Protein AF-0000000086525358 (afdb_homodimer)

Organism: NCBI:txid488447

Secondary structure (DSSP, 8-state):
---HHHHHHHS-SS-S-PPP--GGGS-SSHHHHHHHHHHHHHHTT-SSTTEEEEEEE-TTS-EEEEEEE--EEETTEEEEEEETTSHHHHHHHHS-EEEEEEEEGGGTEEEEEEEEEEEPPHHHHHHHHHTS-HHHHHHHHH--TTSEES-HHHHHHHHHHHHHHHHH-TT---TTEEEEEE--SEEEEEEE-TT--EEEEEEEEETTEEEEEEE--/---HHHHHHHS-SS-S-PPP--GGGS-SSHHHHHHHHHHHHHHTT-SSTTEEEEEEE-TTS-EEEEEEE--EEETTEEEEEEETTSHHHHHHHHS-EEEEEEEEGGGTEEEEEEEEEEEPPHHHHHHHHHTS-HHHHHHHHH--TTSEES-HHHHHHHHHHHHHHHHH-TT---TTEEEEEE--SEEEEEEE-TT--EEEEEEEEETTEEEEEEE--

Structure (mmCIF, N/CA/C/O backbone):
data_AF-0000000086525358-model_v1
#
loop_
_entity.id
_entity.type
_entity.pdbx_description
1 polymer "Pyridoxal 5'-phosphate synthase"
#
loop_
_atom_site.group_PDB
_atom_site.id
_atom_site.type_symbol
_atom_site.label_atom_id
_atom_site.label_alt_id
_atom_site.label_comp_id
_atom_site.label_asym_id
_atom_site.label_entity_id
_atom_site.label_seq_id
_atom_site.pdbx_PDB_ins_code
_atom_site.Cartn_x
_atom_site.Cartn_y
_atom_site.Cartn_z
_atom_site.occupancy
_atom_site.B_iso_or_equiv
_atom_site.auth_seq_id
_atom_site.auth_comp_id
_atom_site.auth_asym_id
_atom_site.auth_atom_id
_atom_site.pdbx_PDB_model_num
ATOM 1 N N . MET A 1 1 ? 23.141 18.609 -12.258 1 47.94 1 MET A N 1
ATOM 2 C CA . MET A 1 1 ? 22.5 17.359 -12.656 1 47.94 1 MET A CA 1
ATOM 3 C C . MET A 1 1 ? 21.203 17.156 -11.867 1 47.94 1 MET A C 1
ATOM 5 O O . MET A 1 1 ? 21.156 17.391 -10.664 1 47.94 1 MET A O 1
ATOM 9 N N . ASP A 1 2 ? 20.062 16.984 -12.531 1 66.31 2 ASP A N 1
ATOM 10 C CA . ASP A 1 2 ? 18.734 16.906 -11.961 1 66.31 2 ASP A CA 1
ATOM 11 C C . ASP A 1 2 ? 18.609 15.703 -11.016 1 66.31 2 ASP A C 1
ATOM 13 O O . ASP A 1 2 ? 18.828 14.562 -11.422 1 66.31 2 ASP A O 1
ATOM 17 N N . THR A 1 3 ? 18.781 15.953 -9.727 1 80.06 3 THR A N 1
ATOM 18 C CA . THR A 1 3 ? 18.719 14.906 -8.711 1 80.06 3 THR A CA 1
ATOM 19 C C . THR A 1 3 ? 17.328 14.281 -8.672 1 80.06 3 THR A C 1
ATOM 21 O O . THR A 1 3 ? 16.375 14.852 -9.18 1 80.06 3 THR A O 1
ATOM 24 N N . ILE A 1 4 ? 17.25 13.07 -8.234 1 86.94 4 ILE A N 1
ATOM 25 C CA . ILE A 1 4 ? 15.945 12.43 -8.109 1 86.94 4 ILE A CA 1
ATOM 26 C C . ILE A 1 4 ? 15.039 13.273 -7.219 1 86.94 4 ILE A C 1
ATOM 28 O O . ILE A 1 4 ? 13.828 13.344 -7.445 1 86.94 4 ILE A O 1
ATOM 32 N N . ALA A 1 5 ? 15.609 13.914 -6.199 1 80.44 5 ALA A N 1
ATOM 33 C CA . ALA A 1 5 ? 14.812 14.773 -5.32 1 80.44 5 ALA A CA 1
ATOM 34 C C . ALA A 1 5 ? 14.117 15.875 -6.109 1 80.44 5 ALA A C 1
ATOM 36 O O . ALA A 1 5 ? 12.93 16.156 -5.891 1 80.44 5 ALA A O 1
ATOM 37 N N . THR A 1 6 ? 14.914 16.469 -7.012 1 77 6 THR A N 1
ATOM 38 C CA . THR A 1 6 ? 14.344 17.531 -7.824 1 77 6 THR A CA 1
ATOM 39 C C . THR A 1 6 ? 13.266 17 -8.758 1 77 6 THR A C 1
ATOM 41 O O . THR A 1 6 ? 12.242 17.656 -8.969 1 77 6 THR A O 1
ATOM 44 N N . ARG A 1 7 ? 13.547 15.852 -9.312 1 80.56 7 ARG A N 1
ATOM 45 C CA . ARG A 1 7 ? 12.562 15.227 -10.195 1 80.56 7 ARG A CA 1
ATOM 46 C C . ARG A 1 7 ? 11.281 14.898 -9.445 1 80.56 7 ARG A C 1
ATOM 48 O O . ARG A 1 7 ? 10.18 15.141 -9.945 1 80.56 7 ARG A O 1
ATOM 55 N N . LEU A 1 8 ? 11.398 14.359 -8.242 1 81.75 8 LEU A N 1
ATOM 56 C CA . LEU A 1 8 ? 10.242 14.008 -7.43 1 81.75 8 LEU A CA 1
ATOM 57 C C . LEU A 1 8 ? 9.438 15.25 -7.07 1 81.75 8 LEU A C 1
ATOM 59 O O . LEU A 1 8 ? 8.203 15.227 -7.094 1 81.75 8 LEU A O 1
ATOM 63 N N . LYS A 1 9 ? 10.117 16.391 -6.77 1 72.88 9 LYS A N 1
ATOM 64 C CA . LYS A 1 9 ? 9.453 17.641 -6.395 1 72.88 9 LYS A CA 1
ATOM 65 C C . LYS A 1 9 ? 8.656 18.203 -7.562 1 72.88 9 LYS A C 1
ATOM 67 O O . LYS A 1 9 ? 7.68 18.922 -7.359 1 72.88 9 LYS A O 1
ATOM 72 N N . ALA A 1 10 ? 9.109 17.844 -8.758 1 76.31 10 ALA A N 1
ATOM 73 C CA . ALA A 1 10 ? 8.461 18.359 -9.953 1 76.31 10 ALA A CA 1
ATOM 74 C C . ALA A 1 10 ? 7.16 17.609 -10.25 1 76.31 10 ALA A C 1
ATOM 76 O O . ALA A 1 10 ? 6.336 18.078 -11.039 1 76.31 10 ALA A O 1
ATOM 77 N N . LEU A 1 11 ? 6.973 16.469 -9.672 1 68.56 11 LEU A N 1
ATOM 78 C CA . LEU A 1 11 ? 5.766 15.68 -9.898 1 68.56 11 LEU A CA 1
ATOM 79 C C . LEU A 1 11 ? 4.598 16.219 -9.078 1 68.56 11 LEU A C 1
ATOM 81 O O . LEU A 1 11 ? 4.77 16.578 -7.91 1 68.56 11 LEU A O 1
ATOM 85 N N . LYS A 1 12 ? 3.369 16.391 -9.773 1 67.56 12 LYS A N 1
ATOM 86 C CA . LYS A 1 12 ? 2.186 16.891 -9.086 1 67.56 12 LYS A CA 1
ATOM 87 C C . LYS A 1 12 ? 1.552 15.82 -8.211 1 67.56 12 LYS A C 1
ATOM 89 O O . LYS A 1 12 ? 1.483 14.656 -8.594 1 67.56 12 LYS A O 1
ATOM 94 N N . THR A 1 13 ? 1.205 16.188 -6.965 1 69.06 13 THR A N 1
ATOM 95 C CA . THR A 1 13 ? 0.389 15.375 -6.07 1 69.06 13 THR A CA 1
ATOM 96 C C . THR A 1 13 ? -1.013 15.961 -5.93 1 69.06 13 THR A C 1
ATOM 98 O O . THR A 1 13 ? -1.176 17.188 -5.855 1 69.06 13 THR A O 1
ATOM 101 N N . LEU A 1 14 ? -2.102 15.07 -5.934 1 69.62 14 LEU A N 1
ATOM 102 C CA . LEU A 1 14 ? -3.494 15.445 -5.711 1 69.62 14 LEU A CA 1
ATOM 103 C C . LEU A 1 14 ? -4.004 16.344 -6.828 1 69.62 14 LEU A C 1
ATOM 105 O O . LEU A 1 14 ? -4.715 17.328 -6.566 1 69.62 14 LEU A O 1
ATOM 109 N N . ALA A 1 15 ? -3.605 16.141 -8.164 1 62.12 15 ALA A N 1
ATOM 110 C CA . ALA A 1 15 ? -3.932 16.969 -9.312 1 62.12 15 ALA A CA 1
ATOM 111 C C . ALA A 1 15 ? -5.418 16.891 -9.656 1 62.12 15 ALA A C 1
ATOM 113 O O . ALA A 1 15 ? -5.961 17.766 -10.328 1 62.12 15 ALA A O 1
ATOM 114 N N . HIS A 1 16 ? -6.098 15.828 -9.266 1 65.62 16 HIS A N 1
ATOM 115 C CA . HIS A 1 16 ? -7.484 15.656 -9.68 1 65.62 16 HIS A CA 1
ATOM 116 C C . HIS A 1 16 ? -8.445 15.906 -8.516 1 65.62 16 HIS A C 1
ATOM 118 O O . HIS A 1 16 ? -8.344 15.25 -7.477 1 65.62 16 HIS A O 1
ATOM 124 N N . ALA A 1 17 ? -8.984 17.156 -8.547 1 62.44 17 ALA A N 1
ATOM 125 C CA . ALA A 1 17 ? -9.883 17.578 -7.477 1 62.44 17 ALA A CA 1
ATOM 126 C C . ALA A 1 17 ? -11.188 16.797 -7.516 1 62.44 17 ALA A C 1
ATOM 128 O O . ALA A 1 17 ? -11.789 16.625 -8.578 1 62.44 17 ALA A O 1
ATOM 129 N N . ALA A 1 18 ? -11.508 15.961 -6.445 1 65.5 18 ALA A N 1
ATOM 130 C CA . ALA A 1 18 ? -12.828 15.344 -6.328 1 65.5 18 ALA A CA 1
ATOM 131 C C . ALA A 1 18 ? -13.758 16.203 -5.48 1 65.5 18 ALA A C 1
ATOM 133 O O . ALA A 1 18 ? -13.305 16.938 -4.602 1 65.5 18 ALA A O 1
ATOM 134 N N . PRO A 1 19 ? -14.977 16.156 -5.906 1 65.19 19 PRO A N 1
ATOM 135 C CA . PRO A 1 19 ? -15.914 16.906 -5.07 1 65.19 19 PRO A CA 1
ATOM 136 C C . PRO A 1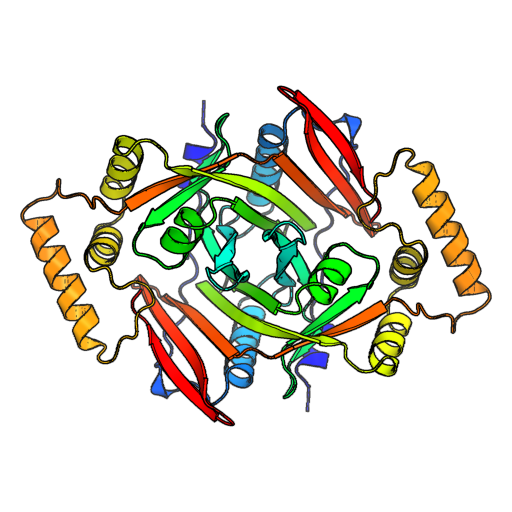 19 ? -15.992 16.375 -3.643 1 65.19 19 PRO A C 1
ATOM 138 O O . PRO A 1 19 ? -15.891 15.164 -3.424 1 65.19 19 PRO A O 1
ATOM 141 N N . HIS A 1 20 ? -16.078 17.312 -2.795 1 65.81 20 HIS A N 1
ATOM 142 C CA . HIS A 1 20 ? -16.266 16.984 -1.387 1 65.81 20 HIS A CA 1
ATOM 143 C C . HIS A 1 20 ? -17.625 16.344 -1.152 1 65.81 20 HIS A C 1
ATOM 145 O O . HIS A 1 20 ? -18.625 16.734 -1.768 1 65.81 20 HIS A O 1
ATOM 151 N N . VAL A 1 21 ? -17.656 15.219 -0.426 1 69.69 21 VAL A N 1
ATOM 152 C CA . VAL A 1 21 ? -18.906 14.617 0.01 1 69.69 21 VAL A CA 1
ATOM 153 C C . VAL A 1 21 ? -19.109 14.875 1.502 1 69.69 21 VAL A C 1
ATOM 155 O O . VAL A 1 21 ? -18.297 14.445 2.326 1 69.69 21 VAL A O 1
ATOM 158 N N . PRO A 1 22 ? -20.25 15.562 1.8 1 74.44 22 PRO A 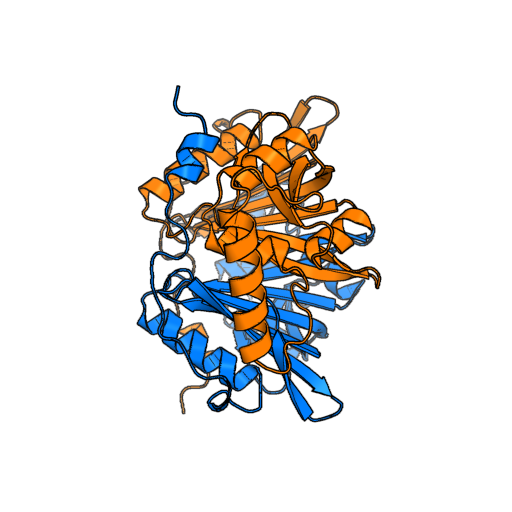N 1
ATOM 159 C CA . PRO A 1 22 ? -20.516 15.781 3.221 1 74.44 22 PRO A CA 1
ATOM 160 C C . PRO A 1 22 ? -20.656 14.469 4 1 74.44 22 PRO A C 1
ATOM 162 O O . PRO A 1 22 ? -21.203 13.492 3.48 1 74.44 22 PRO A O 1
ATOM 165 N N . ALA A 1 23 ? -20.156 14.453 5.18 1 75.25 23 ALA A N 1
ATOM 166 C CA . ALA A 1 23 ? -20.125 13.266 6.031 1 75.25 23 ALA A CA 1
ATOM 167 C C . ALA A 1 23 ? -21.531 12.695 6.227 1 75.25 23 ALA A C 1
ATOM 169 O O . ALA A 1 23 ? -21.703 11.484 6.355 1 75.25 23 ALA A O 1
ATOM 170 N N . GLU A 1 24 ? -22.5 13.57 6.309 1 80.31 24 GLU A N 1
ATOM 171 C CA . GLU A 1 24 ? -23.875 13.164 6.559 1 80.31 24 GLU A CA 1
ATOM 172 C C . GLU A 1 24 ? -24.406 12.281 5.43 1 80.31 24 GLU A C 1
ATOM 174 O O . GLU A 1 24 ? -25.359 11.523 5.617 1 80.31 24 GLU A O 1
ATOM 179 N N . ASP A 1 25 ? -23.75 12.32 4.352 1 84.75 25 ASP A N 1
ATOM 180 C CA . ASP A 1 25 ? -24.219 11.586 3.178 1 84.75 25 ASP A CA 1
ATOM 181 C C . ASP A 1 25 ? -23.516 10.242 3.055 1 84.75 25 ASP A C 1
ATOM 183 O O . ASP A 1 25 ? -23.781 9.477 2.127 1 84.75 25 ASP A O 1
ATOM 187 N N . TRP A 1 26 ? -22.734 9.961 4.035 1 89.31 26 TRP A N 1
ATOM 188 C CA . TRP A 1 26 ? -22.031 8.688 3.955 1 89.31 26 TRP A CA 1
ATOM 189 C C . TRP A 1 26 ? -22.922 7.535 4.406 1 89.31 26 TRP A C 1
ATOM 191 O O . TRP A 1 26 ? -23.672 7.668 5.379 1 89.31 26 TRP A O 1
ATOM 201 N N . PRO A 1 27 ? -22.891 6.438 3.699 1 93 27 PRO A N 1
ATOM 202 C CA . PRO A 1 27 ? -23.688 5.273 4.105 1 93 27 PRO A CA 1
ATOM 203 C C . PRO A 1 27 ? -23.281 4.727 5.469 1 93 27 PRO A C 1
ATOM 205 O O . PRO A 1 27 ? -22.266 5.156 6.031 1 93 27 PRO A O 1
ATOM 208 N N . ASP A 1 28 ? -24.047 3.736 5.996 1 92.38 28 ASP A N 1
ATOM 209 C CA . ASP A 1 28 ? -23.891 3.227 7.352 1 92.38 28 ASP A CA 1
ATOM 210 C C . ASP A 1 28 ? -22.734 2.232 7.43 1 92.38 28 ASP A C 1
ATOM 212 O O . ASP A 1 28 ? -22.234 1.946 8.516 1 92.38 28 ASP A O 1
ATOM 216 N N . THR A 1 29 ? -22.375 1.696 6.293 1 95 29 THR A N 1
ATOM 217 C CA . THR A 1 29 ? -21.328 0.679 6.328 1 95 29 THR A CA 1
ATOM 218 C C . THR A 1 29 ? -20.141 1.088 5.457 1 95 29 THR A C 1
ATOM 220 O O . THR A 1 29 ? -20.312 1.748 4.43 1 95 29 THR A O 1
ATOM 223 N N . PRO A 1 30 ? -18.969 0.667 5.887 1 96.75 30 PRO A N 1
ATOM 224 C CA . PRO A 1 30 ? -17.812 0.964 5.039 1 96.75 30 PRO A CA 1
ATOM 225 C C . PRO A 1 30 ? -17.875 0.26 3.686 1 96.75 30 PRO A C 1
ATOM 227 O O . PRO A 1 30 ? -17.328 0.767 2.699 1 96.75 30 PRO A O 1
ATOM 230 N N . GLN A 1 31 ? -18.516 -0.897 3.582 1 95.75 31 GLN A N 1
ATOM 231 C CA . GLN A 1 31 ? -18.656 -1.601 2.312 1 95.75 31 GLN A CA 1
ATOM 232 C C . GLN A 1 31 ? -19.406 -0.744 1.293 1 95.75 31 GLN A C 1
ATOM 234 O O . GLN A 1 31 ? -18.969 -0.611 0.148 1 95.75 31 GLN A O 1
ATOM 239 N N . ALA A 1 32 ? -20.484 -0.179 1.758 1 94.38 32 ALA A N 1
ATOM 240 C CA . ALA A 1 32 ? -21.297 0.657 0.872 1 94.38 32 ALA A CA 1
ATOM 241 C C . ALA A 1 32 ? -20.516 1.889 0.421 1 94.38 32 ALA A C 1
ATOM 243 O O . ALA A 1 32 ? -20.562 2.268 -0.751 1 94.38 32 ALA A O 1
ATOM 244 N N . GLN A 1 33 ? -19.844 2.492 1.312 1 95.06 33 GLN A N 1
ATOM 245 C CA . GLN A 1 33 ? -19.031 3.666 0.978 1 95.06 33 GLN A CA 1
ATOM 246 C C . GLN A 1 33 ? -17.906 3.307 0.015 1 95.06 33 GLN A C 1
ATOM 248 O O . GLN A 1 33 ? -17.641 4.043 -0.936 1 95.06 33 GLN A O 1
ATOM 253 N N . PHE A 1 34 ? -17.281 2.191 0.223 1 96.69 34 PHE A N 1
ATOM 254 C CA . PHE A 1 34 ? -16.219 1.726 -0.658 1 96.69 34 PHE A CA 1
ATOM 255 C C . PHE A 1 34 ? -16.734 1.541 -2.08 1 96.69 34 PHE A C 1
ATOM 257 O O . PHE A 1 34 ? -16.094 1.982 -3.039 1 96.69 34 PHE A O 1
ATOM 264 N N . GLU A 1 35 ? -17.781 0.908 -2.186 1 93.31 35 GLU A N 1
ATOM 265 C CA . GLU A 1 35 ? -18.359 0.655 -3.504 1 93.31 35 GLU A CA 1
ATOM 266 C C . GLU A 1 35 ? -18.625 1.96 -4.25 1 93.31 35 GLU A C 1
ATOM 268 O O . GLU A 1 35 ? -18.359 2.066 -5.445 1 93.31 35 GLU A O 1
ATOM 273 N N . ARG A 1 36 ? -19.141 2.906 -3.539 1 92.19 36 ARG A N 1
ATOM 274 C CA . ARG A 1 36 ? -19.375 4.219 -4.133 1 92.19 36 ARG A CA 1
ATOM 275 C C . ARG A 1 36 ? -18.078 4.82 -4.664 1 92.19 36 ARG A C 1
ATOM 277 O O . ARG A 1 36 ? -18.031 5.309 -5.793 1 92.19 36 ARG A O 1
ATOM 284 N N . TRP A 1 37 ? -17.062 4.77 -3.875 1 93.19 37 TRP A N 1
ATOM 285 C CA . TRP A 1 37 ? -15.797 5.379 -4.27 1 93.19 37 TRP A CA 1
ATOM 286 C C . TRP A 1 37 ? -15.141 4.586 -5.391 1 93.19 37 TRP A C 1
ATOM 288 O O . TRP A 1 37 ? -14.492 5.16 -6.273 1 93.19 37 TRP A O 1
ATOM 298 N N . LEU A 1 38 ? -15.234 3.252 -5.309 1 93.19 38 LEU A N 1
ATOM 299 C CA . LEU A 1 38 ? -14.727 2.436 -6.406 1 93.19 38 LEU A CA 1
ATOM 300 C C . LEU A 1 38 ? -15.391 2.826 -7.723 1 93.19 38 LEU A C 1
ATOM 302 O O . LEU A 1 38 ? -14.703 3.002 -8.734 1 93.19 38 LEU A O 1
ATOM 306 N N . ASP A 1 39 ? -16.672 2.982 -7.707 1 91.19 39 ASP A N 1
ATOM 307 C CA . ASP A 1 39 ? -17.406 3.393 -8.898 1 91.19 39 ASP A CA 1
ATOM 308 C C . ASP A 1 39 ? -16.938 4.758 -9.398 1 91.19 39 ASP A C 1
ATOM 310 O O . ASP A 1 39 ? -16.766 4.961 -10.602 1 91.19 39 ASP A O 1
ATOM 314 N N . GLU A 1 40 ? -16.766 5.672 -8.477 1 90.75 40 GLU A N 1
ATOM 315 C CA . GLU A 1 40 ? -16.266 6.992 -8.836 1 90.75 40 GLU A CA 1
ATOM 316 C C . GLU A 1 40 ? -14.875 6.902 -9.477 1 90.75 40 GLU A C 1
ATOM 318 O O . GLU A 1 40 ? -14.602 7.578 -10.469 1 90.75 40 GLU A O 1
ATOM 323 N N . ALA A 1 41 ? -14 6.086 -8.844 1 92 41 ALA A N 1
ATOM 324 C CA . ALA A 1 41 ? -12.648 5.91 -9.367 1 92 41 ALA A CA 1
ATOM 325 C C . ALA A 1 41 ? -12.68 5.355 -10.789 1 92 41 ALA A C 1
ATOM 327 O O . ALA A 1 41 ? -11.953 5.836 -11.672 1 92 41 ALA A O 1
ATOM 328 N N . VAL A 1 42 ? -13.492 4.348 -11 1 88.94 42 VAL A N 1
ATOM 329 C CA . VAL A 1 42 ? -13.633 3.744 -12.32 1 88.94 42 VAL A CA 1
ATOM 330 C C . VAL A 1 42 ? -14.117 4.793 -13.32 1 88.94 42 VAL A C 1
ATOM 332 O O . VAL A 1 42 ? -13.555 4.934 -14.406 1 88.94 42 VAL A O 1
ATOM 335 N N . ALA A 1 43 ? -15.109 5.547 -12.945 1 90.25 43 ALA A N 1
ATOM 336 C CA . ALA A 1 43 ? -15.68 6.574 -13.812 1 90.25 43 ALA A CA 1
ATOM 337 C C . ALA A 1 43 ? -14.648 7.645 -14.148 1 90.25 43 ALA A C 1
ATOM 339 O O . ALA A 1 43 ? -14.656 8.195 -15.25 1 90.25 43 ALA A O 1
ATOM 340 N N . ALA A 1 44 ? -13.75 7.887 -13.258 1 90.5 44 ALA A N 1
ATOM 341 C CA . ALA A 1 44 ? -12.727 8.922 -13.43 1 90.5 44 ALA A CA 1
ATOM 342 C C . ALA A 1 44 ? -11.555 8.398 -14.25 1 90.5 44 ALA A C 1
ATOM 344 O O . ALA A 1 44 ? -10.594 9.133 -14.508 1 90.5 44 ALA A O 1
ATOM 345 N N . GLY A 1 45 ? -11.57 7.102 -14.586 1 88.94 45 GLY A N 1
ATOM 346 C CA . GLY A 1 45 ? -10.547 6.547 -15.461 1 88.94 45 GLY A CA 1
ATOM 347 C C . GLY A 1 45 ? -9.367 5.969 -14.695 1 88.94 45 GLY A C 1
ATOM 348 O O . GLY A 1 45 ? -8.273 5.82 -15.25 1 88.94 4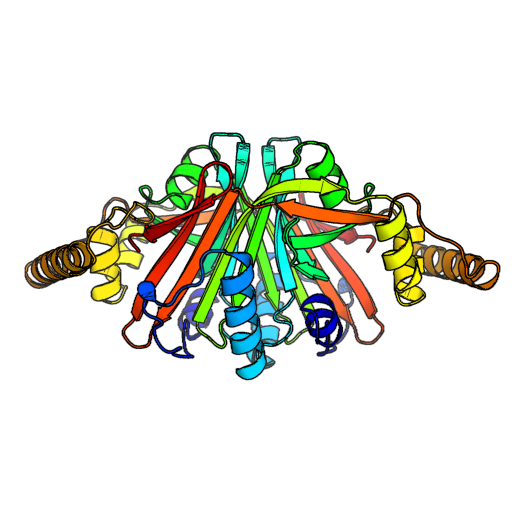5 GLY A O 1
ATOM 349 N N . ALA A 1 46 ? -9.547 5.68 -13.422 1 89.88 46 ALA A N 1
ATOM 350 C CA . ALA A 1 46 ? -8.484 5.043 -12.656 1 89.88 46 ALA A CA 1
ATOM 351 C C . ALA A 1 46 ? -8.039 3.736 -13.312 1 89.88 46 ALA A C 1
ATOM 353 O O . ALA A 1 46 ? -8.875 2.928 -13.727 1 89.88 46 ALA A O 1
ATOM 354 N N . VAL A 1 47 ? -6.703 3.613 -13.438 1 89.88 47 VAL A N 1
ATOM 355 C CA . VAL A 1 47 ? -6.148 2.387 -14.008 1 89.88 47 VAL A CA 1
ATOM 356 C C . VAL A 1 47 ? -6.008 1.331 -12.914 1 89.88 47 VAL A C 1
ATOM 358 O O . VAL A 1 47 ? -5.348 1.565 -11.898 1 89.88 47 VAL A O 1
ATOM 361 N N . GLU A 1 48 ? -6.684 0.198 -13.055 1 92 48 GLU A N 1
ATOM 362 C CA . GLU A 1 48 ? -6.676 -0.949 -12.148 1 92 48 GLU A CA 1
ATOM 363 C C . GLU A 1 48 ? -7.098 -0.544 -10.742 1 92 48 GLU A C 1
ATOM 365 O O . GLU A 1 48 ? -6.383 -0.814 -9.773 1 92 48 GLU A O 1
ATOM 370 N N . PRO A 1 49 ? -8.281 0.055 -10.617 1 93.12 49 PRO A N 1
ATOM 371 C CA . PRO A 1 49 ? -8.727 0.549 -9.312 1 93.12 49 PRO A CA 1
ATOM 372 C C . PRO A 1 49 ? -8.969 -0.575 -8.305 1 93.12 49 PRO A C 1
ATOM 374 O O . PRO A 1 49 ? -9.117 -0.316 -7.109 1 93.12 49 PRO A O 1
ATOM 377 N N . GLN A 1 50 ? -8.953 -1.85 -8.742 1 93.31 50 GLN A N 1
ATOM 378 C CA . GLN A 1 50 ? -9.203 -2.984 -7.859 1 93.31 50 GLN A CA 1
ATOM 379 C C . GLN A 1 50 ? -7.906 -3.492 -7.234 1 93.31 50 GLN A C 1
ATOM 381 O O . GLN A 1 50 ? -7.93 -4.383 -6.383 1 93.31 50 GLN A O 1
ATOM 386 N N . VAL A 1 51 ? -6.766 -2.977 -7.668 1 96.12 51 VAL A N 1
ATOM 387 C CA . VAL A 1 51 ? -5.488 -3.371 -7.082 1 96.12 51 VAL A CA 1
ATOM 388 C C . VAL A 1 51 ? -5.262 -2.607 -5.777 1 96.12 51 VAL A C 1
ATOM 390 O O . VAL A 1 51 ? -5.508 -1.401 -5.707 1 96.12 51 VAL A O 1
ATOM 393 N N . MET A 1 52 ? -4.852 -3.355 -4.785 1 98.12 52 MET A N 1
ATOM 394 C CA . MET A 1 52 ? -4.625 -2.793 -3.459 1 98.12 52 MET A CA 1
ATOM 395 C C . MET A 1 52 ? -3.305 -3.289 -2.875 1 98.12 52 MET A C 1
ATOM 397 O O . MET A 1 52 ? -2.732 -4.266 -3.367 1 98.12 52 MET A O 1
ATOM 401 N N . THR A 1 53 ? -2.818 -2.531 -1.9 1 98.88 53 THR A N 1
ATOM 402 C CA . THR A 1 53 ? -1.674 -3.016 -1.137 1 98.88 53 THR A CA 1
ATOM 403 C C . THR A 1 53 ? -2.135 -3.816 0.077 1 98.88 53 THR A C 1
ATOM 405 O O . THR A 1 53 ? -2.896 -3.314 0.906 1 98.88 53 THR A O 1
ATOM 408 N N . LEU A 1 54 ? -1.691 -5.047 0.112 1 98.94 54 LEU A N 1
ATOM 409 C CA . LEU A 1 54 ? -1.875 -5.91 1.273 1 98.94 54 LEU A CA 1
ATOM 410 C C . LEU A 1 54 ? -0.664 -5.84 2.197 1 98.94 54 LEU A C 1
ATOM 412 O O . LEU A 1 54 ? 0.437 -6.246 1.816 1 98.94 54 LEU A O 1
ATOM 416 N N . SER A 1 55 ? -0.882 -5.309 3.385 1 98.94 55 SER A N 1
ATOM 417 C CA . SER A 1 55 ? 0.178 -5.227 4.383 1 98.94 55 SER A CA 1
ATOM 418 C C . SER A 1 55 ? -0.006 -6.281 5.473 1 98.94 55 SER A C 1
ATOM 420 O O . SER A 1 55 ? -1.103 -6.438 6.012 1 98.94 55 SER A O 1
ATOM 422 N N . THR A 1 56 ? 0.994 -7.047 5.758 1 98.94 56 THR A N 1
ATOM 423 C CA . THR A 1 56 ? 1.021 -8.109 6.758 1 98.94 56 THR A CA 1
ATOM 424 C C . THR A 1 56 ? 2.23 -7.953 7.676 1 98.94 56 THR A C 1
ATOM 426 O O . THR A 1 56 ? 2.982 -6.98 7.562 1 98.94 56 THR A O 1
ATOM 429 N N . VAL A 1 57 ? 2.344 -8.828 8.688 1 98.81 57 VAL A N 1
ATOM 430 C CA . VAL A 1 57 ? 3.48 -8.828 9.602 1 98.81 57 VAL A CA 1
ATOM 431 C C . VAL A 1 57 ? 4.227 -10.156 9.492 1 98.81 57 VAL A C 1
ATOM 433 O O . VAL A 1 57 ? 3.619 -11.227 9.562 1 98.81 57 VAL A O 1
ATOM 436 N N . ARG A 1 58 ? 5.492 -10.094 9.258 1 98.38 58 ARG A N 1
ATOM 437 C CA . ARG A 1 58 ? 6.359 -11.266 9.211 1 98.38 58 ARG A CA 1
ATOM 438 C C . ARG A 1 58 ? 6.473 -11.922 10.586 1 98.38 58 ARG A C 1
ATOM 440 O O . ARG A 1 58 ? 6.188 -11.281 11.609 1 98.38 58 ARG A O 1
ATOM 447 N N . PRO A 1 59 ? 6.949 -13.172 10.594 1 97.38 59 PRO A N 1
ATOM 448 C CA . PRO A 1 59 ? 7.137 -13.844 11.883 1 97.38 59 PRO A CA 1
ATOM 449 C C . PRO A 1 59 ? 8.117 -13.109 12.789 1 97.38 59 PRO A C 1
ATOM 451 O O . PRO A 1 59 ? 8.008 -13.18 14.016 1 97.38 59 PRO A O 1
ATOM 454 N N . ASP A 1 60 ? 9.008 -12.359 12.258 1 97 60 ASP A N 1
ATOM 455 C CA . ASP A 1 60 ? 10 -11.633 13.055 1 97 60 ASP A CA 1
ATOM 456 C C . ASP A 1 60 ? 9.461 -10.281 13.5 1 97 60 ASP A C 1
ATOM 458 O O . ASP A 1 60 ? 10.195 -9.461 14.062 1 97 60 ASP A O 1
ATOM 462 N N . GLY A 1 61 ? 8.211 -9.992 13.164 1 97.5 61 GLY A N 1
ATOM 463 C CA . GLY A 1 61 ? 7.551 -8.789 13.648 1 97.5 61 GLY A CA 1
ATOM 464 C C . GLY A 1 61 ? 7.703 -7.609 12.711 1 97.5 61 GLY A C 1
ATOM 465 O O . GLY A 1 61 ? 7.172 -6.527 12.969 1 97.5 61 GLY A O 1
ATOM 466 N N . ARG A 1 62 ? 8.398 -7.793 11.57 1 98.5 62 ARG A N 1
ATOM 467 C CA . ARG A 1 62 ? 8.586 -6.715 10.602 1 98.5 62 ARG A CA 1
ATOM 468 C C . ARG A 1 62 ? 7.391 -6.625 9.656 1 98.5 62 ARG A C 1
ATOM 470 O O . ARG A 1 62 ? 6.746 -7.633 9.359 1 98.5 62 ARG A O 1
ATOM 477 N N . PRO A 1 63 ? 7.113 -5.426 9.227 1 98.88 63 PRO A N 1
ATOM 478 C CA . PRO A 1 63 ? 6.043 -5.301 8.242 1 98.88 63 PRO A CA 1
ATOM 479 C C . PRO A 1 63 ? 6.438 -5.836 6.863 1 98.88 63 PRO A C 1
ATOM 481 O O . PRO A 1 63 ? 7.621 -5.832 6.516 1 98.88 63 PRO A O 1
ATOM 484 N N . ASP A 1 64 ? 5.555 -6.352 6.145 1 98.81 64 ASP A N 1
ATOM 485 C CA . ASP A 1 64 ? 5.656 -6.758 4.746 1 98.81 64 ASP A CA 1
ATOM 486 C C . ASP A 1 64 ? 4.422 -6.328 3.957 1 98.81 64 ASP A C 1
ATOM 488 O O . ASP A 1 64 ? 3.363 -6.082 4.539 1 98.81 64 ASP A O 1
ATOM 492 N N . ALA A 1 65 ? 4.574 -6.145 2.666 1 98.88 65 ALA A N 1
ATOM 493 C CA . ALA A 1 65 ? 3.436 -5.668 1.887 1 98.88 65 ALA A CA 1
ATOM 494 C C . ALA A 1 65 ? 3.623 -5.961 0.401 1 98.88 65 ALA A C 1
ATOM 496 O O . ALA A 1 65 ? 4.754 -6.051 -0.081 1 98.88 65 ALA A O 1
ATOM 497 N N . ARG A 1 66 ? 2.557 -6.125 -0.3 1 98.75 66 ARG A N 1
ATOM 498 C CA . ARG A 1 66 ? 2.535 -6.328 -1.745 1 98.75 66 ARG A CA 1
ATOM 499 C C . ARG A 1 66 ? 1.175 -5.965 -2.328 1 98.75 66 ARG A C 1
ATOM 501 O O . ARG A 1 66 ? 0.179 -5.906 -1.604 1 98.75 66 ARG A O 1
ATOM 508 N N . SER A 1 67 ? 1.209 -5.75 -3.6 1 97.62 67 SER A N 1
ATOM 509 C CA . SER A 1 67 ? -0.049 -5.52 -4.301 1 97.62 67 SER A CA 1
ATOM 510 C C . SER A 1 67 ? -0.796 -6.824 -4.547 1 97.62 67 SER A C 1
ATOM 512 O O . SER A 1 67 ? -0.186 -7.84 -4.887 1 97.62 67 SER A O 1
ATOM 514 N N . VAL A 1 68 ? -2.082 -6.793 -4.328 1 97.44 68 VAL A N 1
ATOM 515 C CA . VAL A 1 68 ? -2.977 -7.898 -4.652 1 97.44 68 VAL A CA 1
ATOM 516 C C . VAL A 1 68 ? -4.27 -7.355 -5.258 1 97.44 68 VAL A C 1
ATOM 518 O O . VAL A 1 68 ? -4.527 -6.152 -5.207 1 97.44 68 VAL A O 1
ATOM 521 N N . VAL A 1 69 ? -5.039 -8.25 -5.852 1 94 69 VAL A N 1
ATOM 522 C CA . VAL A 1 69 ? -6.27 -7.852 -6.52 1 94 69 VAL A CA 1
ATOM 523 C C . VAL A 1 69 ? -7.465 -8.117 -5.609 1 94 69 VAL A C 1
ATOM 525 O O . VAL A 1 69 ? -7.59 -9.203 -5.039 1 94 69 VAL A O 1
ATOM 528 N N . LEU A 1 70 ? -8.273 -7.094 -5.457 1 97.12 70 LEU A N 1
ATOM 529 C CA . LEU A 1 70 ? -9.547 -7.266 -4.777 1 97.12 70 LEU A CA 1
ATOM 530 C C . LEU A 1 70 ? -10.508 -8.102 -5.617 1 97.12 70 LEU A C 1
ATOM 532 O O . LEU A 1 70 ? -10.734 -7.793 -6.793 1 97.12 70 LEU A O 1
ATOM 536 N N . LEU A 1 71 ? -11.07 -9.102 -5.043 1 94.19 71 LEU A N 1
ATOM 537 C CA . LEU A 1 71 ? -11.891 -10.031 -5.812 1 94.19 71 LEU A CA 1
ATOM 538 C C . LEU A 1 71 ? -13.375 -9.812 -5.527 1 94.19 71 LEU A C 1
ATOM 540 O O . LEU A 1 71 ? -14.219 -10.094 -6.375 1 94.19 71 LEU A O 1
ATOM 544 N N . ASN A 1 72 ? -13.672 -9.406 -4.352 1 94.81 72 ASN A N 1
ATOM 545 C CA . ASN A 1 72 ? -15.055 -9.219 -3.93 1 94.81 72 ASN A CA 1
ATOM 546 C C . ASN A 1 72 ? -15.141 -8.398 -2.646 1 94.81 72 ASN A C 1
ATOM 548 O O . ASN A 1 72 ? -14.164 -8.289 -1.906 1 94.81 72 ASN A O 1
ATOM 552 N N . VAL A 1 73 ? -16.281 -7.715 -2.451 1 96.25 73 VAL A N 1
ATOM 553 C CA . VAL A 1 73 ? -16.672 -7.098 -1.188 1 96.25 73 VAL A CA 1
ATOM 554 C C . VAL A 1 73 ? -18.094 -7.516 -0.825 1 96.25 73 VAL A C 1
ATOM 556 O O . VAL A 1 73 ? -19.016 -7.312 -1.608 1 96.25 73 VAL A O 1
ATOM 559 N N . ASP A 1 74 ? -18.25 -8.148 0.301 1 94.06 74 ASP A N 1
ATOM 560 C CA . ASP A 1 74 ? -19.578 -8.5 0.796 1 94.06 74 ASP A CA 1
ATOM 561 C C . ASP A 1 74 ? -19.641 -8.375 2.316 1 94.06 74 ASP A C 1
ATOM 563 O O . ASP A 1 74 ? -18.812 -7.695 2.928 1 94.06 74 ASP A O 1
ATOM 567 N N . ALA A 1 75 ? -20.672 -8.93 2.953 1 91.75 75 ALA A N 1
ATOM 568 C CA . ALA A 1 75 ? -20.875 -8.758 4.391 1 91.75 75 ALA A CA 1
ATOM 569 C C . ALA A 1 75 ? -19.719 -9.344 5.184 1 91.75 75 ALA A C 1
ATOM 571 O O . ALA A 1 75 ? -19.469 -8.953 6.328 1 91.75 75 ALA A O 1
ATOM 572 N N . ARG A 1 76 ? -19 -10.312 4.609 1 95 76 ARG A N 1
ATOM 573 C CA . ARG A 1 76 ? -17.875 -10.961 5.281 1 95 76 ARG A CA 1
ATOM 574 C C . ARG A 1 76 ? -16.625 -10.086 5.234 1 95 76 ARG A C 1
ATOM 576 O O . ARG A 1 76 ? -15.68 -10.297 5.996 1 95 76 ARG A O 1
ATOM 583 N N . GLY A 1 77 ? -16.609 -9.117 4.258 1 97.25 77 GLY A N 1
ATOM 584 C CA . GLY A 1 77 ? -15.477 -8.211 4.152 1 97.25 77 GLY A CA 1
ATOM 585 C C . GLY A 1 77 ? -14.898 -8.133 2.752 1 97.25 77 GLY A C 1
ATOM 586 O O . GLY A 1 77 ? -15.633 -8.203 1.768 1 97.25 77 GLY A O 1
ATOM 587 N N . TRP A 1 78 ? -13.641 -7.773 2.654 1 98.62 78 TRP A N 1
ATOM 588 C CA . TRP A 1 78 ? -12.914 -7.621 1.399 1 98.62 78 TRP A CA 1
ATOM 589 C C . TRP A 1 78 ? -12.141 -8.891 1.058 1 98.62 78 TRP A C 1
ATOM 591 O O . TRP A 1 78 ? -11.32 -9.359 1.85 1 98.62 78 TRP A O 1
ATOM 601 N N . HIS A 1 79 ? -12.344 -9.438 -0.142 1 98.38 79 HIS A N 1
ATOM 602 C CA . HIS A 1 79 ? -11.828 -10.75 -0.51 1 98.38 79 HIS A CA 1
ATOM 603 C C . HIS A 1 79 ? -10.578 -10.633 -1.378 1 98.38 79 HIS A C 1
ATOM 605 O O . HIS A 1 79 ? -10.516 -9.781 -2.271 1 98.38 79 HIS A O 1
ATOM 611 N N . PHE A 1 80 ? -9.648 -11.445 -1.13 1 98.31 80 PHE A N 1
ATOM 612 C CA . PHE A 1 80 ? -8.484 -11.641 -1.981 1 98.31 80 PHE A CA 1
ATOM 613 C C . PHE A 1 80 ? -8.016 -13.094 -1.93 1 98.31 80 PHE A C 1
ATOM 615 O O . PHE A 1 80 ? -8.531 -13.883 -1.139 1 98.31 80 PHE A O 1
ATOM 622 N N . ALA A 1 81 ? -7.094 -13.438 -2.812 1 97.5 81 ALA A N 1
ATOM 623 C CA . ALA A 1 81 ? -6.637 -14.82 -2.877 1 97.5 81 ALA A CA 1
ATOM 624 C C . ALA A 1 81 ? -5.145 -14.922 -2.572 1 97.5 81 ALA A C 1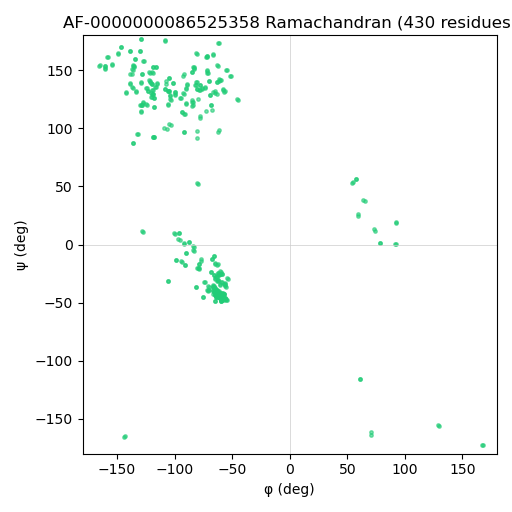
ATOM 626 O O . ALA A 1 81 ? -4.398 -13.961 -2.768 1 97.5 81 ALA A O 1
ATOM 627 N N . ALA A 1 82 ? -4.75 -16.016 -2.08 1 97.81 82 ALA A N 1
ATOM 628 C CA . ALA A 1 82 ? -3.338 -16.328 -1.863 1 97.81 82 ALA A CA 1
ATOM 629 C C . ALA A 1 82 ? -3.123 -17.828 -1.722 1 97.81 82 ALA A C 1
ATOM 631 O O . ALA A 1 82 ? -4.039 -18.562 -1.332 1 97.81 82 ALA A O 1
ATOM 632 N N . SER A 1 83 ? -1.936 -18.219 -2.066 1 97.38 83 SER A N 1
ATOM 633 C CA . SER A 1 83 ? -1.497 -19.562 -1.689 1 97.38 83 SER A CA 1
ATOM 634 C C . SER A 1 83 ? -1.011 -19.594 -0.245 1 97.38 83 SER A C 1
ATOM 636 O O . SER A 1 83 ? -0.3 -18.688 0.199 1 97.38 83 SER A O 1
ATOM 638 N N . THR A 1 84 ? -1.341 -20.641 0.496 1 96.69 84 THR A N 1
ATOM 639 C CA . THR A 1 84 ? -0.852 -20.797 1.861 1 96.69 84 THR A CA 1
ATOM 640 C C . THR A 1 84 ? 0.656 -21.031 1.872 1 96.69 84 THR A C 1
ATOM 642 O O . THR A 1 84 ? 1.297 -20.938 2.92 1 96.69 84 THR A O 1
ATOM 645 N N . ARG A 1 85 ? 1.22 -21.312 0.702 1 94.88 85 ARG A N 1
ATOM 646 C CA . ARG A 1 85 ? 2.652 -21.562 0.589 1 94.88 85 ARG A CA 1
ATOM 647 C C . ARG A 1 85 ? 3.41 -20.266 0.297 1 94.88 85 ARG A C 1
ATOM 649 O O . ARG A 1 85 ? 4.637 -20.219 0.407 1 94.88 85 ARG A O 1
ATOM 656 N N . SER A 1 86 ? 2.766 -19.266 -0.133 1 97 86 SER A N 1
ATOM 657 C CA . SER A 1 86 ? 3.391 -18 -0.456 1 97 86 SER A CA 1
ATOM 658 C C . SER A 1 86 ? 3.812 -17.25 0.808 1 97 86 SER A C 1
ATOM 660 O O . SER A 1 86 ? 3.318 -17.547 1.899 1 97 86 SER A O 1
ATOM 662 N N . PRO A 1 87 ? 4.68 -16.297 0.737 1 97.19 87 PRO A N 1
ATOM 663 C CA . PRO A 1 87 ? 5.012 -15.469 1.895 1 97.19 87 PRO A CA 1
ATOM 664 C C . PRO A 1 87 ? 3.787 -14.805 2.521 1 97.19 87 PRO A C 1
ATOM 666 O O . PRO A 1 87 ? 3.629 -14.82 3.744 1 97.19 87 PRO A O 1
ATOM 669 N N . LYS A 1 88 ? 2.91 -14.195 1.649 1 97.81 88 LYS A N 1
ATOM 670 C CA . LYS A 1 88 ? 1.741 -13.539 2.223 1 97.81 88 LYS A CA 1
ATOM 671 C C . LYS A 1 88 ? 0.829 -14.547 2.918 1 97.81 88 LYS A C 1
ATOM 673 O O . LYS A 1 88 ? 0.284 -14.266 3.986 1 97.81 88 LYS A O 1
ATOM 678 N N . GLY A 1 89 ? 0.663 -15.711 2.305 1 97.81 89 GLY A N 1
ATOM 679 C CA . GLY A 1 89 ? -0.135 -16.75 2.945 1 97.81 89 GLY A CA 1
ATOM 680 C C . GLY A 1 89 ? 0.419 -17.172 4.289 1 97.81 89 GLY A C 1
ATOM 681 O O . GLY A 1 89 ? -0.321 -17.266 5.273 1 97.81 89 GLY A O 1
ATOM 682 N N . ARG A 1 90 ? 1.69 -17.438 4.375 1 97.88 90 ARG A N 1
ATOM 683 C CA . ARG A 1 90 ? 2.338 -17.859 5.609 1 97.88 90 ARG A CA 1
ATOM 684 C C . ARG A 1 90 ? 2.23 -16.781 6.688 1 97.88 90 ARG A C 1
ATOM 686 O O . ARG A 1 90 ? 1.99 -17.094 7.855 1 97.88 90 ARG A O 1
ATOM 693 N N . GLN A 1 91 ? 2.416 -15.57 6.293 1 98.62 91 GLN A N 1
ATOM 694 C CA . GLN A 1 91 ? 2.338 -14.469 7.238 1 98.62 91 GLN A CA 1
ATOM 695 C C . GLN A 1 91 ? 0.931 -14.328 7.812 1 98.62 91 GLN A C 1
ATOM 697 O O . GLN A 1 91 ? 0.761 -14.141 9.016 1 98.62 91 GLN A O 1
ATOM 702 N N . ILE A 1 92 ? -0.067 -14.438 6.938 1 98.25 92 ILE A N 1
ATOM 703 C CA . ILE A 1 92 ? -1.463 -14.328 7.344 1 98.25 92 ILE A CA 1
ATOM 704 C C . ILE A 1 92 ? -1.815 -15.477 8.289 1 98.25 92 ILE A C 1
ATOM 706 O O . ILE A 1 92 ? -2.527 -15.289 9.273 1 98.25 92 ILE A O 1
ATOM 710 N N . GLU A 1 93 ? -1.285 -16.656 7.973 1 96.81 93 GLU A N 1
ATOM 711 C CA . GLU A 1 93 ? -1.562 -17.828 8.812 1 96.81 93 GLU A CA 1
ATOM 712 C C . GLU A 1 93 ? -0.926 -17.672 10.195 1 96.81 93 GLU A C 1
ATOM 714 O O . GLU A 1 93 ? -1.473 -18.141 11.188 1 96.81 93 GLU A O 1
ATOM 719 N N . ASN A 1 94 ? 0.179 -17.078 10.234 1 97.5 94 ASN A N 1
ATOM 720 C CA . ASN A 1 94 ? 0.897 -16.875 11.492 1 97.5 94 ASN A CA 1
ATOM 721 C C . ASN A 1 94 ? 0.263 -15.758 12.328 1 97.5 94 ASN A C 1
ATOM 723 O O . ASN A 1 94 ? 0.158 -15.883 13.547 1 97.5 94 ASN A O 1
ATOM 727 N N . ARG A 1 95 ? -0.083 -14.648 11.75 1 97.5 95 ARG A N 1
ATOM 728 C CA . ARG A 1 95 ? -0.749 -13.5 12.344 1 97.5 95 ARG A CA 1
ATOM 729 C C . ARG A 1 95 ? -1.921 -13.039 11.484 1 97.5 95 ARG A C 1
ATOM 731 O O . ARG A 1 95 ? -1.75 -12.211 10.586 1 97.5 95 ARG A O 1
ATOM 738 N N . PRO A 1 96 ? -3.092 -13.516 11.828 1 98.56 96 PRO A N 1
ATOM 739 C CA . PRO A 1 96 ? -4.223 -13.367 10.906 1 98.56 96 PRO A CA 1
ATOM 740 C C . PRO A 1 96 ? -4.852 -11.977 10.969 1 98.56 96 PRO A C 1
ATOM 742 O O . PRO A 1 96 ? -6.059 -11.852 11.203 1 98.56 96 PRO A O 1
ATOM 745 N N . PHE A 1 97 ? -4.039 -10.914 10.828 1 98.81 97 PHE A N 1
ATOM 746 C CA . PHE A 1 97 ? -4.41 -9.508 10.695 1 98.81 97 PHE A CA 1
ATOM 747 C C . PHE A 1 97 ? -3.736 -8.883 9.477 1 98.81 97 PHE A C 1
ATOM 749 O O . PHE A 1 97 ? -2.627 -9.273 9.109 1 98.81 97 PHE A O 1
ATOM 756 N N . ALA A 1 98 ? -4.363 -7.984 8.852 1 98.94 98 ALA A N 1
ATOM 757 C CA . ALA A 1 98 ? -3.789 -7.285 7.703 1 98.94 98 ALA A CA 1
ATOM 758 C C . ALA A 1 98 ? -4.324 -5.859 7.605 1 98.94 98 ALA A C 1
ATOM 760 O O . ALA A 1 98 ? -5.254 -5.488 8.32 1 98.94 98 ALA A O 1
ATOM 761 N N . ALA A 1 99 ? -3.705 -5.066 6.879 1 98.94 99 ALA A N 1
ATOM 762 C CA . ALA A 1 99 ? -4.18 -3.762 6.418 1 98.94 99 ALA A CA 1
ATOM 763 C C . ALA A 1 99 ? -4.258 -3.713 4.895 1 98.94 99 ALA A C 1
ATOM 765 O O . ALA A 1 99 ? -3.365 -4.207 4.207 1 98.94 99 ALA A O 1
ATOM 766 N N . LEU A 1 100 ? -5.344 -3.234 4.375 1 98.94 100 LEU A N 1
ATOM 767 C CA . LEU A 1 100 ? -5.516 -2.988 2.947 1 98.94 100 LEU A CA 1
ATOM 768 C C . LEU A 1 100 ? -5.52 -1.493 2.65 1 98.94 100 LEU A C 1
ATOM 770 O O . LEU A 1 100 ? -6.188 -0.721 3.34 1 98.94 100 LEU A O 1
ATOM 774 N N . THR A 1 101 ? -4.781 -1.115 1.647 1 98.94 101 THR A N 1
ATOM 775 C CA . THR A 1 101 ? -4.723 0.291 1.266 1 98.94 101 THR A CA 1
ATOM 776 C C . THR A 1 101 ? -5.023 0.461 -0.22 1 98.94 101 THR A C 1
ATOM 778 O O . THR A 1 101 ? -4.398 -0.182 -1.064 1 98.94 101 THR A O 1
ATOM 781 N N . PHE A 1 102 ? -6.051 1.256 -0.512 1 98.38 102 PHE A N 1
ATOM 782 C CA . PHE A 1 102 ? -6.348 1.741 -1.855 1 98.38 102 PHE A CA 1
ATOM 783 C C . PHE A 1 102 ? -5.973 3.211 -1.994 1 98.38 102 PHE A C 1
ATOM 785 O O . PHE A 1 102 ? -6.293 4.023 -1.126 1 98.38 102 PHE A O 1
ATOM 792 N N . TYR A 1 103 ? -5.293 3.539 -3.018 1 96.88 103 TYR A N 1
ATOM 793 C CA . TYR A 1 103 ? -5.047 4.934 -3.365 1 96.88 103 TYR A CA 1
ATOM 794 C C . TYR A 1 103 ? -5.422 5.207 -4.816 1 96.88 103 TYR A C 1
ATOM 796 O O . TYR A 1 103 ? -4.906 4.562 -5.73 1 96.88 103 TYR A O 1
ATOM 804 N N . TRP A 1 104 ? -6.328 6.098 -4.996 1 94.69 104 TRP A N 1
ATOM 805 C CA . TRP A 1 104 ? -6.809 6.473 -6.32 1 94.69 104 TRP A CA 1
ATOM 806 C C . TRP A 1 104 ? -6.52 7.941 -6.609 1 94.69 104 TRP A C 1
ATOM 808 O O . TRP A 1 104 ? -7.348 8.812 -6.328 1 94.69 104 TRP A O 1
ATOM 818 N N . PRO A 1 105 ? -5.367 8.172 -7.242 1 92.06 105 PRO A N 1
ATOM 819 C CA . PRO A 1 105 ? -5.035 9.57 -7.539 1 92.06 105 PRO A CA 1
ATOM 820 C C . PRO A 1 105 ? -6.051 10.227 -8.469 1 92.06 105 PRO A C 1
ATOM 822 O O . PRO A 1 105 ? -6.23 11.453 -8.43 1 92.06 105 PRO A O 1
ATOM 825 N N . ALA A 1 106 ? -6.738 9.477 -9.297 1 89.94 106 ALA A N 1
ATOM 826 C CA . ALA A 1 106 ? -7.723 9.992 -10.242 1 89.94 106 ALA A CA 1
ATOM 827 C C . ALA A 1 106 ? -8.836 10.75 -9.531 1 89.94 106 ALA A C 1
ATOM 829 O O . ALA A 1 106 ? -9.492 11.609 -10.125 1 89.94 106 ALA A O 1
ATOM 830 N N . ILE A 1 107 ? -9.094 10.445 -8.25 1 89.75 107 ILE A N 1
ATOM 831 C CA . ILE A 1 107 ? -10.125 11.141 -7.488 1 89.75 107 ILE A CA 1
ATOM 832 C C . ILE A 1 107 ? -9.539 11.641 -6.172 1 89.75 107 ILE A C 1
ATOM 834 O O . ILE A 1 107 ? -10.281 11.922 -5.227 1 89.75 107 ILE A O 1
ATOM 838 N N . ALA A 1 108 ? -8.234 11.594 -6.035 1 90.25 108 ALA A N 1
ATOM 839 C CA . ALA A 1 108 ? -7.504 12.078 -4.867 1 90.25 108 ALA A CA 1
ATOM 840 C C . ALA A 1 108 ? -8.039 11.453 -3.582 1 90.25 108 ALA A C 1
ATOM 842 O O . ALA A 1 108 ? -8.359 12.164 -2.627 1 90.25 108 ALA A O 1
ATOM 843 N N . SER A 1 109 ? -8.094 10.141 -3.607 1 93.12 109 SER A N 1
ATOM 844 C CA . SER A 1 109 ? -8.742 9.453 -2.496 1 93.12 109 SER A CA 1
ATOM 845 C C . SER A 1 109 ? -7.941 8.234 -2.059 1 93.12 109 SER A C 1
ATOM 847 O O . SER A 1 109 ? -7.293 7.582 -2.883 1 93.12 109 SER A O 1
ATOM 849 N N . GLN A 1 110 ? -8.031 8.008 -0.793 1 96.5 110 GLN A N 1
ATOM 850 C CA . GLN A 1 110 ? -7.441 6.82 -0.185 1 96.5 110 GLN A CA 1
ATOM 851 C C . GLN A 1 110 ? -8.453 6.09 0.69 1 96.5 110 GLN A C 1
ATOM 853 O O . GLN A 1 110 ? -9.227 6.719 1.418 1 96.5 110 GLN A O 1
ATOM 858 N N . VAL A 1 111 ? -8.43 4.762 0.617 1 98.19 111 VAL A N 1
ATOM 859 C CA . VAL A 1 111 ? -9.156 3.91 1.553 1 98.19 111 VAL A CA 1
ATOM 860 C C . VAL A 1 111 ? -8.18 3.02 2.312 1 98.19 111 VAL A C 1
ATOM 862 O O . VAL A 1 111 ? -7.309 2.389 1.709 1 98.19 111 VAL A O 1
ATOM 865 N N . ARG A 1 112 ? -8.297 3.008 3.643 1 98.81 112 ARG A N 1
ATOM 866 C CA . ARG A 1 112 ? -7.52 2.123 4.508 1 98.81 112 ARG A CA 1
ATOM 867 C C . ARG A 1 112 ? -8.43 1.215 5.32 1 98.81 112 ARG A C 1
ATOM 869 O O . ARG A 1 112 ? -9.383 1.685 5.949 1 98.81 112 ARG A O 1
ATOM 876 N N . LEU A 1 113 ? -8.188 -0.033 5.25 1 98.81 113 LEU A N 1
ATOM 877 C CA . LEU A 1 113 ? -8.906 -1.039 6.031 1 98.81 113 LEU A CA 1
ATOM 878 C C . LEU A 1 113 ? -7.945 -1.812 6.93 1 98.81 113 LEU A C 1
ATOM 880 O O . LEU A 1 113 ? -6.828 -2.137 6.52 1 98.81 113 LEU A O 1
ATOM 884 N N . SER A 1 114 ? -8.32 -2.07 8.109 1 98.62 114 SER A N 1
ATOM 885 C CA . SER A 1 114 ? -7.539 -2.902 9.016 1 98.62 114 SER A CA 1
ATOM 886 C C . SER A 1 114 ? -8.43 -3.844 9.812 1 98.62 114 SER A C 1
ATOM 888 O O . SER A 1 114 ? -9.531 -3.467 10.219 1 98.62 114 SER A O 1
ATOM 890 N N . GLY A 1 115 ? -7.953 -5.078 9.961 1 98.56 115 GLY A N 1
ATOM 891 C CA . GLY A 1 115 ? -8.734 -6.023 10.742 1 98.56 115 GLY A CA 1
ATOM 892 C C . GLY A 1 115 ? -8.266 -7.457 10.586 1 98.56 115 GLY A C 1
ATOM 893 O O . GLY A 1 115 ? -7.191 -7.707 10.031 1 98.56 115 GLY A O 1
ATOM 894 N N . PRO A 1 116 ? -9.016 -8.383 11.141 1 98.62 116 PRO A N 1
ATOM 895 C CA . PRO A 1 116 ? -8.672 -9.805 11.047 1 98.62 116 PRO A CA 1
ATOM 896 C C . PRO A 1 116 ? -8.883 -10.375 9.648 1 98.62 116 PRO A C 1
ATOM 898 O O . PRO A 1 116 ? -9.711 -9.875 8.891 1 98.62 116 PRO A O 1
ATOM 901 N N . VAL A 1 117 ? -8.109 -11.328 9.328 1 98.81 117 VAL A N 1
ATOM 902 C CA . VAL A 1 117 ? -8.188 -12.055 8.062 1 98.81 117 VAL A CA 1
ATOM 903 C C . VAL A 1 117 ? -8.562 -13.516 8.328 1 98.81 117 VAL A C 1
ATOM 905 O O . VAL A 1 117 ? -8.031 -14.133 9.258 1 98.81 117 VAL A O 1
ATOM 908 N N . GLU A 1 118 ? -9.43 -14.062 7.535 1 97.94 118 GLU A N 1
ATOM 909 C CA . GLU A 1 118 ? -9.812 -15.469 7.668 1 97.94 118 GLU A CA 1
ATOM 910 C C . GLU A 1 118 ? -9.867 -16.156 6.305 1 97.94 118 GLU A C 1
ATOM 912 O O . GLU A 1 118 ? -10.18 -15.516 5.293 1 97.94 118 GLU A O 1
ATOM 917 N N . ARG A 1 119 ? -9.586 -17.438 6.348 1 97.56 119 ARG A N 1
ATOM 918 C CA . ARG A 1 119 ? -9.781 -18.25 5.148 1 97.56 119 ARG A CA 1
ATOM 919 C C . ARG A 1 119 ? -11.266 -18.5 4.891 1 97.56 119 ARG A C 1
ATOM 921 O O . ARG A 1 119 ? -12.023 -18.766 5.82 1 97.56 119 ARG A O 1
ATOM 928 N N . LEU A 1 120 ? -11.625 -18.328 3.648 1 97.62 120 LEU A N 1
ATOM 929 C CA . LEU A 1 120 ? -12.961 -18.734 3.252 1 97.62 120 LEU A CA 1
ATOM 930 C C . LEU A 1 120 ? -13.023 -20.234 2.996 1 97.62 120 LEU A C 1
ATOM 932 O O . LEU A 1 120 ? -11.984 -20.906 2.945 1 97.62 120 LEU A O 1
ATOM 936 N N . PRO A 1 121 ? -14.188 -20.828 2.941 1 97.62 121 PRO A N 1
ATOM 937 C CA . PRO A 1 121 ? -14.289 -22.266 2.691 1 97.62 121 PRO A CA 1
ATOM 938 C C . PRO A 1 121 ? -13.5 -22.703 1.462 1 97.62 121 PRO A C 1
ATOM 940 O O . PRO A 1 121 ? -13.469 -21.984 0.455 1 97.62 121 PRO A O 1
ATOM 943 N N . ALA A 1 122 ? -12.945 -23.891 1.543 1 97.12 122 ALA A N 1
ATOM 944 C CA . ALA A 1 122 ? -12.047 -24.422 0.519 1 97.12 122 ALA A CA 1
ATOM 945 C C . ALA A 1 122 ? -12.727 -24.438 -0.847 1 97.12 122 ALA A C 1
ATOM 947 O O . ALA A 1 122 ? -12.078 -24.234 -1.874 1 97.12 122 ALA A O 1
ATOM 948 N N . ALA A 1 123 ? -14.008 -24.672 -0.833 1 97.5 123 ALA A N 1
ATOM 949 C CA . ALA A 1 123 ? -14.75 -24.75 -2.088 1 97.5 123 ALA A CA 1
ATOM 950 C C . ALA A 1 123 ? -14.664 -23.453 -2.869 1 97.5 123 ALA A C 1
ATOM 952 O O . ALA A 1 123 ? -14.633 -23.453 -4.102 1 97.5 123 ALA A O 1
ATOM 953 N N . GLU A 1 124 ? -14.617 -22.344 -2.166 1 96.25 124 GLU A N 1
ATOM 954 C CA . GLU A 1 124 ? -14.531 -21.047 -2.824 1 96.25 124 GLU A CA 1
ATOM 955 C C . GLU A 1 124 ? -13.156 -20.828 -3.441 1 96.25 124 GLU A C 1
ATOM 957 O O . GLU A 1 124 ? -13.039 -20.266 -4.531 1 96.25 124 GLU A O 1
ATOM 962 N N . GLY A 1 125 ? -12.125 -21.25 -2.752 1 97 125 GLY A N 1
ATOM 963 C CA . GLY A 1 125 ? -10.781 -21.203 -3.307 1 97 125 GLY A CA 1
ATOM 964 C C . GLY A 1 125 ? -10.609 -22.078 -4.535 1 97 125 GLY A C 1
ATOM 965 O O . GLY A 1 125 ? -9.984 -21.656 -5.516 1 97 125 GLY A O 1
ATOM 966 N N . ARG A 1 126 ? -11.18 -23.234 -4.492 1 96.94 126 ARG A N 1
ATOM 967 C CA . ARG A 1 126 ? -11.117 -24.156 -5.625 1 96.94 126 ARG A CA 1
ATOM 968 C C . ARG A 1 126 ? -11.828 -23.578 -6.844 1 96.94 126 ARG A C 1
ATOM 970 O O . ARG A 1 126 ? -11.344 -23.688 -7.969 1 96.94 126 ARG A O 1
ATOM 977 N N . ALA A 1 127 ? -12.977 -22.984 -6.551 1 95.62 127 ALA A N 1
ATOM 978 C CA . ALA A 1 127 ? -13.727 -22.359 -7.637 1 95.62 127 ALA A CA 1
ATOM 979 C C . ALA A 1 127 ? -12.945 -21.219 -8.266 1 95.62 127 ALA A C 1
ATOM 981 O O . ALA A 1 127 ? -12.914 -21.078 -9.492 1 95.62 127 ALA A O 1
ATOM 982 N N . ASP A 1 128 ? -12.367 -20.406 -7.461 1 94.44 128 ASP A N 1
ATOM 983 C CA . ASP A 1 128 ? -11.539 -19.312 -7.957 1 94.44 128 ASP A CA 1
ATOM 984 C C . ASP A 1 128 ? -10.375 -19.844 -8.797 1 94.44 128 ASP A C 1
ATOM 986 O O . ASP A 1 128 ? -10.125 -19.328 -9.898 1 94.44 128 ASP A O 1
ATOM 990 N N . PHE A 1 129 ? -9.672 -20.844 -8.273 1 97.31 129 PHE A N 1
ATOM 991 C CA . PHE A 1 129 ? -8.555 -21.453 -8.984 1 97.31 129 PHE A CA 1
ATOM 992 C C . PHE A 1 129 ? -8.992 -21.969 -10.352 1 97.31 129 PHE A C 1
ATOM 994 O O . PHE A 1 129 ? -8.328 -21.703 -11.359 1 97.31 129 PHE A O 1
ATOM 1001 N N . ALA A 1 130 ? -10.055 -22.625 -10.391 1 95.56 130 ALA A N 1
ATOM 1002 C CA . ALA A 1 130 ? -10.547 -23.234 -11.617 1 95.56 130 ALA A CA 1
ATOM 1003 C C . ALA A 1 130 ? -10.867 -22.188 -12.672 1 95.56 130 ALA A C 1
ATOM 1005 O O . ALA A 1 130 ? -10.773 -22.453 -13.875 1 95.56 130 ALA A O 1
ATOM 1006 N N . GLY A 1 131 ? -11.273 -21.031 -12.195 1 92 131 GLY A N 1
ATOM 1007 C CA . GLY A 1 131 ? -11.656 -19.969 -13.109 1 92 131 GLY A CA 1
ATOM 1008 C C . GLY A 1 131 ? -10.477 -19.172 -13.625 1 92 131 GLY A C 1
ATOM 1009 O O . GLY A 1 131 ? -10.625 -18.312 -14.5 1 92 131 GLY A O 1
ATOM 1010 N N . ARG A 1 132 ? -9.266 -19.406 -13.234 1 91.69 132 ARG A N 1
ATOM 1011 C CA . ARG A 1 132 ? -8.07 -18.656 -13.625 1 91.69 132 ARG A CA 1
ATOM 1012 C C . ARG A 1 132 ? -7.531 -19.156 -14.961 1 91.69 132 ARG A C 1
ATOM 1014 O O . ARG A 1 132 ? -7.734 -20.312 -15.328 1 91.69 132 ARG A O 1
ATOM 1021 N N . PRO A 1 133 ? -6.84 -18.234 -15.688 1 88.31 133 PRO A N 1
ATOM 1022 C CA . PRO A 1 133 ? -6.16 -18.672 -16.906 1 88.31 133 PRO A CA 1
ATOM 1023 C C . PRO A 1 133 ? -5.195 -19.828 -16.656 1 88.31 133 PRO A C 1
ATOM 1025 O O . PRO A 1 133 ? -4.602 -19.922 -15.586 1 88.31 133 PRO A O 1
ATOM 1028 N N . GLU A 1 134 ? -5.043 -20.594 -17.625 1 91.69 134 GLU A N 1
ATOM 1029 C CA . GLU A 1 134 ? -4.266 -21.828 -17.5 1 91.69 134 GLU A CA 1
ATOM 1030 C C . GLU A 1 134 ? -2.846 -21.547 -17.031 1 91.69 134 GLU A C 1
ATOM 1032 O O . GLU A 1 134 ? -2.311 -22.25 -16.172 1 91.69 134 GLU A O 1
ATOM 1037 N N . ARG A 1 135 ? -2.217 -20.562 -17.531 1 89.75 135 ARG A N 1
ATOM 1038 C CA . ARG A 1 135 ? -0.842 -20.25 -17.156 1 89.75 135 ARG A CA 1
ATOM 1039 C C . ARG A 1 135 ? -0.764 -19.797 -15.703 1 89.75 135 ARG A C 1
ATOM 1041 O O . ARG A 1 135 ? 0.217 -20.078 -15.016 1 89.75 135 ARG A O 1
ATOM 1048 N N . SER A 1 136 ? -1.748 -19.016 -15.305 1 89.62 136 SER A N 1
ATOM 1049 C CA . SER A 1 136 ? -1.827 -18.625 -13.898 1 89.62 136 SER A CA 1
ATOM 1050 C C . SER A 1 136 ? -1.963 -19.844 -12.992 1 89.62 136 SER A C 1
ATOM 1052 O O . SER A 1 136 ? -1.27 -19.953 -11.977 1 89.62 136 SER A O 1
ATOM 1054 N N . ARG A 1 137 ? -2.863 -20.781 -13.406 1 94.88 137 ARG A N 1
ATOM 1055 C CA . ARG A 1 137 ? -3.021 -22.016 -12.656 1 94.88 137 ARG A CA 1
ATOM 1056 C C . ARG A 1 137 ? -1.71 -22.797 -12.594 1 94.88 137 ARG A C 1
ATOM 1058 O O . ARG A 1 137 ? -1.325 -23.297 -11.539 1 94.88 137 ARG A O 1
ATOM 1065 N N . ALA A 1 138 ? -1.052 -22.812 -13.711 1 94.94 138 ALA A N 1
ATOM 1066 C CA . ALA A 1 138 ? 0.218 -23.531 -13.781 1 94.94 138 ALA A CA 1
ATOM 1067 C C . ALA A 1 138 ? 1.251 -22.922 -12.844 1 94.94 138 ALA A C 1
ATOM 1069 O O . ALA A 1 138 ? 1.998 -23.641 -12.18 1 94.94 138 ALA A O 1
ATOM 1070 N N . SER A 1 139 ? 1.305 -21.641 -12.773 1 92.5 139 SER A N 1
ATOM 1071 C CA . SER A 1 139 ? 2.244 -20.953 -11.898 1 92.5 139 SER A CA 1
ATOM 1072 C C . SER A 1 139 ? 1.964 -21.266 -10.438 1 92.5 139 SER A C 1
ATOM 1074 O O . SER A 1 139 ? 2.891 -21.5 -9.656 1 92.5 139 SER A O 1
ATOM 1076 N N . ILE A 1 140 ? 0.736 -21.25 -10.086 1 94.38 140 ILE A N 1
ATOM 1077 C CA . ILE A 1 140 ? 0.331 -21.562 -8.719 1 94.38 140 ILE A CA 1
ATOM 1078 C C . ILE A 1 140 ? 0.729 -22.984 -8.375 1 94.38 140 ILE A C 1
ATOM 1080 O O . ILE A 1 140 ? 1.299 -23.25 -7.312 1 94.38 140 ILE A O 1
ATOM 1084 N N . LEU A 1 141 ? 0.487 -23.906 -9.273 1 96.5 141 LEU A N 1
ATOM 1085 C CA . LEU A 1 141 ? 0.778 -25.312 -9.055 1 96.5 141 LEU A CA 1
ATOM 1086 C C . LEU A 1 141 ? 2.281 -25.547 -8.953 1 96.5 141 LEU A C 1
ATOM 1088 O O . LEU A 1 141 ? 2.73 -26.438 -8.219 1 96.5 141 LEU A O 1
ATOM 1092 N N . ALA A 1 142 ? 3.023 -24.797 -9.75 1 93.94 142 ALA A N 1
ATOM 1093 C CA . ALA A 1 142 ? 4.477 -24.922 -9.703 1 93.94 142 ALA A CA 1
ATOM 1094 C C . ALA A 1 142 ? 5.008 -24.609 -8.305 1 93.94 142 ALA A C 1
ATOM 1096 O O . ALA A 1 142 ? 6.027 -25.156 -7.887 1 93.94 142 ALA A O 1
ATOM 1097 N N . GLY A 1 143 ? 4.277 -23.703 -7.676 1 92.38 143 GLY A N 1
ATOM 1098 C CA . GLY A 1 143 ? 4.672 -23.359 -6.32 1 92.38 143 GLY A CA 1
ATOM 1099 C C . GLY A 1 143 ? 5.961 -22.562 -6.258 1 92.38 143 GLY A C 1
ATOM 1100 O O . GLY A 1 143 ? 6.238 -21.75 -7.148 1 92.38 143 GLY A O 1
ATOM 1101 N N . ARG A 1 144 ? 6.633 -22.469 -5.031 1 92.81 144 ARG A N 1
ATOM 1102 C CA . ARG A 1 144 ? 7.957 -21.906 -4.793 1 92.81 144 ARG A CA 1
ATOM 1103 C C . ARG A 1 144 ? 7.934 -20.391 -4.859 1 92.81 144 ARG A C 1
ATOM 1105 O O . ARG A 1 144 ? 8.969 -19.75 -5.062 1 92.81 144 ARG A O 1
ATOM 1112 N N . GLN A 1 145 ? 6.699 -19.859 -4.867 1 92.56 145 GLN A N 1
ATOM 1113 C CA . GLN A 1 145 ? 6.547 -18.406 -4.973 1 92.56 145 GLN A CA 1
ATOM 1114 C C . GLN A 1 145 ? 7.523 -17.688 -4.051 1 92.56 145 GLN A C 1
ATOM 1116 O O . GLN A 1 145 ? 7.582 -17.969 -2.852 1 92.56 145 GLN A O 1
ATOM 1121 N N . SER A 1 146 ? 8.32 -16.797 -4.633 1 94.5 146 SER A N 1
ATOM 1122 C CA . SER A 1 146 ? 9.234 -15.859 -3.98 1 94.5 146 SER A CA 1
ATOM 1123 C C . SER A 1 146 ? 10.516 -16.562 -3.539 1 94.5 146 SER A C 1
ATOM 1125 O O . SER A 1 146 ? 11.352 -15.961 -2.863 1 94.5 146 SER A O 1
ATOM 1127 N N . GLU A 1 147 ? 10.641 -17.875 -3.822 1 95.56 147 GLU A N 1
ATOM 1128 C CA . GLU A 1 147 ? 11.93 -18.531 -3.625 1 95.56 147 GLU A CA 1
ATOM 1129 C C . GLU A 1 147 ? 12.945 -18.094 -4.676 1 95.56 147 GLU A C 1
ATOM 1131 O O . GLU A 1 147 ? 12.562 -17.562 -5.727 1 95.56 147 GLU A O 1
ATOM 1136 N N . ARG A 1 148 ? 14.172 -18.328 -4.348 1 95.38 148 ARG A N 1
ATOM 1137 C CA . ARG A 1 148 ? 15.234 -18.016 -5.297 1 95.38 148 ARG A CA 1
ATOM 1138 C C . ARG A 1 148 ? 15.117 -18.859 -6.562 1 95.38 148 ARG A C 1
ATOM 1140 O O . ARG A 1 148 ? 14.883 -20.062 -6.488 1 95.38 148 ARG A O 1
ATOM 1147 N N . LEU A 1 149 ? 15.164 -18.203 -7.719 1 94.12 149 LEU A N 1
ATOM 1148 C CA . LEU A 1 149 ? 15.219 -18.859 -9.023 1 94.12 149 LEU A CA 1
ATOM 1149 C C . LEU A 1 149 ? 16.625 -18.781 -9.609 1 94.12 149 LEU A C 1
ATOM 1151 O O . LEU A 1 149 ? 17.031 -17.734 -10.141 1 94.12 149 LEU A O 1
ATOM 1155 N N . ASP A 1 150 ? 17.328 -19.844 -9.547 1 91.31 150 ASP A N 1
ATOM 1156 C CA . ASP A 1 150 ? 18.734 -19.844 -9.938 1 91.31 150 ASP A CA 1
ATOM 1157 C C . ASP A 1 150 ? 18.875 -19.953 -11.453 1 91.31 150 ASP A C 1
ATOM 1159 O O . ASP A 1 150 ? 19.781 -19.359 -12.039 1 91.31 150 ASP A O 1
ATOM 1163 N N . ASP A 1 151 ? 18 -20.719 -12.047 1 90.19 151 ASP A N 1
ATOM 1164 C CA . ASP A 1 151 ? 18.031 -20.953 -13.492 1 90.19 151 ASP A CA 1
ATOM 1165 C C . ASP A 1 151 ? 16.656 -20.703 -14.117 1 90.19 151 ASP A C 1
ATOM 1167 O O . ASP A 1 151 ? 15.703 -21.438 -13.867 1 90.19 151 ASP A O 1
ATOM 1171 N N . PRO A 1 152 ? 16.609 -19.719 -14.945 1 86.88 152 PRO A N 1
ATOM 1172 C CA . PRO A 1 152 ? 15.336 -19.406 -15.602 1 86.88 152 PRO A CA 1
ATOM 1173 C C . PRO A 1 152 ? 14.742 -20.609 -16.328 1 86.88 152 PRO A C 1
ATOM 1175 O O . PRO A 1 152 ? 13.523 -20.734 -16.438 1 86.88 152 PRO A O 1
ATOM 1178 N N . ALA A 1 153 ? 15.539 -21.453 -16.766 1 91.62 153 ALA A N 1
ATOM 1179 C CA . ALA A 1 153 ? 15.062 -22.641 -17.469 1 91.62 153 ALA A CA 1
ATOM 1180 C C . ALA A 1 153 ? 14.242 -23.531 -16.531 1 91.62 153 ALA A C 1
ATOM 1182 O O . ALA A 1 153 ? 13.336 -24.234 -16.984 1 91.62 153 ALA A O 1
ATOM 1183 N N . ASP A 1 154 ? 14.578 -23.422 -15.25 1 94.06 154 ASP A N 1
ATOM 1184 C CA . ASP A 1 154 ? 13.82 -24.203 -14.266 1 94.06 154 ASP A CA 1
ATOM 1185 C C . ASP A 1 154 ? 12.367 -23.734 -14.211 1 94.06 154 ASP A C 1
ATOM 1187 O O . ASP A 1 154 ? 11.453 -24.562 -14.062 1 94.06 154 ASP A O 1
ATOM 1191 N N . LEU A 1 155 ? 12.188 -22.484 -14.336 1 92.5 155 LEU A N 1
ATOM 1192 C CA . LEU A 1 155 ? 10.836 -21.953 -14.336 1 92.5 155 LEU A CA 1
ATOM 1193 C C . LEU A 1 155 ? 10.047 -22.438 -15.539 1 92.5 155 LEU A C 1
ATOM 1195 O O . LEU A 1 155 ? 8.914 -22.922 -15.391 1 92.5 155 LEU A O 1
ATOM 1199 N N . THR A 1 156 ? 10.648 -22.328 -16.672 1 92.12 156 THR A N 1
ATOM 1200 C CA . THR A 1 156 ? 10 -22.781 -17.906 1 92.12 156 THR A CA 1
ATOM 1201 C C . THR A 1 156 ? 9.617 -24.25 -17.797 1 92.12 156 THR A C 1
ATOM 1203 O O . THR A 1 156 ? 8.484 -24.625 -18.125 1 92.12 156 THR A O 1
ATOM 1206 N N . ARG A 1 157 ? 10.555 -25.016 -17.359 1 95.81 157 ARG A N 1
ATOM 1207 C CA . ARG A 1 157 ? 10.312 -26.453 -17.234 1 95.81 157 ARG A CA 1
ATOM 1208 C C . ARG A 1 157 ? 9.18 -26.734 -16.266 1 95.81 157 ARG A C 1
ATOM 1210 O O . ARG A 1 157 ? 8.305 -27.562 -16.531 1 95.81 157 ARG A O 1
ATOM 1217 N N . ALA A 1 158 ? 9.227 -26.062 -15.125 1 95.56 158 ALA A N 1
ATOM 1218 C CA . ALA A 1 158 ? 8.211 -26.281 -14.102 1 95.56 158 ALA A CA 1
ATOM 1219 C C . ALA A 1 158 ? 6.828 -25.875 -14.617 1 95.56 158 ALA A C 1
ATOM 1221 O O . ALA A 1 158 ? 5.852 -26.609 -14.422 1 95.56 158 ALA A O 1
ATOM 1222 N N . ILE A 1 159 ? 6.711 -24.734 -15.281 1 94.5 159 ILE A N 1
ATOM 1223 C CA . ILE A 1 159 ? 5.438 -24.25 -15.805 1 94.5 159 ILE A CA 1
ATOM 1224 C C . ILE A 1 159 ? 4.922 -25.219 -16.875 1 94.5 159 ILE A C 1
ATOM 1226 O O . ILE A 1 159 ? 3.746 -25.594 -16.859 1 94.5 159 ILE A O 1
ATOM 1230 N N . ASP A 1 160 ? 5.809 -25.641 -17.766 1 96.31 160 ASP A N 1
ATOM 1231 C CA . ASP A 1 160 ? 5.414 -26.562 -18.828 1 96.31 160 ASP A CA 1
ATOM 1232 C C . ASP A 1 160 ? 4.891 -27.875 -18.234 1 96.31 160 ASP A C 1
ATOM 1234 O O . ASP A 1 160 ? 3.906 -28.422 -18.734 1 96.31 160 ASP A O 1
ATOM 1238 N N . ALA A 1 161 ? 5.582 -28.344 -17.25 1 97.88 161 ALA A N 1
ATOM 1239 C CA . ALA A 1 161 ? 5.145 -29.578 -16.594 1 97.88 161 ALA A CA 1
ATOM 1240 C C . ALA A 1 161 ? 3.742 -29.422 -16.016 1 97.88 161 ALA A C 1
ATOM 1242 O O . ALA A 1 161 ? 2.914 -30.328 -16.125 1 97.88 161 ALA A O 1
ATOM 1243 N N . GLN A 1 162 ? 3.479 -28.297 -15.398 1 97.25 162 GLN A N 1
ATOM 1244 C CA . GLN A 1 162 ? 2.162 -28.078 -14.805 1 97.25 162 GLN A CA 1
ATOM 1245 C C . GLN A 1 162 ? 1.102 -27.891 -15.891 1 97.25 162 GLN A C 1
ATOM 1247 O O . GLN A 1 162 ? -0.049 -28.297 -15.711 1 97.25 162 GLN A O 1
ATOM 1252 N N . LEU A 1 163 ? 1.489 -27.266 -16.953 1 97.06 163 LEU A N 1
ATOM 1253 C CA . LEU A 1 163 ? 0.561 -27.125 -18.078 1 97.06 163 LEU A CA 1
ATOM 1254 C C . LEU A 1 163 ? 0.167 -28.5 -18.625 1 97.06 163 LEU A C 1
ATOM 1256 O O . LEU A 1 163 ? -0.999 -28.719 -18.953 1 97.06 163 LEU A O 1
ATOM 1260 N N . ALA A 1 164 ? 1.121 -29.375 -18.734 1 98.06 164 ALA A N 1
ATOM 1261 C CA . ALA A 1 164 ? 0.844 -30.734 -19.188 1 98.06 164 ALA A CA 1
ATOM 1262 C C . ALA A 1 164 ? -0.103 -31.453 -18.234 1 98.06 164 ALA A C 1
ATOM 1264 O O . ALA A 1 164 ? -1.02 -32.156 -18.672 1 98.06 164 ALA A O 1
ATOM 1265 N N . ARG A 1 165 ? 0.109 -31.25 -16.969 1 97.94 165 ARG A N 1
ATOM 1266 C CA . ARG A 1 165 ? -0.763 -31.844 -15.969 1 97.94 165 ARG A CA 1
ATOM 1267 C C . ARG A 1 165 ? -2.188 -31.312 -16.094 1 97.94 165 ARG A C 1
ATOM 1269 O O . ARG A 1 165 ? -3.15 -32.094 -15.992 1 97.94 165 ARG A O 1
ATOM 1276 N N . LEU A 1 166 ? -2.307 -30.047 -16.281 1 97.56 166 LEU A N 1
ATOM 1277 C CA . LEU A 1 166 ? -3.613 -29.422 -16.406 1 97.56 166 LEU A CA 1
ATOM 1278 C C . LEU A 1 166 ? -4.324 -29.891 -17.672 1 97.56 166 LEU A C 1
ATOM 1280 O O . LEU A 1 166 ? -5.547 -30.047 -17.672 1 97.56 166 LEU A O 1
ATOM 1284 N N . ALA A 1 167 ? -3.582 -30.109 -18.75 1 97.44 167 ALA A N 1
ATOM 1285 C CA . ALA A 1 167 ? -4.156 -30.625 -19.984 1 97.44 167 ALA A CA 1
ATOM 1286 C C . ALA A 1 167 ? -4.699 -32.031 -19.797 1 97.44 167 ALA A C 1
ATOM 1288 O O . ALA A 1 167 ? -5.762 -32.375 -20.312 1 97.44 167 ALA A O 1
ATOM 1289 N N . ALA A 1 168 ? -4.004 -32.812 -19.062 1 97.94 168 ALA A N 1
ATOM 1290 C CA . ALA A 1 168 ? -4.391 -34.188 -18.812 1 97.94 168 ALA A CA 1
ATOM 1291 C C . ALA A 1 168 ? -5.57 -34.25 -17.844 1 97.94 168 ALA A C 1
ATOM 1293 O O . ALA A 1 168 ? -6.398 -35.156 -17.922 1 97.94 168 ALA A O 1
ATOM 1294 N N . ASP A 1 169 ? -5.656 -33.312 -16.906 1 97.62 169 ASP A N 1
ATOM 1295 C CA . ASP A 1 169 ? -6.727 -33.219 -15.922 1 97.62 169 ASP A CA 1
ATOM 1296 C C . ASP A 1 169 ? -7.207 -31.766 -15.766 1 97.62 169 ASP A C 1
ATOM 1298 O O . ASP A 1 169 ? -6.836 -31.094 -14.812 1 97.62 169 ASP A O 1
ATOM 1302 N N . PRO A 1 170 ? -8.117 -31.391 -16.562 1 95 170 PRO A N 1
ATOM 1303 C CA . PRO A 1 170 ? -8.586 -30 -16.547 1 95 170 PRO A CA 1
ATOM 1304 C C . PRO A 1 170 ? -9.273 -29.609 -15.242 1 95 170 PRO A C 1
ATOM 1306 O O . PRO A 1 170 ? -9.406 -28.422 -14.938 1 95 170 PRO A O 1
ATOM 1309 N N . ALA A 1 171 ? -9.633 -30.594 -14.469 1 95.56 171 ALA A N 1
ATOM 1310 C CA . ALA A 1 171 ? -10.352 -30.328 -13.219 1 95.56 171 ALA A CA 1
ATOM 1311 C C . ALA A 1 171 ? -9.391 -30.188 -12.047 1 95.56 171 ALA A C 1
ATOM 1313 O O . ALA A 1 171 ? -9.805 -29.922 -10.922 1 95.56 171 ALA A O 1
ATOM 1314 N N . LEU A 1 172 ? -8.133 -30.312 -12.344 1 96.94 172 LEU A N 1
ATOM 1315 C CA . LEU A 1 172 ? -7.109 -30.219 -11.305 1 96.94 172 LEU A CA 1
ATOM 1316 C C . LEU A 1 172 ? -7.191 -28.891 -10.586 1 96.94 172 LEU A C 1
ATOM 1318 O O . LEU A 1 172 ? -7.352 -27.844 -11.219 1 96.94 172 LEU A O 1
ATOM 1322 N N . VAL A 1 173 ? -7.141 -28.922 -9.219 1 96.56 173 VAL A N 1
ATOM 1323 C CA . VAL A 1 173 ? -7.145 -27.719 -8.398 1 96.56 173 VAL A CA 1
ATOM 1324 C C . VAL A 1 173 ? -5.961 -27.75 -7.438 1 96.56 173 VAL A C 1
ATOM 1326 O O . VAL A 1 173 ? -5.352 -28.797 -7.223 1 96.56 173 VAL A O 1
ATOM 1329 N N . SER A 1 174 ? -5.59 -26.641 -6.988 1 96.38 174 SER A N 1
ATOM 1330 C CA . SER A 1 174 ? -4.57 -26.547 -5.949 1 96.38 174 SER A CA 1
ATOM 1331 C C . SER A 1 174 ? -5.199 -26.516 -4.559 1 96.38 174 SER A C 1
ATOM 1333 O O . SER A 1 174 ? -6.031 -25.656 -4.266 1 96.38 174 SER A O 1
ATOM 1335 N N . ASP A 1 175 ? -4.723 -27.344 -3.668 1 94.81 175 ASP A N 1
ATOM 1336 C CA . ASP A 1 175 ? -5.219 -2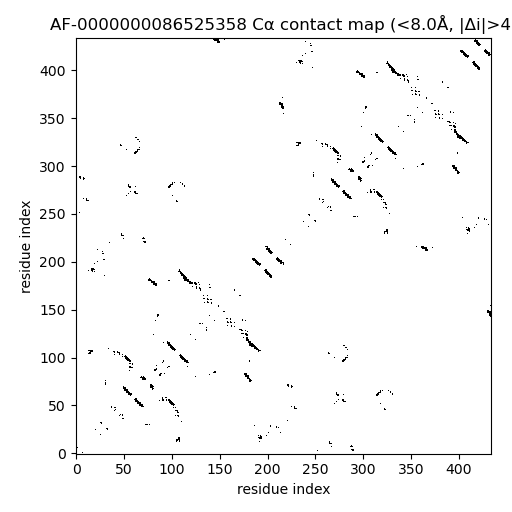7.391 -2.295 1 94.81 175 ASP A CA 1
ATOM 1337 C C . ASP A 1 175 ? -4.656 -26.219 -1.479 1 94.81 175 ASP A C 1
ATOM 1339 O O . ASP A 1 175 ? -5.152 -25.922 -0.39 1 94.81 175 ASP A O 1
ATOM 1343 N N . ASP A 1 176 ? -3.686 -25.578 -1.975 1 96.19 176 ASP A N 1
ATOM 1344 C CA . ASP A 1 176 ? -3.021 -24.5 -1.253 1 96.19 176 ASP A CA 1
ATOM 1345 C C . ASP A 1 176 ? -3.633 -23.141 -1.609 1 96.19 176 ASP A C 1
ATOM 1347 O O . ASP A 1 176 ? -3.34 -22.141 -0.964 1 96.19 176 ASP A O 1
ATOM 1351 N N . TRP A 1 177 ? -4.391 -23.094 -2.67 1 97.81 177 TRP A N 1
ATOM 1352 C CA . TRP A 1 177 ? -4.984 -21.844 -3.121 1 97.81 177 TRP A CA 1
ATOM 1353 C C . TRP A 1 177 ? -6.285 -21.562 -2.379 1 97.81 177 TRP A C 1
ATOM 1355 O O . TRP A 1 177 ? -7.215 -22.375 -2.402 1 97.81 177 TRP A O 1
ATOM 1365 N N . HIS A 1 178 ? -6.352 -20.406 -1.725 1 98.19 178 HIS A N 1
ATOM 1366 C CA . HIS A 1 178 ? -7.52 -20.047 -0.924 1 98.19 178 HIS A CA 1
ATOM 1367 C C . HIS A 1 178 ? -7.938 -18.594 -1.175 1 98.19 178 HIS A C 1
ATOM 1369 O O . HIS A 1 178 ? -7.117 -17.781 -1.579 1 98.19 178 HIS A O 1
ATOM 1375 N N . LEU A 1 179 ? -9.234 -18.359 -0.97 1 97.75 179 LEU A N 1
ATOM 1376 C CA . LEU A 1 179 ? -9.727 -17 -0.775 1 97.75 179 LEU A CA 1
ATOM 1377 C C . LEU A 1 179 ? -9.688 -16.625 0.7 1 97.75 179 LEU A C 1
ATOM 1379 O O . LEU A 1 179 ? -9.969 -17.438 1.57 1 97.75 179 LEU A O 1
ATOM 1383 N N . TYR A 1 180 ? -9.273 -15.445 0.896 1 98.75 180 TYR A N 1
ATOM 1384 C CA . TYR A 1 180 ? -9.273 -14.828 2.221 1 98.75 180 TYR A CA 1
ATOM 1385 C C . TYR A 1 180 ? -10.211 -13.633 2.266 1 98.75 180 TYR A C 1
ATOM 1387 O O . TYR A 1 180 ? -10.531 -13.047 1.229 1 98.75 180 TYR A O 1
ATOM 1395 N N . THR A 1 181 ? -10.688 -13.391 3.42 1 98.44 181 THR A N 1
ATOM 1396 C CA . THR A 1 181 ? -11.438 -12.164 3.654 1 98.44 181 THR A CA 1
ATOM 1397 C C . THR A 1 181 ? -10.812 -11.359 4.789 1 98.44 181 THR A C 1
ATOM 1399 O O . THR A 1 181 ? -10.375 -11.922 5.793 1 98.44 181 THR A O 1
ATOM 1402 N N . LEU A 1 182 ? -10.609 -10.094 4.594 1 98.81 182 LEU A N 1
ATOM 1403 C CA . LEU A 1 182 ? -10.375 -9.148 5.688 1 98.81 182 LEU A CA 1
ATOM 1404 C C . LEU A 1 182 ? -11.688 -8.539 6.168 1 98.81 182 LEU A C 1
ATOM 1406 O O . LEU A 1 182 ? -12.375 -7.863 5.402 1 98.81 182 LEU A O 1
ATOM 1410 N N . ALA A 1 183 ? -12.062 -8.867 7.336 1 97.81 183 ALA A N 1
ATOM 1411 C CA . ALA A 1 183 ? -13.203 -8.242 8.008 1 97.81 183 ALA A CA 1
ATOM 1412 C C . ALA A 1 183 ? -12.75 -7.047 8.844 1 97.81 183 ALA A C 1
ATOM 1414 O O . ALA A 1 183 ? -12.367 -7.203 10.008 1 97.81 183 ALA A O 1
ATOM 1415 N N . PRO A 1 184 ? -12.867 -5.812 8.289 1 97.75 184 PRO A N 1
ATOM 1416 C CA . PRO A 1 184 ? -12.242 -4.695 9 1 97.75 184 PRO A CA 1
ATOM 1417 C C . PRO A 1 184 ? -12.969 -4.348 10.297 1 97.75 184 PRO A C 1
ATOM 1419 O O . PRO A 1 184 ? -14.203 -4.41 10.352 1 97.75 184 PRO A O 1
ATOM 1422 N N . ASP A 1 185 ? -12.227 -4.035 11.289 1 97.56 185 ASP A N 1
ATOM 1423 C CA . ASP A 1 185 ? -12.797 -3.391 12.477 1 97.56 185 ASP A CA 1
ATOM 1424 C C . ASP A 1 185 ? -12.578 -1.881 12.438 1 97.56 185 ASP A C 1
ATOM 1426 O O . ASP A 1 185 ? -13.203 -1.138 13.195 1 97.56 185 ASP A O 1
ATOM 1430 N N . GLU A 1 186 ? -11.727 -1.451 11.562 1 97.69 186 GLU A N 1
ATOM 1431 C CA . GLU A 1 186 ? -11.531 -0.034 11.266 1 97.69 186 GLU A CA 1
ATOM 1432 C C . GLU A 1 186 ? -11.43 0.21 9.766 1 97.69 186 GLU A C 1
ATOM 1434 O O . GLU A 1 186 ? -10.758 -0.541 9.055 1 97.69 186 GLU A O 1
ATOM 1439 N N . ALA A 1 187 ? -12.094 1.186 9.281 1 98.19 187 ALA A N 1
ATOM 1440 C CA . ALA A 1 187 ? -12.008 1.668 7.91 1 98.19 187 ALA A CA 1
ATOM 1441 C C . ALA A 1 187 ? -11.883 3.189 7.867 1 98.19 187 ALA A C 1
ATOM 1443 O O . ALA A 1 187 ? -12.617 3.896 8.562 1 98.19 187 ALA A O 1
ATOM 1444 N N . GLU A 1 188 ? -10.961 3.643 7.133 1 98.12 188 GLU A N 1
ATOM 1445 C CA . GLU A 1 188 ? -10.758 5.082 6.996 1 98.12 188 GLU A CA 1
ATOM 1446 C C . GLU A 1 188 ? -10.812 5.512 5.535 1 98.12 188 GLU A C 1
ATOM 1448 O O . GLU A 1 188 ? -10.234 4.848 4.664 1 98.12 188 GLU A O 1
ATOM 1453 N N . PHE A 1 189 ? -11.523 6.574 5.281 1 96 189 PHE A N 1
ATOM 1454 C CA . PHE A 1 189 ? -11.68 7.18 3.967 1 96 189 PHE A CA 1
ATOM 1455 C C . PHE A 1 189 ? -11.133 8.602 3.957 1 96 189 PHE A C 1
ATOM 1457 O O . PHE A 1 189 ? -11.578 9.453 4.738 1 96 189 PHE A O 1
ATOM 1464 N N . TRP A 1 190 ? -10.141 8.797 3.131 1 94.19 190 TRP A N 1
ATOM 1465 C CA . TRP A 1 190 ? -9.492 10.102 2.988 1 94.19 190 TRP A CA 1
ATOM 1466 C C . TRP A 1 190 ? -9.68 10.648 1.579 1 94.19 190 TRP A C 1
ATOM 1468 O O . TRP A 1 190 ? -9.547 9.922 0.595 1 94.19 190 TRP A O 1
ATOM 1478 N N . ARG A 1 191 ? -10 11.891 1.492 1 90.88 191 ARG A N 1
ATOM 1479 C CA . ARG A 1 191 ? -10.094 12.547 0.195 1 90.88 191 ARG A CA 1
ATOM 1480 C C . ARG A 1 191 ? -9.57 13.977 0.267 1 90.88 191 ARG A C 1
ATOM 1482 O O . ARG A 1 191 ? -9.852 14.703 1.224 1 90.88 191 ARG A O 1
ATOM 1489 N N . ALA A 1 192 ? -8.742 14.25 -0.642 1 85.44 192 ALA A N 1
ATOM 1490 C CA . ALA A 1 192 ? -8.312 15.641 -0.793 1 85.44 192 ALA A CA 1
ATOM 1491 C C . ALA A 1 192 ? -9.234 16.391 -1.754 1 85.44 192 ALA A C 1
ATOM 1493 O O . ALA A 1 192 ? -9.727 15.82 -2.729 1 85.44 192 ALA A O 1
ATOM 1494 N N . ASP A 1 193 ? -9.617 17.562 -1.335 1 72.06 193 ASP A N 1
ATOM 1495 C CA . ASP A 1 193 ? -10.391 18.391 -2.26 1 72.06 193 ASP A CA 1
ATOM 1496 C C . ASP A 1 193 ? -9.562 19.562 -2.77 1 72.06 193 ASP A C 1
ATOM 1498 O O . ASP A 1 193 ? -8.367 19.656 -2.482 1 72.06 193 ASP A O 1
ATOM 1502 N N . SER A 1 194 ? -10.273 20.266 -3.703 1 61.56 194 SER A N 1
ATOM 1503 C CA . SER A 1 194 ? -9.586 21.344 -4.41 1 61.56 194 SER A CA 1
ATOM 1504 C C . SER A 1 194 ? -9.086 22.406 -3.441 1 61.56 194 SER A C 1
ATOM 1506 O O . SER A 1 194 ? -8.148 23.141 -3.754 1 61.56 194 SER A O 1
ATOM 1508 N N . ALA A 1 195 ? -9.711 22.438 -2.344 1 61.44 195 ALA A N 1
ATOM 1509 C CA . ALA A 1 195 ? -9.273 23.422 -1.346 1 61.44 195 ALA A CA 1
ATOM 1510 C C . ALA A 1 195 ? -8.312 22.781 -0.347 1 61.44 195 ALA A C 1
ATOM 1512 O O . ALA A 1 195 ? -7.977 23.391 0.673 1 61.44 195 ALA A O 1
ATOM 1513 N N . ARG A 1 196 ? -7.965 21.688 -0.688 1 60.34 196 ARG A N 1
ATOM 1514 C CA . ARG A 1 196 ? -7.012 20.906 0.093 1 60.34 196 ARG A CA 1
ATOM 1515 C C . ARG A 1 196 ? -7.535 20.672 1.507 1 60.34 196 ARG A C 1
ATOM 1517 O O . ARG A 1 196 ? -6.777 20.75 2.477 1 60.34 196 ARG A O 1
ATOM 1524 N N . ARG A 1 197 ? -8.82 20.734 1.409 1 65.44 197 ARG A N 1
ATOM 1525 C CA . ARG A 1 197 ? -9.414 20.25 2.652 1 65.44 197 ARG A CA 1
ATOM 1526 C C . ARG A 1 197 ? -9.383 18.734 2.723 1 65.44 197 ARG A C 1
ATOM 1528 O O . ARG A 1 197 ? -9.734 18.047 1.758 1 65.44 197 ARG A O 1
ATOM 1535 N N . PHE A 1 198 ? -8.578 18.156 3.543 1 72.06 198 PHE A N 1
ATOM 1536 C CA . PHE A 1 198 ? -8.406 16.719 3.75 1 72.06 198 PHE A CA 1
ATOM 1537 C C . PHE A 1 198 ? -9.492 16.172 4.66 1 72.06 198 PHE A C 1
ATOM 1539 O O . PHE A 1 198 ? -9.375 16.219 5.887 1 72.06 198 PHE A O 1
ATOM 1546 N N . ALA A 1 199 ? -10.531 15.742 3.939 1 82.06 199 ALA A N 1
ATOM 1547 C CA . ALA A 1 199 ? -11.602 15.102 4.703 1 82.06 199 ALA A CA 1
ATOM 1548 C C . ALA A 1 199 ? -11.25 13.656 5.035 1 82.06 199 ALA A C 1
ATOM 1550 O O . ALA A 1 199 ? -10.828 12.891 4.16 1 82.06 199 ALA A O 1
ATOM 1551 N N . ARG A 1 200 ? -11.32 13.383 6.289 1 92.56 200 ARG A N 1
ATOM 1552 C CA . ARG A 1 200 ? -11.078 12.031 6.777 1 92.56 200 ARG A CA 1
ATOM 1553 C C . ARG A 1 200 ? -12.258 11.531 7.602 1 92.56 200 ARG A C 1
ATOM 1555 O O . ARG A 1 200 ? -12.656 12.164 8.578 1 92.56 200 ARG A O 1
ATOM 1562 N N . GLN A 1 201 ? -12.781 10.453 7.125 1 93.69 201 GLN A N 1
ATOM 1563 C CA . GLN A 1 201 ? -13.859 9.781 7.848 1 93.69 201 GLN A CA 1
ATOM 1564 C C . GLN A 1 201 ? -13.477 8.344 8.195 1 93.69 201 GLN A C 1
ATOM 1566 O O . GLN A 1 201 ? -12.883 7.641 7.383 1 93.69 201 GLN A O 1
ATOM 1571 N N . ALA A 1 202 ? -13.867 7.984 9.383 1 96.56 202 ALA A N 1
ATOM 1572 C CA . ALA A 1 202 ? -13.57 6.629 9.828 1 96.56 202 ALA A CA 1
ATOM 1573 C C . ALA A 1 202 ? -14.844 5.879 10.203 1 96.56 202 ALA A C 1
ATOM 1575 O O . ALA A 1 202 ? -15.82 6.492 10.656 1 96.56 202 ALA A O 1
ATOM 1576 N N . TYR A 1 203 ? -14.898 4.645 9.883 1 96.75 203 TYR A N 1
ATOM 1577 C CA . TYR A 1 203 ? -15.828 3.666 10.43 1 96.75 203 TYR A CA 1
ATOM 1578 C C . TYR A 1 203 ? -15.133 2.762 11.445 1 96.75 203 TYR A C 1
ATOM 1580 O O . TYR A 1 203 ? -14.086 2.18 11.148 1 96.75 203 TYR A O 1
ATOM 1588 N N . ARG A 1 204 ? -15.656 2.689 12.602 1 96.56 204 ARG A N 1
ATOM 1589 C CA . ARG A 1 204 ? -15.156 1.771 13.617 1 96.56 204 ARG A CA 1
ATOM 1590 C C . ARG A 1 204 ? -16.25 0.796 14.055 1 96.56 204 ARG A C 1
ATOM 1592 O O . ARG A 1 204 ? -17.375 1.203 14.328 1 96.56 204 ARG A O 1
ATOM 1599 N N . ARG A 1 205 ? -15.82 -0.416 14.031 1 94.12 205 ARG A N 1
ATOM 1600 C CA . ARG A 1 205 ? -16.781 -1.44 14.422 1 94.12 205 ARG A CA 1
ATOM 1601 C C . ARG A 1 205 ? -17.109 -1.35 15.906 1 94.12 205 ARG A C 1
ATOM 1603 O O . ARG A 1 205 ? -16.203 -1.293 16.75 1 94.12 205 ARG A O 1
ATOM 1610 N N . ALA A 1 206 ? -18.312 -1.147 16.203 1 91.06 206 ALA A N 1
ATOM 1611 C CA . ALA A 1 206 ? -18.859 -1.184 17.562 1 91.06 206 ALA A CA 1
ATOM 1612 C C . ALA A 1 206 ? -19.922 -2.27 17.688 1 91.06 206 ALA A C 1
ATOM 1614 O O . ALA A 1 206 ? -21.109 -2.027 17.422 1 91.06 206 ALA A O 1
ATOM 1615 N N . ASP A 1 207 ? -19.484 -3.459 18.109 1 86.12 207 ASP A N 1
ATOM 1616 C CA . ASP A 1 207 ? -20.359 -4.629 18.141 1 86.12 207 ASP A CA 1
ATOM 1617 C C . ASP A 1 207 ? -20.875 -4.977 16.75 1 86.12 207 ASP A C 1
ATOM 1619 O O . ASP A 1 207 ? -20.094 -5.324 15.859 1 86.12 207 ASP A O 1
ATOM 1623 N N . GLN A 1 208 ? -22.172 -4.859 16.625 1 85.31 208 GLN A N 1
ATOM 1624 C CA . GLN A 1 208 ? -22.75 -5.266 15.352 1 85.31 208 GLN A CA 1
ATOM 1625 C C . GLN A 1 208 ? -23.016 -4.055 14.461 1 85.31 208 GLN A C 1
ATOM 1627 O O . GLN A 1 208 ? -23.625 -4.184 13.398 1 85.31 208 GLN A O 1
ATOM 1632 N N . ARG A 1 209 ? -22.5 -2.955 14.93 1 90.62 209 ARG A N 1
ATOM 1633 C CA . ARG A 1 209 ? -22.75 -1.742 14.156 1 90.62 209 ARG A CA 1
ATOM 1634 C C . ARG A 1 209 ? -21.453 -0.981 13.906 1 90.62 209 ARG A C 1
ATOM 1636 O O . ARG A 1 209 ? -20.391 -1.371 14.406 1 90.62 209 ARG A O 1
ATOM 1643 N N . TRP A 1 210 ? -21.547 -0.012 12.961 1 95.19 210 TRP A N 1
ATOM 1644 C CA . TRP A 1 210 ? -20.422 0.873 12.664 1 95.19 210 TRP A CA 1
ATOM 1645 C C . TRP A 1 210 ? -20.656 2.258 13.266 1 95.19 210 TRP A C 1
ATOM 1647 O O . TRP A 1 210 ? -21.766 2.795 13.195 1 95.19 210 TRP A O 1
ATOM 1657 N N . GLU A 1 211 ? -19.672 2.75 13.922 1 94.75 211 GLU A N 1
ATOM 1658 C CA . GLU A 1 211 ? -19.656 4.152 14.328 1 94.75 211 GLU A CA 1
ATOM 1659 C C . GLU A 1 211 ? -18.797 4.988 13.375 1 94.75 211 GLU A C 1
ATOM 1661 O O . GLU A 1 211 ? -17.672 4.613 13.055 1 94.75 211 GLU A O 1
ATOM 1666 N N . ARG A 1 212 ? -19.406 6.066 12.977 1 94.19 212 ARG A N 1
ATOM 1667 C CA . ARG A 1 212 ? -18.688 6.949 12.062 1 94.19 212 ARG A CA 1
ATOM 1668 C C . ARG A 1 212 ? -18.188 8.188 12.789 1 94.19 212 ARG A C 1
ATOM 1670 O O . ARG A 1 212 ? -18.891 8.758 13.633 1 94.19 212 ARG A O 1
ATOM 1677 N N . CYS A 1 213 ? -17.031 8.625 12.406 1 92.56 213 CYS A N 1
ATOM 1678 C CA . CYS A 1 213 ? -16.516 9.883 12.938 1 92.56 213 CYS A CA 1
ATOM 1679 C C . CYS A 1 213 ? -15.539 10.531 11.977 1 92.56 213 CYS A C 1
ATOM 1681 O O . CYS A 1 213 ? -14.938 9.844 11.141 1 92.56 213 CYS A O 1
ATOM 1683 N N . ALA A 1 214 ? -15.43 11.797 12.086 1 93.06 214 ALA A N 1
ATOM 1684 C CA . ALA A 1 214 ? -14.398 12.531 11.359 1 93.06 214 ALA A CA 1
ATOM 1685 C C . ALA A 1 214 ? -13.07 12.5 12.109 1 93.06 214 ALA A C 1
ATOM 1687 O O . ALA A 1 214 ? -13.039 12.359 13.336 1 93.06 214 ALA A O 1
ATOM 1688 N N . LEU A 1 215 ? -12.008 12.586 11.344 1 94.94 215 LEU A N 1
ATOM 1689 C CA . LEU A 1 215 ? -10.68 12.594 11.945 1 94.94 215 LEU A CA 1
ATOM 1690 C C . LEU A 1 215 ? -9.938 13.883 11.617 1 94.94 215 LEU A C 1
ATOM 1692 O O . LEU A 1 215 ? -10.133 14.461 10.539 1 94.94 215 LEU A O 1
ATOM 1696 N N . TRP A 1 216 ? -9.094 14.289 12.547 1 93.75 216 TRP A N 1
ATOM 1697 C CA . TRP A 1 216 ? -8.156 15.375 12.273 1 93.75 216 TRP A CA 1
ATOM 1698 C C . TRP A 1 216 ? -7.176 14.984 11.172 1 93.75 216 TRP A C 1
ATOM 1700 O O . TRP A 1 216 ? -6.68 13.852 11.148 1 93.75 216 TRP A O 1
ATOM 1710 N N . PRO A 1 217 ? -6.918 15.961 10.32 1 90.38 217 PRO A N 1
ATOM 1711 C CA . PRO A 1 217 ? -5.984 15.648 9.234 1 90.38 217 PRO A CA 1
ATOM 1712 C C . PRO A 1 217 ? -4.535 15.578 9.711 1 90.38 217 PRO A C 1
ATOM 1714 O O . PRO A 1 217 ? -4.188 16.156 10.742 1 90.38 217 PRO A O 1
ATOM 1717 N N . MET B 1 1 ? -28.859 -7.996 -10.555 1 48.72 1 MET B N 1
ATOM 1718 C CA . MET B 1 1 ? -28.156 -6.781 -10.141 1 48.72 1 MET B CA 1
ATOM 1719 C C . MET B 1 1 ? -26.656 -6.996 -10.117 1 48.72 1 MET B C 1
ATOM 1721 O O . MET B 1 1 ? -26.172 -8.031 -9.648 1 48.72 1 MET B O 1
ATOM 1725 N N . ASP B 1 2 ? -25.891 -6.207 -10.844 1 67.06 2 ASP B N 1
ATOM 1726 C CA . ASP B 1 2 ? -24.453 -6.355 -11.047 1 67.06 2 ASP B CA 1
ATOM 1727 C C . ASP B 1 2 ? -23.688 -6.258 -9.727 1 67.06 2 ASP B C 1
ATOM 1729 O O . ASP B 1 2 ? -23.797 -5.262 -9.008 1 67.06 2 ASP B O 1
ATOM 1733 N N . THR B 1 3 ? -23.344 -7.395 -9.156 1 81.88 3 THR B N 1
ATOM 1734 C CA . THR B 1 3 ? -22.625 -7.445 -7.883 1 81.88 3 THR B CA 1
ATOM 1735 C C . THR B 1 3 ? -21.266 -6.789 -7.996 1 81.88 3 THR B C 1
ATOM 1737 O O . THR B 1 3 ? -20.75 -6.586 -9.102 1 81.88 3 THR B O 1
ATOM 1740 N N . ILE B 1 4 ? -20.766 -6.305 -6.918 1 87.06 4 ILE B N 1
ATOM 1741 C CA . ILE B 1 4 ? -19.438 -5.707 -6.938 1 87.06 4 ILE B CA 1
ATOM 1742 C C . ILE B 1 4 ? -18.422 -6.719 -7.469 1 87.06 4 ILE B C 1
ATOM 1744 O O . ILE B 1 4 ? -17.469 -6.348 -8.156 1 87.06 4 ILE B O 1
ATOM 1748 N N . ALA B 1 5 ? -18.625 -8 -7.176 1 81.19 5 ALA B N 1
ATOM 1749 C CA . ALA B 1 5 ? -17.719 -9.039 -7.668 1 81.19 5 ALA B CA 1
ATOM 1750 C C . ALA B 1 5 ? -17.656 -9.039 -9.195 1 81.19 5 ALA B C 1
ATOM 1752 O O . ALA B 1 5 ? -16.578 -9.133 -9.781 1 81.19 5 ALA B O 1
ATOM 1753 N N . THR B 1 6 ? -18.844 -8.922 -9.758 1 77.44 6 THR B N 1
ATOM 1754 C CA . THR B 1 6 ? -18.922 -8.914 -11.211 1 77.44 6 THR B CA 1
ATOM 1755 C C . THR B 1 6 ? -18.25 -7.664 -11.781 1 77.44 6 THR B C 1
ATOM 1757 O O . THR B 1 6 ? -17.578 -7.727 -12.805 1 77.44 6 THR B O 1
ATOM 1760 N N . ARG B 1 7 ? -18.516 -6.551 -11.125 1 81.62 7 ARG B N 1
ATOM 1761 C CA . ARG B 1 7 ? -17.922 -5.301 -11.562 1 81.62 7 ARG B CA 1
ATOM 1762 C C . ARG B 1 7 ? -16.391 -5.363 -11.469 1 81.62 7 ARG B C 1
ATOM 1764 O O . ARG B 1 7 ? -15.695 -4.922 -12.375 1 81.62 7 ARG B O 1
ATOM 1771 N N . LEU B 1 8 ? -15.875 -5.914 -10.375 1 83.31 8 LEU B N 1
ATOM 1772 C CA . LEU B 1 8 ? -14.438 -6.039 -10.18 1 83.31 8 LEU B CA 1
ATOM 1773 C C . LEU B 1 8 ? -13.82 -6.945 -11.242 1 83.31 8 LEU B C 1
ATOM 1775 O O . LEU B 1 8 ? -12.742 -6.656 -11.758 1 83.31 8 LEU B O 1
ATOM 1779 N N . LYS B 1 9 ? -14.516 -8.047 -11.609 1 74.56 9 LYS B N 1
ATOM 1780 C CA . LYS B 1 9 ? -14.023 -8.992 -12.602 1 74.56 9 LYS B CA 1
ATOM 1781 C C . LYS B 1 9 ? -13.938 -8.352 -13.984 1 74.56 9 LYS B C 1
ATOM 1783 O O . LYS B 1 9 ? -13.133 -8.773 -14.82 1 74.56 9 LYS B O 1
ATOM 1788 N N . ALA B 1 10 ? -14.773 -7.336 -14.18 1 77.12 10 ALA B N 1
ATOM 1789 C CA . ALA B 1 10 ? -14.812 -6.672 -15.477 1 77.12 10 ALA B CA 1
ATOM 1790 C C . ALA B 1 10 ? -13.648 -5.703 -15.641 1 77.12 10 ALA B C 1
ATOM 1792 O O . ALA B 1 10 ? -13.352 -5.258 -16.75 1 77.12 10 ALA B O 1
ATOM 1793 N N . LEU B 1 11 ? -12.992 -5.32 -14.578 1 70.94 11 LEU B N 1
ATOM 1794 C CA . LEU B 1 11 ? -11.867 -4.395 -14.641 1 70.94 11 LEU B CA 1
ATOM 1795 C C . LEU B 1 11 ? -10.602 -5.105 -15.102 1 70.94 11 LEU B C 1
ATOM 1797 O O . LEU B 1 11 ? -10.32 -6.227 -14.672 1 70.94 11 LEU B O 1
ATOM 1801 N N . LYS B 1 12 ? -9.852 -4.469 -16.094 1 68.44 12 LYS B N 1
ATOM 1802 C CA . LYS B 1 12 ? -8.617 -5.059 -16.609 1 68.44 12 LYS B CA 1
ATOM 1803 C C . LYS B 1 12 ? -7.465 -4.887 -15.625 1 68.44 12 LYS B C 1
ATOM 1805 O O . LYS B 1 12 ? -7.324 -3.832 -15 1 68.44 12 LYS B O 1
ATOM 1810 N N . THR B 1 13 ? -6.703 -5.949 -15.398 1 70.12 13 THR B N 1
ATOM 1811 C CA . THR B 1 13 ? -5.43 -5.914 -14.688 1 70.12 13 THR B CA 1
ATOM 1812 C C . THR B 1 13 ? -4.262 -6.109 -15.648 1 70.12 13 THR B C 1
ATOM 1814 O O . THR B 1 13 ? -4.352 -6.906 -16.578 1 70.12 13 THR B O 1
ATOM 1817 N N . LEU B 1 14 ? -3.107 -5.352 -15.453 1 68.81 14 LEU B N 1
ATOM 1818 C CA . LEU B 1 14 ? -1.87 -5.473 -16.219 1 68.81 14 LEU B CA 1
ATOM 1819 C C . LEU B 1 14 ? -2.098 -5.117 -17.688 1 68.81 14 LEU B C 1
ATOM 1821 O O . LEU B 1 14 ? -1.605 -5.809 -18.578 1 68.81 14 LEU B O 1
ATOM 1825 N N . ALA B 1 15 ? -2.943 -4.094 -18.016 1 62.5 15 ALA B N 1
ATOM 1826 C CA . ALA B 1 15 ? -3.326 -3.709 -19.375 1 62.5 15 ALA B CA 1
ATOM 1827 C C . ALA B 1 15 ? -2.143 -3.113 -20.125 1 62.5 15 ALA B C 1
ATOM 1829 O O . ALA B 1 15 ? -2.15 -3.057 -21.359 1 62.5 15 ALA B O 1
ATOM 1830 N N . HIS B 1 16 ? -1.129 -2.578 -19.453 1 66.25 16 HIS B N 1
ATOM 1831 C CA . HIS B 1 16 ? -0.034 -1.899 -20.141 1 66.25 16 HIS B CA 1
ATOM 1832 C C . HIS B 1 16 ? 1.248 -2.725 -20.078 1 66.25 16 HIS B C 1
ATOM 1834 O O . HIS B 1 16 ? 1.656 -3.17 -19 1 66.25 16 HIS B O 1
ATOM 1840 N N . ALA B 1 17 ? 1.464 -3.416 -21.234 1 62.09 17 ALA B N 1
ATOM 1841 C CA . ALA B 1 17 ? 2.621 -4.305 -21.312 1 62.09 17 ALA B CA 1
ATOM 1842 C C . ALA B 1 17 ? 3.918 -3.508 -21.422 1 62.09 17 ALA B C 1
ATOM 1844 O O . ALA B 1 17 ? 3.994 -2.523 -22.156 1 62.09 17 ALA B O 1
ATOM 1845 N N . ALA B 1 18 ? 4.848 -3.586 -20.375 1 65.62 18 ALA B N 1
ATOM 1846 C CA . ALA B 1 18 ? 6.191 -3.023 -20.516 1 65.62 18 ALA B CA 1
ATOM 1847 C C . ALA B 1 18 ? 7.176 -4.066 -21.031 1 65.62 18 ALA B C 1
ATOM 1849 O O . ALA B 1 18 ? 6.984 -5.266 -20.828 1 65.62 18 ALA B O 1
ATOM 1850 N N . PRO B 1 19 ? 8.07 -3.551 -21.766 1 65.06 19 PRO B N 1
ATOM 1851 C CA . PRO B 1 19 ? 9.078 -4.508 -22.234 1 65.06 19 PRO B CA 1
ATOM 1852 C C . PRO B 1 19 ? 9.859 -5.156 -21.094 1 65.06 19 PRO B C 1
ATOM 1854 O O . PRO B 1 19 ? 10.109 -4.516 -20.078 1 65.06 19 PRO B O 1
ATOM 1857 N N . HIS B 1 20 ? 10.094 -6.359 -21.344 1 66.06 20 HIS B N 1
ATOM 1858 C CA . HIS B 1 20 ? 10.922 -7.125 -20.422 1 66.06 20 HIS B CA 1
ATOM 1859 C C . HIS B 1 20 ? 12.352 -6.59 -20.391 1 66.06 20 HIS B C 1
ATOM 1861 O O . HIS B 1 20 ? 12.891 -6.195 -21.422 1 66.06 20 HIS B O 1
ATOM 1867 N N . VAL B 1 21 ? 12.898 -6.383 -19.203 1 70.31 21 VAL B N 1
ATOM 1868 C CA . VAL B 1 21 ? 14.312 -6.043 -19.047 1 70.31 21 VAL B CA 1
ATOM 1869 C C . VAL B 1 21 ? 15.078 -7.254 -18.516 1 70.31 21 VAL B C 1
ATOM 1871 O O . VAL B 1 21 ? 14.805 -7.746 -17.422 1 70.31 21 VAL B O 1
ATOM 1874 N N . PRO B 1 22 ? 16.078 -7.691 -19.344 1 74.81 22 PRO B N 1
ATOM 1875 C CA . PRO B 1 22 ? 16.891 -8.805 -18.859 1 74.81 22 PRO B CA 1
ATOM 1876 C C . PRO B 1 22 ? 17.609 -8.492 -17.547 1 74.81 22 PRO B C 1
ATOM 1878 O O . PRO B 1 22 ? 18.047 -7.367 -17.328 1 74.81 22 PRO B O 1
ATOM 1881 N N . ALA B 1 23 ? 17.688 -9.453 -16.688 1 75.69 23 ALA B N 1
ATOM 1882 C CA . ALA B 1 23 ? 18.266 -9.312 -15.359 1 75.69 23 ALA B CA 1
ATOM 1883 C C . ALA B 1 23 ? 19.688 -8.773 -15.438 1 75.69 23 ALA B C 1
ATOM 1885 O O . ALA B 1 23 ? 20.141 -8.031 -14.562 1 75.69 23 ALA B O 1
ATOM 1886 N N . GLU B 1 24 ? 20.406 -9.195 -16.453 1 80.75 24 GLU B N 1
ATOM 1887 C CA . GLU B 1 24 ? 21.812 -8.812 -16.594 1 80.75 24 GLU B CA 1
ATOM 1888 C C . GLU B 1 24 ? 21.953 -7.305 -16.781 1 80.75 24 GLU B C 1
ATOM 1890 O O . GLU B 1 24 ? 23.016 -6.742 -16.562 1 80.75 24 GLU B O 1
ATOM 1895 N N . ASP B 1 25 ? 20.891 -6.688 -17.125 1 85 25 ASP B N 1
ATOM 1896 C CA . ASP B 1 25 ? 20.922 -5.258 -17.422 1 85 25 ASP B CA 1
ATOM 1897 C C . ASP B 1 25 ? 20.531 -4.434 -16.203 1 85 25 ASP B C 1
ATOM 1899 O O . ASP B 1 25 ? 20.516 -3.201 -16.25 1 85 25 ASP B O 1
ATOM 1903 N N . TRP B 1 26 ? 20.328 -5.133 -15.148 1 89.38 26 TRP B N 1
ATOM 1904 C CA . TRP B 1 26 ? 19.922 -4.391 -13.961 1 89.38 26 TRP B CA 1
ATOM 1905 C C . TRP B 1 26 ? 21.141 -3.791 -13.258 1 89.38 26 TRP B C 1
ATOM 1907 O O . TRP B 1 26 ? 22.188 -4.438 -13.148 1 89.38 26 TRP B O 1
ATOM 1917 N N . PRO B 1 27 ? 21.047 -2.553 -12.82 1 93.06 27 PRO B N 1
ATOM 1918 C CA . PRO B 1 27 ? 22.156 -1.934 -12.094 1 93.06 27 PRO B CA 1
ATOM 1919 C C . PRO B 1 27 ? 22.484 -2.664 -10.797 1 93.06 27 PRO B C 1
ATOM 1921 O O . PRO B 1 27 ? 21.75 -3.557 -10.375 1 93.06 27 PRO B O 1
ATOM 1924 N N . ASP B 1 28 ? 23.594 -2.244 -10.133 1 92.44 28 ASP B N 1
ATOM 1925 C CA . ASP B 1 28 ? 24.141 -2.943 -8.969 1 92.44 28 ASP B CA 1
ATOM 1926 C C . ASP B 1 28 ? 23.359 -2.588 -7.707 1 92.44 28 ASP B C 1
ATOM 1928 O O . ASP B 1 28 ? 23.438 -3.301 -6.703 1 92.44 28 ASP B O 1
ATOM 1932 N N . THR B 1 29 ? 22.672 -1.485 -7.766 1 95.06 29 THR B N 1
ATOM 1933 C CA . THR B 1 29 ? 21.984 -1.062 -6.551 1 95.06 29 THR B CA 1
ATOM 1934 C C . THR B 1 29 ? 20.484 -0.926 -6.805 1 95.06 29 THR B C 1
ATOM 1936 O O . THR B 1 29 ? 20.062 -0.569 -7.906 1 95.06 29 THR B O 1
ATOM 1939 N N . PRO B 1 30 ? 19.719 -1.198 -5.77 1 96.75 30 PRO B N 1
ATOM 1940 C CA . PRO B 1 30 ? 18.281 -1.005 -5.934 1 96.75 30 PRO B CA 1
ATOM 1941 C C . PRO B 1 30 ? 17.906 0.457 -6.168 1 96.75 30 PRO B C 1
ATOM 1943 O O . PRO B 1 30 ? 16.906 0.743 -6.832 1 96.75 30 PRO B O 1
ATOM 1946 N N . GLN B 1 31 ? 18.656 1.422 -5.648 1 95.88 31 GLN B N 1
ATOM 1947 C CA . GLN B 1 31 ? 18.406 2.84 -5.871 1 95.88 31 GLN B CA 1
ATOM 1948 C C . GLN B 1 31 ? 18.453 3.18 -7.359 1 95.88 31 GLN B C 1
ATOM 1950 O O . GLN B 1 31 ? 17.547 3.84 -7.875 1 95.88 31 GLN B O 1
ATOM 1955 N N . ALA B 1 32 ? 19.484 2.686 -7.977 1 94.5 32 ALA B N 1
ATOM 1956 C CA . ALA B 1 32 ? 19.641 2.955 -9.406 1 94.5 32 ALA B CA 1
ATOM 1957 C C . ALA B 1 32 ? 18.516 2.326 -10.211 1 94.5 32 ALA B C 1
ATOM 1959 O O . ALA B 1 32 ? 17.984 2.949 -11.133 1 94.5 32 ALA B O 1
ATOM 1960 N N . GLN B 1 33 ? 18.172 1.148 -9.898 1 95.12 33 GLN B N 1
ATOM 1961 C CA . GLN B 1 33 ? 17.078 0.47 -10.586 1 95.12 33 GLN B CA 1
ATOM 1962 C C . GLN B 1 33 ? 15.75 1.183 -10.359 1 95.12 33 GLN B C 1
ATOM 1964 O O . GLN B 1 33 ? 14.953 1.347 -11.289 1 95.12 33 GLN B O 1
ATOM 1969 N N . PHE B 1 34 ? 15.508 1.624 -9.164 1 96.75 34 PHE B N 1
ATOM 1970 C CA . PHE B 1 34 ? 14.289 2.357 -8.836 1 96.75 34 PHE B CA 1
ATOM 1971 C C . PHE B 1 34 ? 14.18 3.625 -9.672 1 96.75 34 PHE B C 1
ATOM 1973 O O . PHE B 1 34 ? 13.117 3.912 -10.234 1 96.75 34 PHE B O 1
ATOM 1980 N N . GLU B 1 35 ? 15.203 4.336 -9.711 1 93.5 35 GLU B N 1
ATOM 1981 C CA . GLU B 1 35 ? 15.195 5.586 -10.469 1 93.5 35 GLU B CA 1
ATOM 1982 C C . GLU B 1 35 ? 14.852 5.34 -11.93 1 93.5 35 GLU B C 1
ATOM 1984 O O . GLU B 1 35 ? 14.078 6.094 -12.531 1 93.5 35 GLU B O 1
ATOM 1989 N N . ARG B 1 36 ? 15.406 4.301 -12.484 1 92.31 36 ARG B N 1
ATOM 1990 C CA . ARG B 1 36 ? 15.086 3.934 -13.859 1 92.31 36 ARG B CA 1
ATOM 1991 C C . ARG B 1 36 ? 13.594 3.668 -14.031 1 92.31 36 ARG B C 1
ATOM 1993 O O . ARG B 1 36 ? 12.969 4.172 -14.969 1 92.31 36 ARG B O 1
ATOM 2000 N N . TRP B 1 37 ? 13.055 2.922 -13.133 1 93.19 37 TRP B N 1
ATOM 2001 C CA . TRP B 1 37 ? 11.648 2.559 -13.25 1 93.19 37 TRP B CA 1
ATOM 2002 C C . TRP B 1 37 ? 10.75 3.762 -12.984 1 93.19 37 TRP B C 1
ATOM 2004 O O . TRP B 1 37 ? 9.688 3.904 -13.594 1 93.19 37 TRP B O 1
ATOM 2014 N N . LEU B 1 38 ? 11.133 4.582 -12 1 93.38 38 LEU B N 1
ATOM 2015 C CA . LEU B 1 38 ? 10.383 5.809 -11.766 1 93.38 38 LEU B CA 1
ATOM 2016 C C . LEU B 1 38 ? 10.32 6.66 -13.031 1 93.38 38 LEU B C 1
ATOM 2018 O O . LEU B 1 38 ? 9.258 7.145 -13.406 1 93.38 38 LEU B O 1
ATOM 2022 N N . ASP B 1 39 ? 11.438 6.816 -13.688 1 91.25 39 ASP B N 1
ATOM 2023 C CA . ASP B 1 39 ? 11.492 7.578 -14.93 1 91.25 39 ASP B CA 1
ATOM 2024 C C . ASP B 1 39 ? 10.586 6.961 -15.992 1 91.25 39 ASP B C 1
ATOM 2026 O O . ASP B 1 39 ? 9.883 7.672 -16.719 1 91.25 39 ASP B O 1
ATOM 2030 N N . GLU B 1 40 ? 10.641 5.656 -16.109 1 90.81 40 GLU B N 1
ATOM 2031 C CA . GLU B 1 40 ? 9.781 4.957 -17.062 1 90.81 40 GLU B CA 1
ATOM 2032 C C . GLU B 1 40 ? 8.305 5.199 -16.734 1 90.81 40 GLU B C 1
ATOM 2034 O O . GLU B 1 40 ? 7.504 5.434 -17.641 1 90.81 40 GLU B O 1
ATOM 2039 N N . ALA B 1 41 ? 7.965 5.082 -15.43 1 92.06 41 ALA B N 1
ATOM 2040 C CA . ALA B 1 41 ? 6.586 5.305 -15.008 1 92.06 41 ALA B CA 1
ATOM 2041 C C . ALA B 1 41 ? 6.121 6.715 -15.367 1 92.06 41 ALA B C 1
ATOM 2043 O O . ALA B 1 41 ? 5.012 6.895 -15.875 1 92.06 41 ALA B O 1
ATOM 2044 N N . VAL B 1 42 ? 6.949 7.684 -15.086 1 89 42 VAL B N 1
ATOM 2045 C CA . VAL B 1 42 ? 6.637 9.07 -15.406 1 89 42 VAL B CA 1
ATOM 2046 C C . VAL B 1 42 ? 6.426 9.227 -16.906 1 89 42 VAL B C 1
ATOM 2048 O O . VAL B 1 42 ? 5.434 9.812 -17.344 1 89 42 VAL B O 1
ATOM 2051 N N . ALA B 1 43 ? 7.305 8.664 -17.688 1 90.31 43 ALA B N 1
ATOM 2052 C CA . ALA B 1 43 ? 7.23 8.75 -19.156 1 90.31 43 ALA B CA 1
ATOM 2053 C C . ALA B 1 43 ? 5.961 8.086 -19.672 1 90.31 43 ALA B C 1
ATOM 2055 O O . ALA B 1 43 ? 5.383 8.539 -20.672 1 90.31 43 ALA B O 1
ATOM 2056 N N . ALA B 1 44 ? 5.5 7.094 -18.984 1 90.38 44 ALA B N 1
ATOM 2057 C CA . ALA B 1 44 ? 4.32 6.34 -19.406 1 90.38 44 ALA B CA 1
ATOM 2058 C C . ALA B 1 44 ? 3.037 7.035 -18.953 1 90.38 44 ALA B C 1
ATOM 2060 O O . ALA B 1 44 ? 1.935 6.555 -19.219 1 90.38 44 ALA B O 1
ATOM 2061 N N . GLY B 1 45 ? 3.168 8.125 -18.188 1 89.06 45 GLY B N 1
ATOM 2062 C CA . GLY B 1 45 ? 2.004 8.914 -17.812 1 89.06 45 GLY B CA 1
ATOM 2063 C C . GLY B 1 45 ? 1.406 8.484 -16.484 1 89.06 45 GLY B C 1
ATOM 2064 O O . GLY B 1 45 ? 0.237 8.766 -16.203 1 89.06 45 GLY B O 1
ATOM 2065 N N . ALA B 1 46 ? 2.178 7.781 -15.672 1 90 46 ALA B N 1
ATOM 2066 C CA . ALA B 1 46 ? 1.691 7.418 -14.344 1 90 46 ALA B CA 1
ATOM 2067 C C . ALA B 1 46 ? 1.289 8.656 -13.547 1 90 46 ALA B C 1
ATOM 2069 O O . ALA B 1 46 ? 2.02 9.648 -13.523 1 90 46 ALA B O 1
ATOM 2070 N N . VAL B 1 47 ? 0.076 8.562 -12.961 1 90.31 47 VAL B N 1
ATOM 2071 C CA . VAL B 1 47 ? -0.4 9.664 -12.125 1 90.31 47 VAL B CA 1
ATOM 2072 C C . VAL B 1 47 ? 0.158 9.516 -10.711 1 90.31 47 VAL B C 1
ATOM 2074 O O . VAL B 1 47 ? -0.031 8.484 -10.062 1 90.31 47 VAL B O 1
ATOM 2077 N N . GLU B 1 48 ? 0.916 10.484 -10.242 1 92.19 48 GLU B N 1
ATOM 2078 C CA . GLU B 1 48 ? 1.524 10.57 -8.914 1 92.19 48 GLU B CA 1
ATOM 2079 C C . GLU B 1 48 ? 2.416 9.359 -8.648 1 92.19 48 GLU B C 1
ATOM 2081 O O . GLU B 1 48 ? 2.26 8.68 -7.625 1 92.19 48 GLU B O 1
ATOM 2086 N N . PRO B 1 49 ? 3.387 9.125 -9.523 1 93.5 49 PRO B N 1
ATOM 2087 C CA . PRO B 1 49 ? 4.234 7.938 -9.383 1 93.5 49 PRO B CA 1
ATOM 2088 C C . PRO B 1 49 ? 5.105 7.977 -8.125 1 93.5 49 PRO B C 1
ATOM 2090 O O . PRO B 1 49 ? 5.691 6.965 -7.742 1 93.5 49 PRO B O 1
ATOM 2093 N N . GLN B 1 50 ? 5.168 9.117 -7.41 1 93.62 50 GLN B N 1
ATOM 2094 C CA . GLN B 1 50 ? 5.996 9.258 -6.219 1 93.62 50 GLN B CA 1
ATOM 2095 C C . GLN B 1 50 ? 5.227 8.867 -4.961 1 93.62 50 GLN B C 1
ATOM 2097 O O . GLN B 1 50 ? 5.793 8.828 -3.867 1 93.62 50 GLN B O 1
ATOM 2102 N N . VAL B 1 51 ? 3.93 8.617 -5.086 1 96.31 51 VAL B N 1
ATOM 2103 C CA . VAL B 1 51 ? 3.137 8.188 -3.939 1 96.31 51 VAL B CA 1
ATOM 2104 C C . VAL B 1 51 ? 3.342 6.691 -3.709 1 96.31 51 VAL B C 1
ATOM 2106 O O . VAL B 1 51 ? 3.342 5.902 -4.656 1 96.31 51 VAL B O 1
ATOM 2109 N N . MET B 1 52 ? 3.559 6.371 -2.469 1 98.19 52 MET B N 1
ATOM 2110 C CA . MET B 1 52 ? 3.814 4.988 -2.076 1 98.19 52 MET B CA 1
ATOM 2111 C C . MET B 1 52 ? 2.996 4.609 -0.845 1 98.19 52 MET B C 1
ATOM 2113 O O . MET B 1 52 ? 2.482 5.484 -0.144 1 98.19 52 MET B O 1
ATOM 2117 N N . THR B 1 53 ? 2.824 3.295 -0.676 1 98.88 53 THR B N 1
ATOM 2118 C CA . THR B 1 53 ? 2.24 2.814 0.571 1 98.88 53 THR B CA 1
ATOM 2119 C C . THR B 1 53 ? 3.326 2.537 1.607 1 98.88 53 THR B C 1
ATOM 2121 O O . THR B 1 53 ? 4.25 1.762 1.354 1 98.88 53 THR B O 1
ATOM 2124 N N . LEU B 1 54 ? 3.197 3.227 2.717 1 98.94 54 LEU B N 1
ATOM 2125 C CA . LEU B 1 54 ? 4.031 2.973 3.885 1 98.94 54 LEU B CA 1
ATOM 2126 C C . LEU B 1 54 ? 3.344 2.004 4.844 1 98.94 54 LEU B C 1
ATOM 2128 O O . LEU B 1 54 ? 2.295 2.32 5.406 1 98.94 54 LEU B O 1
ATOM 2132 N N . SER B 1 55 ? 3.934 0.829 4.988 1 98.94 55 SER B N 1
ATOM 2133 C CA . SER B 1 55 ? 3.41 -0.173 5.91 1 98.94 55 SER B CA 1
ATOM 2134 C C . SER B 1 55 ? 4.254 -0.247 7.18 1 98.94 55 SER B C 1
ATOM 2136 O O . SER B 1 55 ? 5.48 -0.319 7.113 1 98.94 55 SER B O 1
ATOM 2138 N N . THR B 1 56 ? 3.645 -0.155 8.32 1 98.94 56 THR B N 1
ATOM 2139 C CA . THR B 1 56 ? 4.266 -0.206 9.641 1 98.94 56 THR B CA 1
ATOM 2140 C C . THR B 1 56 ? 3.561 -1.229 10.531 1 98.94 56 THR B C 1
ATOM 2142 O O . THR B 1 56 ? 2.652 -1.93 10.078 1 98.94 56 THR B O 1
ATOM 2145 N N . VAL B 1 57 ? 4.074 -1.421 11.758 1 98.81 57 VAL B N 1
ATOM 2146 C CA . VAL B 1 57 ? 3.463 -2.32 12.734 1 98.81 57 VAL B CA 1
ATOM 2147 C C . VAL B 1 57 ? 3.027 -1.529 13.961 1 98.81 57 VAL B C 1
ATOM 2149 O O . VAL B 1 57 ? 3.812 -0.763 14.523 1 98.81 57 VAL B O 1
ATOM 2152 N N . ARG B 1 58 ? 1.8 -1.661 14.328 1 98.38 58 ARG B N 1
ATOM 2153 C CA . ARG B 1 58 ? 1.253 -1.047 15.539 1 98.38 58 ARG B CA 1
ATOM 2154 C C . ARG B 1 58 ? 1.873 -1.655 16.797 1 98.38 58 ARG B C 1
ATOM 2156 O O . ARG B 1 58 ? 2.428 -2.756 16.75 1 98.38 58 ARG B O 1
ATOM 2163 N N . PRO B 1 59 ? 1.705 -0.942 17.922 1 97.44 59 PRO B N 1
ATOM 2164 C CA . PRO B 1 59 ? 2.221 -1.493 19.172 1 97.44 59 PRO B CA 1
ATOM 2165 C C . PRO B 1 59 ? 1.588 -2.836 19.531 1 97.44 59 PRO B C 1
ATOM 2167 O O . PRO B 1 59 ? 2.223 -3.666 20.188 1 97.44 59 PRO B O 1
ATOM 2170 N N . ASP B 1 60 ? 0.426 -3.117 19.078 1 97 60 ASP B N 1
ATOM 2171 C CA . ASP B 1 60 ? -0.26 -4.367 19.391 1 97 60 ASP B CA 1
ATOM 2172 C C . ASP B 1 60 ? 0.132 -5.469 18.406 1 97 60 ASP B C 1
ATOM 2174 O O . ASP B 1 60 ? -0.45 -6.555 18.406 1 97 60 ASP B O 1
ATOM 2178 N N . GLY B 1 61 ? 1.034 -5.152 17.484 1 97.5 61 GLY B N 1
ATOM 2179 C CA . GLY B 1 61 ? 1.577 -6.148 16.578 1 97.5 61 GLY B CA 1
ATOM 2180 C C . GLY B 1 61 ? 0.803 -6.262 15.281 1 97.5 61 GLY B C 1
ATOM 2181 O O . GLY B 1 61 ? 1.163 -7.047 14.398 1 97.5 61 GLY B O 1
ATOM 2182 N N . ARG B 1 62 ? -0.262 -5.445 15.109 1 98.5 62 ARG B N 1
ATOM 2183 C CA . ARG B 1 62 ? -1.053 -5.473 13.883 1 98.5 62 ARG B CA 1
ATOM 2184 C C . ARG B 1 62 ? -0.425 -4.594 12.805 1 98.5 62 ARG B C 1
ATOM 2186 O O . ARG B 1 62 ? 0.224 -3.594 13.117 1 98.5 62 ARG B O 1
ATOM 2193 N N . PRO B 1 63 ? -0.611 -5.004 11.586 1 98.81 63 PRO B N 1
ATOM 2194 C CA . PRO B 1 63 ? -0.113 -4.145 10.508 1 98.81 63 PRO B CA 1
ATOM 2195 C C . PRO B 1 63 ? -0.937 -2.867 10.344 1 98.81 63 PRO B C 1
ATOM 2197 O O . PRO B 1 63 ? -2.127 -2.852 10.664 1 98.81 63 PRO B O 1
ATOM 2200 N N . ASP B 1 64 ? -0.36 -1.819 9.969 1 98.81 64 ASP B N 1
ATOM 2201 C CA . ASP B 1 64 ? -0.96 -0.549 9.57 1 98.81 64 ASP B CA 1
ATOM 2202 C C . ASP B 1 64 ? -0.297 0.002 8.312 1 98.81 64 ASP B C 1
ATOM 2204 O O . ASP B 1 64 ? 0.832 -0.369 7.98 1 98.81 64 ASP B O 1
ATOM 2208 N N . ALA B 1 65 ? -1.02 0.794 7.551 1 98.88 65 ALA B N 1
ATOM 2209 C CA . ALA B 1 65 ? -0.445 1.284 6.301 1 98.88 65 ALA B CA 1
ATOM 2210 C C . ALA B 1 65 ? -1.185 2.523 5.805 1 98.88 65 ALA B C 1
ATOM 2212 O O . ALA B 1 65 ? -2.371 2.703 6.094 1 98.88 65 ALA B O 1
ATOM 2213 N N . ARG B 1 66 ? -0.504 3.363 5.105 1 98.75 66 ARG B N 1
ATOM 2214 C CA . ARG B 1 66 ? -1.06 4.559 4.477 1 98.75 66 ARG B CA 1
ATOM 2215 C C . ARG B 1 66 ? -0.182 5.027 3.322 1 98.75 66 ARG B C 1
ATOM 2217 O O . ARG B 1 66 ? 0.992 4.66 3.238 1 98.75 66 ARG B O 1
ATOM 2224 N N . SER B 1 67 ? -0.797 5.816 2.502 1 97.69 67 SER B N 1
ATOM 2225 C CA . SER B 1 67 ? -0.033 6.438 1.426 1 97.69 67 SER B CA 1
ATOM 2226 C C . SER B 1 67 ? 0.789 7.613 1.939 1 97.69 67 SER B C 1
ATOM 2228 O O . SER B 1 67 ? 0.313 8.398 2.766 1 97.69 67 SER B O 1
ATOM 2230 N N . VAL B 1 68 ? 2.008 7.699 1.492 1 97.5 68 VAL B N 1
ATOM 2231 C CA . VAL B 1 68 ? 2.885 8.836 1.747 1 97.5 68 VAL B CA 1
ATOM 2232 C C . VAL B 1 68 ? 3.654 9.188 0.477 1 97.5 68 VAL B C 1
ATOM 2234 O O . VAL B 1 68 ? 3.658 8.422 -0.489 1 97.5 68 VAL B O 1
ATOM 2237 N N . VAL B 1 69 ? 4.266 10.359 0.485 1 94.19 69 VAL B N 1
ATOM 2238 C CA . VAL B 1 69 ? 4.98 10.836 -0.693 1 94.19 69 VAL B CA 1
ATOM 2239 C C . VAL B 1 69 ? 6.477 10.594 -0.522 1 94.19 69 VAL B C 1
ATOM 2241 O O . VAL B 1 69 ? 7.051 10.906 0.524 1 94.19 69 VAL B O 1
ATOM 2244 N N . LEU B 1 70 ? 7.043 9.984 -1.534 1 97.31 70 LEU B N 1
ATOM 2245 C CA . LEU B 1 70 ? 8.492 9.859 -1.592 1 97.31 70 LEU B CA 1
ATOM 2246 C C . LEU B 1 70 ? 9.148 11.211 -1.837 1 97.31 70 LEU B C 1
ATOM 2248 O O . LEU B 1 70 ? 8.789 11.922 -2.781 1 97.31 70 LEU B O 1
ATOM 2252 N N . LEU B 1 71 ? 10.094 11.555 -1.039 1 94.38 71 LEU B N 1
ATOM 2253 C CA . LEU B 1 71 ? 10.68 12.891 -1.117 1 94.38 71 LEU B CA 1
ATOM 2254 C C . LEU B 1 71 ? 12.062 12.844 -1.756 1 94.38 71 LEU B C 1
ATOM 2256 O O . LEU B 1 71 ? 12.5 13.828 -2.361 1 94.38 71 LEU B O 1
ATOM 2260 N N . ASN B 1 72 ? 12.742 11.781 -1.562 1 94.94 72 ASN B N 1
ATOM 2261 C CA . ASN B 1 72 ? 14.109 11.633 -2.059 1 94.94 72 ASN B CA 1
ATOM 2262 C C . ASN B 1 72 ? 14.57 10.18 -2.016 1 94.94 72 ASN B C 1
ATOM 2264 O O . ASN B 1 72 ? 14 9.367 -1.286 1 94.94 72 ASN B O 1
ATOM 2268 N N . VAL B 1 73 ? 15.516 9.828 -2.895 1 96.38 73 VAL B N 1
ATOM 2269 C CA . VAL B 1 73 ? 16.266 8.578 -2.842 1 96.38 73 VAL B CA 1
ATOM 2270 C C . VAL B 1 73 ? 17.766 8.875 -2.951 1 96.38 73 VAL B C 1
ATOM 2272 O O . VAL B 1 73 ? 18.203 9.508 -3.912 1 96.38 73 VAL B O 1
ATOM 2275 N N . ASP B 1 74 ? 18.5 8.5 -1.951 1 94.06 74 ASP B N 1
ATOM 2276 C CA . ASP B 1 74 ? 19.953 8.633 -1.997 1 94.06 74 ASP B CA 1
ATOM 2277 C C . ASP B 1 74 ? 20.641 7.457 -1.311 1 94.06 74 ASP B C 1
ATOM 2279 O O . ASP B 1 74 ? 20.031 6.398 -1.129 1 94.06 74 ASP B O 1
ATOM 2283 N N . ALA B 1 75 ? 21.922 7.559 -0.999 1 91.94 75 ALA B N 1
ATOM 2284 C CA . ALA B 1 75 ? 22.688 6.441 -0.446 1 91.94 75 ALA B CA 1
ATOM 2285 C C . ALA B 1 75 ? 22.125 6.008 0.903 1 91.94 75 ALA B C 1
ATOM 2287 O O . ALA B 1 75 ? 22.328 4.863 1.326 1 91.94 75 ALA B O 1
ATOM 2288 N N . ARG B 1 76 ? 21.438 6.906 1.602 1 95.06 76 ARG B N 1
ATOM 2289 C CA . ARG B 1 76 ? 20.859 6.609 2.91 1 95.06 76 ARG B CA 1
ATOM 2290 C C . ARG B 1 76 ? 19.562 5.816 2.773 1 95.06 76 ARG B C 1
ATOM 2292 O O . ARG B 1 76 ? 19.094 5.207 3.738 1 95.06 76 ARG B O 1
ATOM 2299 N N . GLY B 1 77 ? 18.938 5.906 1.562 1 97.31 77 GLY B N 1
ATOM 2300 C CA . GLY B 1 77 ? 17.703 5.16 1.321 1 97.31 77 GLY B CA 1
ATOM 2301 C C . GLY B 1 77 ? 16.594 6.016 0.762 1 97.31 77 GLY B C 1
ATOM 2302 O O . GLY B 1 77 ? 16.844 6.938 -0.019 1 97.31 77 GLY B O 1
ATOM 2303 N N . TRP B 1 78 ? 15.375 5.59 0.974 1 98.69 78 TRP B N 1
ATOM 2304 C CA . TRP B 1 78 ? 14.164 6.262 0.503 1 98.69 78 TRP B CA 1
ATOM 2305 C C . TRP B 1 78 ? 13.594 7.18 1.581 1 98.69 78 TRP B C 1
ATOM 2307 O O . TRP B 1 78 ? 13.305 6.734 2.693 1 98.69 78 TRP B O 1
ATOM 2317 N N . HIS B 1 79 ? 13.375 8.453 1.262 1 98.44 79 HIS B N 1
ATOM 2318 C CA . HIS B 1 79 ? 13.031 9.469 2.25 1 98.44 79 HIS B CA 1
ATOM 2319 C C . HIS B 1 79 ? 11.531 9.773 2.232 1 98.44 79 HIS B C 1
ATOM 2321 O O . HIS B 1 79 ? 10.922 9.859 1.162 1 98.44 79 HIS B O 1
ATOM 2327 N N . PHE B 1 80 ? 10.984 9.922 3.348 1 98.38 80 PHE B N 1
ATOM 2328 C CA . PHE B 1 80 ? 9.641 10.438 3.541 1 98.38 80 PHE B CA 1
ATOM 2329 C C . PHE B 1 80 ? 9.547 11.242 4.828 1 98.38 80 PHE B C 1
ATOM 2331 O O . PHE B 1 80 ? 10.5 11.289 5.609 1 98.38 80 PHE B O 1
ATOM 2338 N N . ALA B 1 81 ? 8.422 11.93 5.008 1 97.62 81 ALA B N 1
ATOM 2339 C CA . ALA B 1 81 ? 8.273 12.789 6.184 1 97.62 81 ALA B CA 1
ATOM 2340 C C . ALA B 1 81 ? 7.109 12.328 7.055 1 97.62 81 ALA B C 1
ATOM 2342 O O . ALA B 1 81 ? 6.172 11.695 6.562 1 97.62 81 ALA B O 1
ATOM 2343 N N . ALA B 1 82 ? 7.195 12.602 8.289 1 97.94 82 ALA B N 1
ATOM 2344 C CA . ALA B 1 82 ? 6.109 12.359 9.227 1 97.94 82 ALA B CA 1
ATOM 2345 C C . ALA B 1 82 ? 6.285 13.188 10.5 1 97.94 82 ALA B C 1
ATOM 2347 O O . ALA B 1 82 ? 7.41 13.547 10.859 1 97.94 82 ALA B O 1
ATOM 2348 N N . SER B 1 83 ? 5.168 13.453 11.102 1 97.44 83 SER B N 1
ATOM 2349 C CA . SER B 1 83 ? 5.215 13.953 12.469 1 97.44 83 SER B CA 1
ATOM 2350 C C . SER B 1 83 ? 5.406 12.812 13.469 1 97.44 83 SER B C 1
ATOM 2352 O O . SER B 1 83 ? 4.785 11.758 13.336 1 97.44 83 SER B O 1
ATOM 2354 N N . THR B 1 84 ? 6.219 13.016 14.484 1 96.81 84 THR B N 1
ATOM 2355 C CA . THR B 1 84 ? 6.402 12.008 15.531 1 96.81 84 THR B CA 1
ATOM 2356 C C . THR B 1 84 ? 5.121 11.844 16.344 1 96.81 84 THR B C 1
ATOM 2358 O O . THR B 1 84 ? 4.984 10.883 17.109 1 96.81 84 THR B O 1
ATOM 2361 N N . ARG B 1 85 ? 4.191 12.766 16.172 1 94.94 85 ARG B N 1
ATOM 2362 C CA . ARG B 1 85 ? 2.93 12.719 16.906 1 94.94 85 ARG B CA 1
ATOM 2363 C C . ARG B 1 85 ? 1.873 11.945 16.125 1 94.94 85 ARG B C 1
ATOM 2365 O O . ARG B 1 85 ? 0.829 11.586 16.672 1 94.94 85 ARG B O 1
ATOM 2372 N N . SER B 1 86 ? 2.057 11.75 14.891 1 97.12 86 SER B N 1
ATOM 2373 C CA . SER B 1 86 ? 1.107 11.023 14.055 1 97.12 86 SER B CA 1
ATOM 2374 C C . SER B 1 86 ? 1.122 9.531 14.359 1 97.12 86 SER B C 1
ATOM 2376 O O . SER B 1 86 ? 2.082 9.016 14.938 1 97.12 86 SER B O 1
ATOM 2378 N N . PRO B 1 87 ? 0.138 8.789 13.984 1 97.25 87 PRO B N 1
ATOM 2379 C CA . PRO B 1 87 ? 0.168 7.336 14.133 1 97.25 87 PRO B CA 1
ATOM 2380 C C . PRO B 1 87 ? 1.383 6.699 13.469 1 97.25 87 PRO B C 1
ATOM 2382 O O . PRO B 1 87 ? 2.045 5.844 14.062 1 97.25 87 PRO B O 1
ATOM 2385 N N . LYS B 1 88 ? 1.659 7.109 12.195 1 97.88 88 LYS B N 1
ATOM 2386 C CA . LYS B 1 88 ? 2.801 6.5 11.516 1 97.88 88 LYS B CA 1
ATOM 2387 C C . LYS B 1 88 ? 4.105 6.832 12.234 1 97.88 88 LYS B C 1
ATOM 2389 O O . LYS B 1 88 ? 4.98 5.973 12.367 1 97.88 88 LYS B O 1
ATOM 2394 N N . GLY B 1 89 ? 4.227 8.078 12.688 1 97.88 89 GLY B N 1
ATOM 2395 C CA . GLY B 1 89 ? 5.414 8.445 13.445 1 97.88 89 GLY B CA 1
ATOM 2396 C C . GLY B 1 89 ? 5.582 7.629 14.719 1 97.88 89 GLY B C 1
ATOM 2397 O O . GLY B 1 89 ? 6.672 7.121 14.992 1 97.88 89 GLY B O 1
ATOM 2398 N N . ARG B 1 90 ? 4.547 7.461 15.484 1 97.94 90 ARG B N 1
ATOM 2399 C CA . ARG B 1 90 ? 4.59 6.703 16.734 1 97.94 90 ARG B CA 1
ATOM 2400 C C . ARG B 1 90 ? 4.926 5.238 16.469 1 97.94 90 ARG B C 1
ATOM 2402 O O . ARG B 1 90 ? 5.699 4.633 17.219 1 97.94 90 ARG B O 1
ATOM 2409 N N . GLN B 1 91 ? 4.348 4.703 15.461 1 98.62 91 GLN B N 1
ATOM 2410 C CA . GLN B 1 91 ? 4.594 3.305 15.117 1 98.62 91 GLN B CA 1
ATOM 2411 C C . GLN B 1 91 ? 6.055 3.084 14.727 1 98.62 91 GLN B C 1
ATOM 2413 O O . GLN B 1 91 ? 6.68 2.113 15.156 1 98.62 91 GLN B O 1
ATOM 2418 N N . ILE B 1 92 ? 6.582 4 13.914 1 98.25 92 ILE B N 1
ATOM 2419 C CA . ILE B 1 92 ? 7.965 3.916 13.461 1 98.25 92 ILE B CA 1
ATOM 2420 C C . ILE B 1 92 ? 8.914 4.047 14.648 1 98.25 92 ILE B C 1
ATOM 2422 O O . ILE B 1 92 ? 9.922 3.344 14.734 1 98.25 92 ILE B O 1
ATOM 2426 N N . GLU B 1 93 ? 8.547 4.945 15.578 1 96.81 93 GLU B N 1
ATOM 2427 C CA . GLU B 1 93 ? 9.383 5.141 16.75 1 96.81 93 GLU B CA 1
ATOM 2428 C C . GLU B 1 93 ? 9.383 3.9 17.641 1 96.81 93 GLU B C 1
ATOM 2430 O O . GLU B 1 93 ? 10.391 3.59 18.297 1 96.81 93 GLU B O 1
ATOM 2435 N N . ASN B 1 94 ? 8.312 3.25 17.703 1 97.5 94 ASN B N 1
ATOM 2436 C CA . ASN B 1 94 ? 8.172 2.053 18.516 1 97.5 94 ASN B CA 1
ATOM 2437 C C . ASN B 1 94 ? 8.867 0.851 17.875 1 97.5 94 ASN B C 1
ATOM 2439 O O . ASN B 1 94 ? 9.508 0.057 18.562 1 97.5 94 ASN B O 1
ATOM 2443 N N . ARG B 1 95 ? 8.695 0.629 16.609 1 97.56 95 ARG B N 1
ATOM 2444 C CA . ARG B 1 95 ? 9.305 -0.421 15.805 1 97.56 95 ARG B CA 1
ATOM 2445 C C . ARG B 1 95 ? 9.875 0.148 14.508 1 97.56 95 ARG B C 1
ATOM 2447 O O . ARG B 1 95 ? 9.172 0.239 13.5 1 97.56 95 ARG B O 1
ATOM 2454 N N . PRO B 1 96 ? 11.148 0.444 14.539 1 98.56 96 PRO B N 1
ATOM 2455 C CA . PRO B 1 96 ? 11.719 1.247 13.461 1 98.56 96 PRO B CA 1
ATOM 2456 C C . PRO B 1 96 ? 12.023 0.424 12.211 1 98.56 96 PRO B C 1
ATOM 2458 O O . PRO B 1 96 ? 13.156 0.427 11.719 1 98.56 96 PRO B O 1
ATOM 2461 N N . PHE B 1 97 ? 11.039 -0.329 11.695 1 98.81 97 PHE B N 1
ATOM 2462 C CA . PHE B 1 97 ? 11.023 -1.069 10.438 1 98.81 97 PHE B CA 1
ATOM 2463 C C . PHE B 1 97 ? 9.781 -0.726 9.625 1 98.81 97 PHE B C 1
ATOM 2465 O O . PHE B 1 97 ? 8.727 -0.438 10.188 1 98.81 97 PHE B O 1
ATOM 2472 N N . ALA B 1 98 ? 9.875 -0.72 8.375 1 98.94 98 ALA B N 1
ATOM 2473 C CA . ALA B 1 98 ? 8.734 -0.454 7.5 1 98.94 98 ALA B CA 1
ATOM 2474 C C . ALA B 1 98 ? 8.875 -1.197 6.172 1 98.94 98 ALA B C 1
ATOM 2476 O O . ALA B 1 98 ? 9.93 -1.771 5.883 1 98.94 98 ALA B O 1
ATOM 2477 N N . ALA B 1 99 ? 7.859 -1.299 5.465 1 98.94 99 ALA B N 1
ATOM 2478 C CA . ALA B 1 99 ? 7.82 -1.709 4.062 1 98.94 99 ALA B CA 1
ATOM 2479 C C . ALA B 1 99 ? 7.23 -0.608 3.188 1 98.94 99 ALA B C 1
ATOM 2481 O O . ALA B 1 99 ? 6.246 0.035 3.564 1 98.94 99 ALA B O 1
ATOM 2482 N N . LEU B 1 100 ? 7.867 -0.318 2.1 1 98.94 100 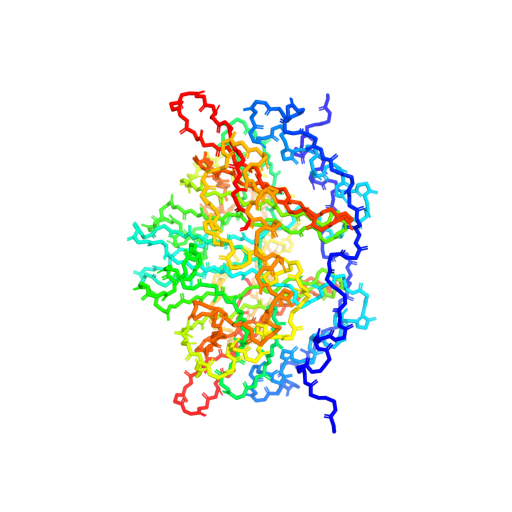LEU B N 1
ATOM 2483 C CA . LEU B 1 100 ? 7.359 0.604 1.09 1 98.94 100 LEU B CA 1
ATOM 2484 C C . LEU B 1 100 ? 6.93 -0.148 -0.166 1 98.94 100 LEU B C 1
ATOM 2486 O O . LEU B 1 100 ? 7.66 -1.017 -0.653 1 98.94 100 LEU B O 1
ATOM 2490 N N . THR B 1 101 ? 5.777 0.189 -0.662 1 98.94 101 THR B N 1
ATOM 2491 C CA . THR B 1 101 ? 5.277 -0.456 -1.871 1 98.94 101 THR B CA 1
ATOM 2492 C C . THR B 1 101 ? 4.875 0.584 -2.912 1 98.94 101 THR B C 1
ATOM 2494 O O . THR B 1 101 ? 4.098 1.493 -2.621 1 98.94 101 THR B O 1
ATOM 2497 N N . PHE B 1 102 ? 5.488 0.499 -4.09 1 98.44 102 PHE B N 1
ATOM 2498 C CA . PHE B 1 102 ? 5.078 1.229 -5.281 1 98.44 102 PHE B CA 1
ATOM 2499 C C . PHE B 1 102 ? 4.387 0.299 -6.273 1 98.44 102 PHE B C 1
ATOM 2501 O O . PHE B 1 102 ? 4.875 -0.8 -6.547 1 98.44 102 PHE B O 1
ATOM 2508 N N . TYR B 1 103 ? 3.287 0.698 -6.77 1 96.75 103 TYR B N 1
ATOM 2509 C CA . TYR B 1 103 ? 2.637 -0.004 -7.871 1 96.75 103 TYR B CA 1
ATOM 2510 C C . TYR B 1 103 ? 2.295 0.957 -9.008 1 96.75 103 TYR B C 1
ATOM 2512 O O . TYR B 1 103 ? 1.581 1.941 -8.797 1 96.75 103 TYR B O 1
ATOM 2520 N N . TRP B 1 104 ? 2.836 0.697 -10.133 1 94.62 104 TRP B N 1
ATOM 2521 C CA . TRP B 1 104 ? 2.617 1.52 -11.32 1 94.62 104 TRP B CA 1
ATOM 2522 C C . TRP B 1 104 ? 1.945 0.714 -12.43 1 94.62 104 TRP B C 1
ATOM 2524 O O . TRP B 1 104 ? 2.621 0.124 -13.273 1 94.62 104 TRP B O 1
ATOM 2534 N N . PRO B 1 105 ? 0.616 0.783 -12.445 1 91.81 105 PRO B N 1
ATOM 2535 C CA . PRO B 1 105 ? -0.082 0.025 -13.484 1 91.81 105 PRO B CA 1
ATOM 2536 C C . PRO B 1 105 ? 0.28 0.487 -14.898 1 91.81 105 PRO B C 1
ATOM 2538 O O . PRO B 1 105 ? 0.213 -0.3 -15.844 1 91.81 105 PRO B O 1
ATOM 2541 N N . ALA B 1 106 ? 0.691 1.721 -15.07 1 89.69 106 ALA B N 1
ATOM 2542 C CA . ALA B 1 106 ? 1.048 2.285 -16.359 1 89.69 106 ALA B CA 1
ATOM 2543 C C . ALA B 1 106 ? 2.182 1.497 -17.016 1 89.69 106 ALA B C 1
ATOM 2545 O O . ALA B 1 106 ? 2.338 1.516 -18.234 1 89.69 106 ALA B O 1
ATOM 2546 N N . ILE B 1 107 ? 3.016 0.818 -16.219 1 89.5 107 ILE B N 1
ATOM 2547 C CA . ILE B 1 107 ? 4.109 0.022 -16.766 1 89.5 107 ILE B CA 1
ATOM 2548 C C . ILE B 1 107 ? 4.051 -1.394 -16.203 1 89.5 107 ILE B C 1
ATOM 2550 O O . ILE B 1 107 ? 5.047 -2.119 -16.219 1 89.5 107 ILE B O 1
ATOM 2554 N N . ALA B 1 108 ? 2.975 -1.728 -15.539 1 90.06 108 ALA B N 1
ATOM 2555 C CA . ALA B 1 108 ? 2.73 -3.049 -14.969 1 90.06 108 ALA B CA 1
ATOM 2556 C C . ALA B 1 108 ? 3.875 -3.471 -14.055 1 90.06 108 ALA B C 1
ATOM 2558 O O . ALA B 1 108 ? 4.43 -4.562 -14.203 1 90.06 108 ALA B O 1
ATOM 2559 N N . SER B 1 109 ? 4.156 -2.596 -13.117 1 93.06 109 SER B N 1
ATOM 2560 C CA . SER B 1 109 ? 5.34 -2.828 -12.297 1 93.06 109 SER B CA 1
ATOM 2561 C C . SER B 1 109 ? 5.066 -2.516 -10.828 1 93.06 109 SER B C 1
ATOM 2563 O O . SER B 1 109 ? 4.281 -1.62 -10.516 1 93.06 109 SER B O 1
ATOM 2565 N N . GLN B 1 110 ? 5.73 -3.277 -10.023 1 96.44 110 GLN B N 1
ATOM 2566 C CA . GLN B 1 110 ? 5.711 -3.07 -8.578 1 96.44 110 GLN B CA 1
ATOM 2567 C C . GLN B 1 110 ? 7.129 -3.033 -8.008 1 96.44 110 GLN B C 1
ATOM 2569 O O . GLN B 1 110 ? 7.984 -3.822 -8.414 1 96.44 110 GLN B O 1
ATOM 2574 N N . VAL B 1 111 ? 7.344 -2.117 -7.07 1 98.19 111 VAL B N 1
ATOM 2575 C CA . VAL B 1 111 ? 8.562 -2.104 -6.262 1 98.19 111 VAL B CA 1
ATOM 2576 C C . VAL B 1 111 ? 8.203 -2.283 -4.789 1 98.19 111 VAL B C 1
ATOM 2578 O O . VAL B 1 111 ? 7.309 -1.607 -4.273 1 98.19 111 VAL B O 1
ATOM 2581 N N . ARG B 1 112 ? 8.875 -3.234 -4.129 1 98.81 112 ARG B N 1
ATOM 2582 C CA . ARG B 1 112 ? 8.742 -3.451 -2.691 1 98.81 112 ARG B CA 1
ATOM 2583 C C . ARG B 1 112 ? 10.078 -3.273 -1.983 1 98.81 112 ARG B C 1
ATOM 2585 O O . ARG B 1 112 ? 11.094 -3.838 -2.406 1 98.81 112 ARG B O 1
ATOM 2592 N N . LEU B 1 113 ? 10.094 -2.455 -0.999 1 98.81 113 LEU B N 1
ATOM 2593 C CA . LEU B 1 113 ? 11.266 -2.229 -0.153 1 98.81 113 LEU B CA 1
ATOM 2594 C C . LEU B 1 113 ? 10.961 -2.584 1.299 1 98.81 113 LEU B C 1
ATOM 2596 O O . LEU B 1 113 ? 9.867 -2.301 1.796 1 98.81 113 LEU B O 1
ATOM 2600 N N . SER B 1 114 ? 11.852 -3.209 1.954 1 98.62 114 SER B N 1
ATOM 2601 C CA . SER B 1 114 ? 11.711 -3.502 3.377 1 98.62 114 SER B CA 1
ATOM 2602 C C . SER B 1 114 ? 13.031 -3.291 4.113 1 98.62 114 SER B C 1
ATOM 2604 O O . SER B 1 114 ? 14.102 -3.609 3.588 1 98.62 114 SER B O 1
ATOM 2606 N N . GLY B 1 115 ? 12.914 -2.678 5.293 1 98.62 115 GLY B N 1
ATOM 2607 C CA . GLY B 1 115 ? 14.133 -2.475 6.066 1 98.62 115 GLY B CA 1
ATOM 2608 C C . GLY B 1 115 ? 13.945 -1.523 7.234 1 98.62 115 GLY B C 1
ATOM 2609 O O . GLY B 1 115 ? 12.812 -1.175 7.582 1 98.62 115 GLY B O 1
ATOM 2610 N N . PRO B 1 116 ? 15.031 -1.173 7.883 1 98.62 116 PRO B N 1
ATOM 2611 C CA . PRO B 1 116 ? 14.977 -0.257 9.023 1 98.62 116 PRO B CA 1
ATOM 2612 C C . PRO B 1 116 ? 14.688 1.184 8.617 1 98.62 116 PRO B C 1
ATOM 2614 O O . PRO B 1 116 ? 14.992 1.584 7.488 1 98.62 116 PRO B O 1
ATOM 2617 N N . VAL B 1 117 ? 14.055 1.878 9.477 1 98.81 117 VAL B N 1
ATOM 2618 C CA . VAL B 1 117 ? 13.742 3.293 9.305 1 98.81 117 VAL B CA 1
ATOM 2619 C C . VAL B 1 117 ? 14.477 4.117 10.359 1 98.81 117 VAL B C 1
ATOM 2621 O O . VAL B 1 117 ? 14.531 3.732 11.531 1 98.81 117 VAL B O 1
ATOM 2624 N N . GLU B 1 118 ? 15.016 5.246 9.969 1 98 118 GLU B N 1
ATOM 2625 C CA . GLU B 1 118 ? 15.688 6.137 10.906 1 98 118 GLU B CA 1
ATOM 2626 C C . GLU B 1 118 ? 15.305 7.594 10.656 1 98 118 GLU B C 1
ATOM 2628 O O . GLU B 1 118 ? 15.008 7.977 9.523 1 98 118 GLU B O 1
ATOM 2633 N N . ARG B 1 119 ? 15.344 8.344 11.742 1 97.56 119 ARG B N 1
ATOM 2634 C CA . ARG B 1 119 ? 15.172 9.789 11.609 1 97.56 119 ARG B CA 1
ATOM 2635 C C . ARG B 1 119 ? 16.422 10.438 11.016 1 97.56 119 ARG B C 1
ATOM 2637 O O . ARG B 1 119 ? 17.547 10.078 11.375 1 97.56 119 ARG B O 1
ATOM 2644 N N . LEU B 1 120 ? 16.172 11.312 10.086 1 97.75 120 LEU B N 1
ATOM 2645 C CA . LEU B 1 120 ? 17.266 12.141 9.609 1 97.75 120 LEU B CA 1
ATOM 2646 C C . LEU B 1 120 ? 17.516 13.312 10.547 1 97.75 120 LEU B C 1
ATOM 2648 O O . LEU B 1 120 ? 16.719 13.57 11.453 1 97.75 120 LEU B O 1
ATOM 2652 N N . PRO B 1 121 ? 18.641 13.977 10.445 1 97.62 121 PRO B N 1
ATOM 2653 C CA . PRO B 1 121 ? 18.906 15.109 11.328 1 97.62 121 PRO B CA 1
ATOM 2654 C C . PRO B 1 121 ? 17.781 16.141 11.336 1 97.62 121 PRO B C 1
ATOM 2656 O O . PRO B 1 121 ? 17.172 16.406 10.297 1 97.62 121 PRO B O 1
ATOM 2659 N N . ALA B 1 122 ? 17.562 16.719 12.484 1 97.19 122 ALA B N 1
ATOM 2660 C CA . ALA B 1 122 ? 16.438 17.625 12.711 1 97.19 122 ALA B CA 1
ATOM 2661 C C . ALA B 1 122 ? 16.453 18.781 11.719 1 97.19 122 ALA B C 1
ATOM 2663 O O . ALA B 1 122 ? 15.406 19.266 11.305 1 97.19 122 ALA B O 1
ATOM 2664 N N . ALA B 1 123 ? 17.641 19.188 11.352 1 97.56 123 ALA B N 1
ATOM 2665 C CA . ALA B 1 123 ? 17.781 20.328 10.438 1 97.56 123 ALA B CA 1
ATOM 2666 C C . ALA B 1 123 ? 17.094 20.031 9.102 1 97.56 123 ALA B C 1
ATOM 2668 O O . ALA B 1 123 ? 16.547 20.922 8.461 1 97.56 123 ALA B O 1
ATOM 2669 N N . GLU B 1 124 ? 17.141 18.781 8.672 1 96.44 124 GLU B N 1
ATOM 2670 C CA . GLU B 1 124 ? 16.516 18.406 7.406 1 96.44 124 GLU B CA 1
ATOM 2671 C C . GLU B 1 124 ? 14.992 18.438 7.508 1 96.44 124 GLU B C 1
ATOM 2673 O O . GLU B 1 124 ? 14.312 18.844 6.566 1 96.44 124 GLU B O 1
ATOM 2678 N N . GLY B 1 125 ? 14.469 17.984 8.633 1 97.12 125 GLY B N 1
ATOM 2679 C CA . GLY B 1 125 ? 13.039 18.078 8.875 1 97.12 125 GLY B CA 1
ATOM 2680 C C . GLY B 1 125 ? 12.539 19.516 8.938 1 97.12 125 GLY B C 1
ATOM 2681 O O . GLY B 1 125 ? 11.484 19.844 8.383 1 97.12 125 GLY B O 1
ATOM 2682 N N . ARG B 1 126 ? 13.305 20.359 9.562 1 97 126 ARG B N 1
ATOM 2683 C CA . ARG B 1 126 ? 12.953 21.766 9.664 1 97 126 ARG B CA 1
ATOM 2684 C C . ARG B 1 126 ? 12.938 22.422 8.289 1 97 126 ARG B C 1
ATOM 2686 O O . ARG B 1 126 ? 12.055 23.234 7.988 1 97 126 ARG B O 1
ATOM 2693 N N . ALA B 1 127 ? 13.953 22.062 7.523 1 95.88 127 ALA B N 1
ATOM 2694 C CA . ALA B 1 127 ? 14.031 22.609 6.172 1 95.88 127 ALA B CA 1
ATOM 2695 C C . ALA B 1 127 ? 12.836 22.172 5.332 1 95.88 127 ALA B C 1
ATOM 2697 O O . ALA B 1 127 ? 12.258 22.969 4.59 1 95.88 127 ALA B O 1
ATOM 2698 N N . ASP B 1 128 ? 12.508 20.938 5.418 1 94.75 128 ASP B N 1
ATOM 2699 C CA . ASP B 1 128 ? 11.344 20.422 4.699 1 94.75 128 ASP B CA 1
ATOM 2700 C C . ASP B 1 128 ? 10.07 21.141 5.133 1 94.75 128 ASP B C 1
ATOM 2702 O O . ASP B 1 128 ? 9.273 21.562 4.293 1 94.75 128 ASP B O 1
ATOM 2706 N N . PHE B 1 129 ? 9.875 21.25 6.461 1 97.44 129 PHE B N 1
ATOM 2707 C CA . PHE B 1 129 ? 8.719 21.953 7.012 1 97.44 129 PHE B CA 1
ATOM 2708 C C . PHE B 1 129 ? 8.617 23.359 6.469 1 97.44 129 PHE B C 1
ATOM 2710 O O . PHE B 1 129 ? 7.551 23.797 6.035 1 97.44 129 PHE B O 1
ATOM 2717 N N . ALA B 1 130 ? 9.672 24.047 6.477 1 95.62 130 ALA B N 1
ATOM 2718 C CA . ALA B 1 130 ? 9.719 25.453 6.07 1 95.62 130 ALA B CA 1
ATOM 2719 C C . ALA B 1 130 ? 9.328 25.609 4.602 1 95.62 130 ALA B C 1
ATOM 2721 O O . ALA B 1 130 ? 8.789 26.641 4.203 1 95.62 130 ALA B O 1
ATOM 2722 N N . GLY B 1 131 ? 9.656 24.578 3.826 1 92.25 131 GLY B N 1
ATOM 2723 C CA . GLY B 1 131 ? 9.391 24.641 2.398 1 92.25 131 GLY B CA 1
ATOM 2724 C C . GLY B 1 131 ? 7.965 24.25 2.041 1 92.25 131 GLY B C 1
ATOM 2725 O O . GLY B 1 131 ? 7.555 24.375 0.886 1 92.25 131 GLY B O 1
ATOM 2726 N N . ARG B 1 132 ? 7.109 23.875 2.941 1 92 132 ARG B N 1
ATOM 2727 C CA . ARG B 1 132 ? 5.746 23.422 2.686 1 92 132 ARG B CA 1
ATOM 2728 C C . ARG B 1 132 ? 4.793 24.609 2.57 1 92 132 ARG B C 1
ATOM 2730 O O . ARG B 1 132 ? 5.047 25.672 3.141 1 92 132 ARG B O 1
ATOM 2737 N N . PRO B 1 133 ? 3.693 24.406 1.801 1 88.44 133 PRO B N 1
ATOM 2738 C CA . PRO B 1 133 ? 2.662 25.438 1.765 1 88.44 133 PRO B CA 1
ATOM 2739 C C . PRO B 1 133 ? 2.15 25.812 3.154 1 88.44 133 PRO B C 1
ATOM 2741 O O . PRO B 1 133 ? 2.1 24.969 4.047 1 88.44 133 PRO B O 1
ATOM 2744 N N . GLU B 1 134 ? 1.759 26.984 3.279 1 91.81 134 GLU B N 1
ATOM 2745 C CA . GLU B 1 134 ? 1.379 27.531 4.578 1 91.81 134 GLU B CA 1
ATOM 2746 C C . GLU B 1 134 ? 0.27 26.719 5.223 1 91.81 134 GLU B C 1
ATOM 2748 O O . GLU B 1 134 ? 0.306 26.453 6.426 1 91.81 134 GLU B O 1
ATOM 2753 N N . ARG B 1 135 ? -0.705 26.328 4.492 1 90 135 ARG B N 1
ATOM 2754 C CA . ARG B 1 135 ? -1.814 25.562 5.059 1 90 135 ARG B CA 1
ATOM 2755 C C . ARG B 1 135 ? -1.354 24.188 5.527 1 90 135 ARG B C 1
ATOM 2757 O O . ARG B 1 135 ? -1.864 23.656 6.52 1 90 135 ARG B O 1
ATOM 2764 N N . SER B 1 136 ? -0.471 23.594 4.754 1 89.81 136 SER B N 1
ATOM 2765 C CA . SER B 1 136 ? 0.119 22.328 5.176 1 89.81 136 SER B CA 1
ATOM 2766 C C . SER B 1 136 ? 0.872 22.484 6.496 1 89.81 136 SER B C 1
ATOM 2768 O O . SER B 1 136 ? 0.713 21.672 7.406 1 89.81 136 SER B O 1
ATOM 2770 N N . ARG B 1 137 ? 1.682 23.578 6.578 1 95 137 ARG B N 1
ATOM 2771 C CA . ARG B 1 137 ? 2.393 23.875 7.82 1 95 137 ARG B CA 1
ATOM 2772 C C . ARG B 1 137 ? 1.418 24.062 8.977 1 95 137 ARG B C 1
ATOM 2774 O O . ARG B 1 137 ? 1.632 23.531 10.07 1 95 137 ARG B O 1
ATOM 2781 N N . ALA B 1 138 ? 0.365 24.75 8.68 1 95.12 138 ALA B N 1
ATOM 2782 C CA . ALA B 1 138 ? -0.64 25.016 9.711 1 95.12 138 ALA B CA 1
ATOM 2783 C C . ALA B 1 138 ? -1.273 23.719 10.203 1 95.12 138 ALA B C 1
ATOM 2785 O O . ALA B 1 138 ? -1.5 23.547 11.398 1 95.12 138 ALA B O 1
ATOM 2786 N N . SER B 1 139 ? -1.558 22.828 9.328 1 92.81 139 SER B N 1
ATOM 2787 C CA . SER B 1 139 ? -2.152 21.547 9.68 1 92.81 139 SER B CA 1
ATOM 2788 C C . SER B 1 139 ? -1.217 20.734 10.57 1 92.81 139 SER B C 1
ATOM 2790 O O . SER B 1 139 ? -1.651 20.125 11.555 1 92.81 139 SER B O 1
ATOM 2792 N N . ILE B 1 140 ? 0.018 20.719 10.219 1 94.56 140 ILE B N 1
ATOM 2793 C CA . ILE B 1 140 ? 1.022 20 10.992 1 94.56 140 ILE B CA 1
ATOM 2794 C C . ILE B 1 140 ? 1.11 20.594 12.398 1 94.56 140 ILE B C 1
ATOM 2796 O O . ILE B 1 140 ? 1.113 19.859 13.391 1 94.56 140 ILE B O 1
ATOM 2800 N N . LEU B 1 141 ? 1.126 21.906 12.492 1 96.62 141 LEU B N 1
ATOM 2801 C CA . LEU B 1 141 ? 1.249 22.594 13.766 1 96.62 141 LEU B CA 1
ATOM 2802 C C . LEU B 1 141 ? 0.012 22.359 14.633 1 96.62 141 LEU B C 1
ATOM 2804 O O . LEU B 1 141 ? 0.11 22.297 15.859 1 96.62 141 LEU B O 1
ATOM 2808 N N . ALA B 1 142 ? -1.139 22.312 13.977 1 94.25 142 ALA B N 1
ATOM 2809 C CA . ALA B 1 142 ? -2.375 22.062 14.711 1 94.25 142 ALA B CA 1
ATOM 2810 C C . ALA B 1 142 ? -2.318 20.719 15.438 1 94.25 142 ALA B C 1
ATOM 2812 O O . ALA B 1 142 ? -2.926 20.547 16.5 1 94.25 142 ALA B O 1
ATOM 2813 N N . GLY B 1 143 ? -1.6 19.812 14.805 1 92.88 143 GLY B N 1
ATOM 2814 C CA . GLY B 1 143 ? -1.441 18.5 15.422 1 92.88 143 GLY B CA 1
ATOM 2815 C C . GLY B 1 143 ? -2.715 17.688 15.414 1 92.88 143 GLY B C 1
ATOM 2816 O O . GLY B 1 143 ? -3.492 17.734 14.461 1 92.88 143 GLY B O 1
ATOM 2817 N N . ARG B 1 144 ? -2.793 16.609 16.312 1 93.31 144 ARG B N 1
ATOM 2818 C CA . ARG B 1 144 ? -3.973 15.805 16.594 1 93.31 144 ARG B CA 1
ATOM 2819 C C . ARG B 1 144 ? -4.289 14.875 15.422 1 93.31 144 ARG B C 1
ATOM 2821 O O . ARG B 1 144 ? -5.418 14.398 15.289 1 93.31 144 ARG B O 1
ATOM 2828 N N . GLN B 1 145 ? -3.309 14.766 14.508 1 92.88 145 GLN B N 1
ATOM 2829 C CA . GLN B 1 145 ? -3.52 13.938 13.32 1 92.88 145 GLN B CA 1
ATOM 2830 C C . GLN B 1 145 ? -4.141 12.594 13.688 1 92.88 145 GLN B C 1
ATOM 2832 O O . GLN B 1 145 ? -3.631 11.883 14.555 1 92.88 145 GLN B O 1
ATOM 2837 N N . SER B 1 146 ? -5.262 12.289 13.062 1 94.69 146 SER B N 1
ATOM 2838 C CA . SER B 1 146 ? -5.98 11.023 13.109 1 94.69 146 SER B CA 1
ATOM 2839 C C . SER B 1 146 ? -6.785 10.883 14.398 1 94.69 146 SER B C 1
ATOM 2841 O O . SER B 1 146 ? -7.367 9.836 14.664 1 94.69 146 SER B O 1
ATOM 2843 N N . GLU B 1 147 ? -6.742 11.914 15.273 1 95.75 147 GLU B N 1
ATOM 2844 C CA . GLU B 1 147 ? -7.656 11.922 16.406 1 95.75 147 GLU B CA 1
ATOM 2845 C C . GLU B 1 147 ? -9.086 12.203 15.961 1 95.75 147 GLU B C 1
ATOM 2847 O O . GLU B 1 147 ? -9.312 12.727 14.867 1 95.75 147 GLU B O 1
ATOM 2852 N N . ARG B 1 148 ? -9.992 11.867 16.844 1 95.5 148 ARG B N 1
ATOM 2853 C CA . ARG B 1 148 ? -11.398 12.133 16.547 1 95.5 148 ARG B CA 1
ATOM 2854 C C . ARG B 1 148 ? -11.656 13.633 16.453 1 95.5 148 ARG B C 1
ATOM 2856 O O . ARG B 1 148 ? -11.172 14.406 17.281 1 95.5 148 ARG B O 1
ATOM 2863 N N . LEU B 1 149 ? -12.312 14.062 15.391 1 94.31 149 LEU B N 1
ATOM 2864 C CA . LEU B 1 149 ? -12.789 15.43 15.195 1 94.31 149 LEU B CA 1
ATOM 2865 C C . LEU B 1 149 ? -14.289 15.523 15.438 1 94.31 149 LEU B C 1
ATOM 2867 O O . LEU B 1 149 ? -15.086 15.172 14.562 1 94.31 149 LEU B O 1
ATOM 2871 N N . ASP B 1 150 ? -14.664 16.016 16.547 1 91.5 150 ASP B N 1
ATOM 2872 C CA . ASP B 1 150 ? -16.062 16.031 16.938 1 91.5 150 ASP B CA 1
ATOM 2873 C C . ASP B 1 150 ? -16.812 17.188 16.297 1 91.5 150 ASP B C 1
ATOM 2875 O O . ASP B 1 150 ? -17.984 17.047 15.914 1 91.5 150 ASP B O 1
ATOM 2879 N N . ASP B 1 151 ? -16.141 18.297 16.172 1 90.5 151 ASP B N 1
ATOM 2880 C CA . ASP B 1 151 ? -16.734 19.5 15.594 1 90.5 151 ASP B CA 1
ATOM 2881 C C . ASP B 1 151 ? -15.844 20.078 14.484 1 90.5 151 ASP B C 1
ATOM 2883 O O . ASP B 1 151 ? -14.75 20.562 14.75 1 90.5 151 ASP B O 1
ATOM 2887 N N . PRO B 1 152 ? -16.344 20.047 13.305 1 87.12 152 PRO B N 1
ATOM 2888 C CA . PRO B 1 152 ? -15.57 20.594 12.195 1 87.12 152 PRO B CA 1
ATOM 2889 C C . PRO B 1 152 ? -15.109 22.031 12.445 1 87.12 152 PRO B C 1
ATOM 2891 O O . PRO B 1 152 ? -14.055 22.438 11.945 1 87.12 152 PRO B O 1
ATOM 2894 N N . ALA B 1 153 ? -15.836 22.734 13.164 1 91.88 153 ALA B N 1
ATOM 2895 C CA . ALA B 1 153 ? -15.461 24.125 13.461 1 91.88 153 ALA B CA 1
ATOM 2896 C C . ALA B 1 153 ? -14.156 24.172 14.25 1 91.88 153 ALA B C 1
ATOM 2898 O O . ALA B 1 153 ? -13.406 25.141 14.148 1 91.88 153 ALA B O 1
ATOM 2899 N N . ASP B 1 154 ? -13.914 23.094 15 1 94.31 154 ASP B N 1
ATOM 2900 C CA . ASP B 1 154 ? -12.672 23.031 15.766 1 94.31 154 ASP B CA 1
ATOM 2901 C C . ASP B 1 154 ? -11.461 22.984 14.836 1 94.31 154 ASP B C 1
ATOM 2903 O O . ASP B 1 154 ? -10.43 23.594 15.125 1 94.31 154 ASP B O 1
ATOM 2907 N N . LEU B 1 155 ? -11.625 22.297 13.789 1 92.81 155 LEU B N 1
ATOM 2908 C CA . LEU B 1 155 ? -10.539 22.219 12.812 1 92.81 155 LEU B CA 1
ATOM 2909 C C . LEU B 1 155 ? -10.266 23.578 12.195 1 92.81 155 LEU B C 1
ATOM 2911 O O . LEU B 1 155 ? -9.109 24.016 12.1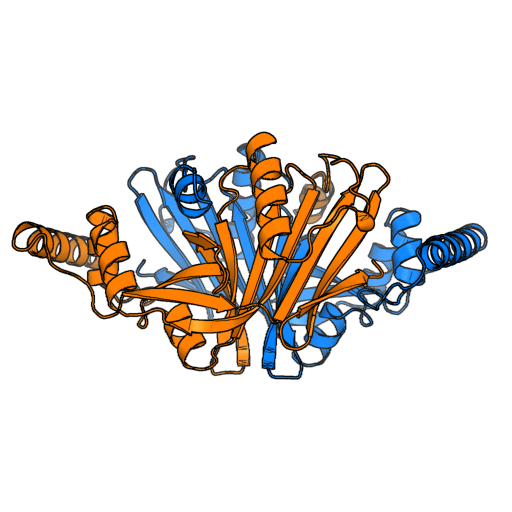25 1 92.81 155 LEU B O 1
ATOM 2915 N N . THR B 1 156 ? -11.305 24.219 11.758 1 92.38 156 THR B N 1
ATOM 2916 C CA . THR B 1 156 ? -11.164 25.547 11.156 1 92.38 156 THR B CA 1
ATOM 2917 C C . THR B 1 156 ? -10.484 26.516 12.125 1 92.38 156 THR B C 1
ATOM 2919 O O . THR B 1 156 ? -9.555 27.219 11.742 1 92.38 156 THR B O 1
ATOM 2922 N N . ARG B 1 157 ? -10.961 26.5 13.32 1 96 157 ARG B N 1
ATOM 2923 C CA . ARG B 1 157 ? -10.398 27.375 14.336 1 96 157 ARG B CA 1
ATOM 2924 C C . ARG B 1 157 ? -8.922 27.078 14.57 1 96 157 ARG B C 1
ATOM 2926 O O . ARG B 1 157 ? -8.109 28 14.656 1 96 157 ARG B O 1
ATOM 2933 N N . ALA B 1 158 ? -8.617 25.812 14.695 1 95.75 158 ALA B N 1
ATOM 2934 C CA . ALA B 1 158 ? -7.242 25.406 14.953 1 95.75 158 ALA B CA 1
ATOM 2935 C C . ALA B 1 158 ? -6.328 25.812 13.797 1 95.75 158 ALA B C 1
ATOM 2937 O O . ALA B 1 158 ? -5.238 26.344 14.016 1 95.75 158 ALA B O 1
ATOM 2938 N N . ILE B 1 159 ? -6.742 25.578 12.57 1 94.56 159 ILE B N 1
ATOM 2939 C CA . ILE B 1 159 ? -5.949 25.906 11.391 1 94.56 159 ILE B CA 1
ATOM 2940 C C . ILE B 1 159 ? -5.758 27.422 11.312 1 94.56 159 ILE B C 1
ATOM 2942 O O . ILE B 1 159 ? -4.645 27.906 11.078 1 94.56 159 ILE B O 1
ATOM 2946 N N . ASP B 1 160 ? -6.836 28.172 11.523 1 96.5 160 ASP B N 1
ATOM 2947 C CA . ASP B 1 160 ? -6.754 29.625 11.477 1 96.5 160 ASP B CA 1
ATOM 2948 C C . ASP B 1 160 ? -5.77 30.156 12.523 1 96.5 160 ASP B C 1
ATOM 2950 O O . ASP B 1 160 ? -5 31.078 12.242 1 96.5 160 ASP B O 1
ATOM 2954 N N . ALA B 1 161 ? -5.859 29.594 13.688 1 97.94 161 ALA B N 1
ATOM 2955 C CA . ALA B 1 161 ? -4.945 30 14.75 1 97.94 161 ALA B CA 1
ATOM 2956 C C . ALA B 1 161 ? -3.494 29.766 14.344 1 97.94 161 ALA B C 1
ATOM 2958 O O . ALA B 1 161 ? -2.629 30.609 14.586 1 97.94 161 ALA B O 1
ATOM 2959 N N . GLN B 1 162 ? -3.223 28.641 13.734 1 97.31 162 GLN B N 1
ATOM 2960 C CA . GLN B 1 162 ? -1.86 28.328 13.312 1 97.31 162 GLN B CA 1
ATOM 2961 C C . GLN B 1 162 ? -1.426 29.219 12.156 1 97.31 162 GLN B C 1
ATOM 2963 O O . GLN B 1 162 ? -0.254 29.578 12.055 1 97.31 162 GLN B O 1
ATOM 2968 N N . LEU B 1 163 ? -2.355 29.516 11.289 1 97.12 163 LEU B N 1
ATOM 2969 C CA . LEU B 1 163 ? -2.041 30.438 10.203 1 97.12 163 LEU B CA 1
ATOM 2970 C C . LEU B 1 163 ? -1.649 31.797 10.75 1 97.12 163 LEU B C 1
ATOM 2972 O O . LEU B 1 163 ? -0.715 32.438 10.242 1 97.12 163 LEU B O 1
ATOM 2976 N N . ALA B 1 164 ? -2.354 32.25 11.734 1 98.06 164 ALA B N 1
ATOM 2977 C CA . ALA B 1 164 ? -2.025 33.531 12.375 1 98.06 164 ALA B CA 1
ATOM 2978 C C . ALA B 1 164 ? -0.636 33.5 13.008 1 98.06 164 ALA B C 1
ATOM 2980 O O . ALA B 1 164 ? 0.132 34.438 12.906 1 98.06 164 ALA B O 1
ATOM 2981 N N . ARG B 1 165 ? -0.334 32.375 13.617 1 97.94 165 ARG B N 1
ATOM 2982 C CA . ARG B 1 165 ? 0.983 32.219 14.227 1 97.94 165 ARG B CA 1
ATOM 2983 C C . ARG B 1 165 ? 2.082 32.25 13.164 1 97.94 165 ARG B C 1
ATOM 2985 O O . ARG B 1 165 ? 3.129 32.875 13.375 1 97.94 165 ARG B O 1
ATOM 2992 N N . LEU B 1 166 ? 1.846 31.594 12.086 1 97.56 166 LEU B N 1
ATOM 2993 C CA . LEU B 1 166 ? 2.814 31.547 10.992 1 97.56 166 LEU B CA 1
ATOM 2994 C C . LEU B 1 166 ? 2.998 32.938 10.367 1 97.56 166 LEU B C 1
ATOM 2996 O O . LEU B 1 166 ? 4.105 33.281 9.961 1 97.56 166 LEU B O 1
ATOM 3000 N N . ALA B 1 167 ? 1.939 33.719 10.281 1 97.5 167 ALA B N 1
ATOM 3001 C CA . ALA B 1 167 ? 2.021 35.062 9.766 1 97.5 167 ALA B CA 1
ATOM 3002 C C . ALA B 1 167 ? 2.869 35.938 10.672 1 97.5 167 ALA B C 1
ATOM 3004 O O . ALA B 1 167 ? 3.65 36.781 10.195 1 97.5 167 ALA B O 1
ATOM 3005 N N . ALA B 1 168 ? 2.713 35.75 11.891 1 97.94 168 ALA B N 1
ATOM 3006 C CA . ALA B 1 168 ? 3.443 36.562 12.883 1 97.94 168 ALA B CA 1
ATOM 3007 C C . ALA B 1 168 ? 4.91 36.125 12.945 1 97.94 168 ALA B C 1
ATOM 3009 O O . ALA B 1 168 ? 5.785 36.938 13.219 1 97.94 168 ALA B O 1
ATOM 3010 N N . ASP B 1 169 ? 5.18 34.844 12.711 1 97.62 169 ASP B N 1
ATOM 3011 C CA . ASP B 1 169 ? 6.527 34.281 12.711 1 97.62 169 ASP B CA 1
ATOM 3012 C C . ASP B 1 169 ? 6.727 33.344 11.539 1 97.62 169 ASP B C 1
ATOM 3014 O O . ASP B 1 169 ? 6.672 32.125 11.711 1 97.62 169 ASP B O 1
ATOM 3018 N N . PRO B 1 170 ? 7.117 33.844 10.438 1 95.06 170 PRO B N 1
ATOM 3019 C CA . PRO B 1 170 ? 7.254 33.031 9.227 1 95.06 170 PRO B CA 1
ATOM 3020 C C . PRO B 1 170 ? 8.336 31.969 9.359 1 95.06 170 PRO B C 1
ATOM 3022 O O . PRO B 1 170 ? 8.352 31 8.594 1 95.06 170 PRO B O 1
ATOM 3025 N N . ALA B 1 171 ? 9.18 32.125 10.328 1 95.62 171 ALA B N 1
ATOM 3026 C CA . ALA B 1 171 ? 10.289 31.188 10.492 1 95.62 171 ALA B CA 1
ATOM 3027 C C . ALA B 1 171 ? 9.914 30.047 11.43 1 95.62 171 ALA B C 1
ATOM 3029 O O . ALA B 1 171 ? 10.711 29.125 11.656 1 95.62 171 ALA B O 1
ATOM 3030 N N . LEU B 1 172 ? 8.711 30.078 11.898 1 97 172 LEU B N 1
ATOM 3031 C CA . LEU B 1 172 ? 8.227 29.047 12.812 1 97 172 LEU B CA 1
ATOM 3032 C C . LEU B 1 172 ? 8.336 27.672 12.18 1 97 172 LEU B C 1
ATOM 3034 O O . LEU B 1 172 ? 8 27.484 11.008 1 97 172 LEU B O 1
ATOM 3038 N N . VAL B 1 173 ? 8.883 26.688 12.961 1 96.62 173 VAL B N 1
ATOM 3039 C CA . VAL B 1 173 ? 8.992 25.297 12.508 1 96.62 173 VAL B CA 1
ATOM 3040 C C . VAL B 1 173 ? 8.367 24.375 13.547 1 96.62 173 VAL B C 1
ATOM 3042 O O . VAL B 1 173 ? 8.141 24.766 14.695 1 96.62 173 VAL B O 1
ATOM 3045 N N . SER B 1 174 ? 7.996 23.25 13.133 1 96.44 174 SER B N 1
ATOM 3046 C CA . SER B 1 174 ? 7.52 22.219 14.039 1 96.44 174 SER B CA 1
ATOM 3047 C C . SER B 1 174 ? 8.664 21.297 14.484 1 96.44 174 SER B C 1
ATOM 3049 O O . SER B 1 174 ? 9.336 20.688 13.648 1 96.44 174 SER B O 1
ATOM 3051 N N . ASP B 1 175 ? 8.797 21.094 15.773 1 94.81 175 ASP B N 1
ATOM 3052 C CA . ASP B 1 175 ? 9.828 20.219 16.312 1 94.81 175 ASP B CA 1
ATOM 3053 C C . ASP B 1 175 ? 9.438 18.75 16.141 1 94.81 175 ASP B C 1
ATOM 3055 O O . ASP B 1 175 ? 10.281 17.859 16.281 1 94.81 175 ASP B O 1
ATOM 3059 N N . ASP B 1 176 ? 8.25 18.5 15.812 1 96.31 176 ASP B N 1
ATOM 3060 C CA . ASP B 1 176 ? 7.758 17.125 15.688 1 96.31 176 ASP B CA 1
ATOM 3061 C C . ASP B 1 176 ? 7.863 16.641 14.242 1 96.31 176 ASP B C 1
ATOM 3063 O O . ASP B 1 176 ? 7.676 15.453 13.969 1 96.31 176 ASP B O 1
ATOM 3067 N N . TRP B 1 177 ? 8.078 17.531 13.328 1 97.88 177 TRP B N 1
ATOM 3068 C CA . TRP B 1 177 ? 8.156 17.172 11.922 1 97.88 177 TRP B CA 1
ATOM 3069 C C . TRP B 1 177 ? 9.562 16.719 11.547 1 97.88 177 TRP B C 1
ATOM 3071 O O . TRP B 1 177 ? 10.531 17.453 11.742 1 97.88 177 TRP B O 1
ATOM 3081 N N . HIS B 1 178 ? 9.656 15.5 11.016 1 98.25 178 HIS B N 1
ATOM 3082 C CA . HIS B 1 178 ? 10.953 14.922 10.68 1 98.25 178 HIS B CA 1
ATOM 3083 C C . HIS B 1 178 ? 10.914 14.258 9.312 1 98.25 178 HIS B C 1
ATOM 3085 O O . HIS B 1 178 ? 9.852 13.844 8.844 1 98.25 178 HIS B O 1
ATOM 3091 N N . LEU B 1 179 ? 12.102 14.211 8.688 1 97.88 179 LEU B N 1
ATOM 3092 C CA . LEU B 1 179 ? 12.344 13.289 7.586 1 97.88 179 LEU B CA 1
ATOM 3093 C C . LEU B 1 179 ? 12.859 11.953 8.102 1 97.88 179 LEU B C 1
ATOM 3095 O O . LEU B 1 179 ? 13.656 11.906 9.039 1 97.88 179 LEU B O 1
ATOM 3099 N N . TYR B 1 180 ? 12.328 10.969 7.516 1 98.81 180 TYR B N 1
ATOM 3100 C CA . TYR B 1 180 ? 12.773 9.602 7.77 1 98.81 180 TYR B CA 1
ATOM 3101 C C . TYR B 1 180 ? 13.375 8.984 6.516 1 98.81 180 TYR B C 1
ATOM 3103 O O . TYR B 1 180 ? 13.094 9.422 5.398 1 98.81 180 TYR B O 1
ATOM 3111 N N . THR B 1 181 ? 14.242 8.078 6.762 1 98.5 181 THR B N 1
ATOM 3112 C CA . THR B 1 181 ? 14.75 7.262 5.664 1 98.5 181 THR B CA 1
ATOM 3113 C C . THR B 1 181 ? 14.516 5.781 5.941 1 98.5 181 THR B C 1
ATOM 3115 O O . THR B 1 181 ? 14.664 5.324 7.074 1 98.5 181 THR B O 1
ATOM 3118 N N . LEU B 1 182 ? 14 5.055 4.988 1 98.81 182 LEU B N 1
ATOM 3119 C CA . LEU B 1 182 ? 14.062 3.596 4.98 1 98.81 182 LEU B CA 1
ATOM 3120 C C . LEU B 1 182 ? 15.297 3.115 4.227 1 98.81 182 LEU B C 1
ATOM 3122 O O . LEU B 1 182 ? 15.438 3.373 3.029 1 98.81 182 LEU B O 1
ATOM 3126 N N . ALA B 1 183 ? 16.203 2.547 4.926 1 97.88 183 ALA B N 1
ATOM 3127 C CA . ALA B 1 183 ? 17.359 1.877 4.336 1 97.88 183 ALA B CA 1
ATOM 3128 C C . ALA B 1 183 ? 17.078 0.396 4.102 1 97.88 183 ALA B C 1
ATOM 3130 O O . ALA B 1 183 ? 17.266 -0.43 4.996 1 97.88 183 ALA B O 1
ATOM 3131 N N . PRO B 1 184 ? 16.688 0.02 2.855 1 97.81 184 PRO B N 1
ATOM 3132 C CA . PRO B 1 184 ? 16.219 -1.355 2.68 1 97.81 184 PRO B CA 1
ATOM 3133 C C . PRO B 1 184 ? 17.344 -2.383 2.801 1 97.81 184 PRO B C 1
ATOM 3135 O O . PRO B 1 184 ? 18.453 -2.135 2.354 1 97.81 184 PRO B O 1
ATOM 3138 N N . ASP B 1 185 ? 17.047 -3.465 3.422 1 97.56 185 ASP B N 1
ATOM 3139 C CA . ASP B 1 185 ? 17.922 -4.633 3.334 1 97.56 185 ASP B CA 1
ATOM 3140 C C . ASP B 1 185 ? 17.391 -5.633 2.303 1 97.56 185 ASP B C 1
ATOM 3142 O O . ASP B 1 185 ? 18.125 -6.547 1.898 1 97.56 185 ASP B O 1
ATOM 3146 N N . GLU B 1 186 ? 16.188 -5.445 1.884 1 97.75 186 GLU B N 1
ATOM 3147 C CA . GLU B 1 186 ? 15.609 -6.191 0.775 1 97.75 186 GLU B CA 1
ATOM 3148 C C . GLU B 1 186 ? 14.82 -5.27 -0.157 1 97.75 186 GLU B C 1
ATOM 3150 O O . GLU B 1 186 ? 14.086 -4.395 0.302 1 97.75 186 GLU B O 1
ATOM 3155 N N . ALA B 1 187 ? 15 -5.422 -1.408 1 98.25 187 ALA B N 1
ATOM 3156 C CA . ALA B 1 187 ? 14.242 -4.746 -2.453 1 98.25 187 ALA B CA 1
ATOM 3157 C C . ALA B 1 187 ? 13.805 -5.73 -3.535 1 98.25 187 ALA B C 1
ATOM 3159 O O . ALA B 1 187 ? 14.602 -6.555 -3.992 1 98.25 187 ALA B O 1
ATOM 3160 N N . GLU B 1 188 ? 12.586 -5.664 -3.885 1 98.06 188 GLU B N 1
ATOM 3161 C CA . GLU B 1 188 ? 12.055 -6.539 -4.922 1 98.06 188 GLU B CA 1
ATOM 3162 C C . GLU B 1 188 ? 11.391 -5.734 -6.035 1 98.06 188 GLU B C 1
ATOM 3164 O O . GLU B 1 188 ? 10.648 -4.789 -5.77 1 98.06 188 GLU B O 1
ATOM 3169 N N . PHE B 1 189 ? 11.695 -6.094 -7.242 1 96 189 PHE B N 1
ATOM 3170 C CA . PHE B 1 189 ? 11.156 -5.492 -8.453 1 96 189 PHE B CA 1
ATOM 3171 C C . PHE B 1 189 ? 10.375 -6.52 -9.266 1 96 189 PHE B C 1
ATOM 3173 O O . PHE B 1 189 ? 10.93 -7.547 -9.664 1 96 189 PHE B O 1
ATOM 3180 N N . TRP B 1 190 ? 9.102 -6.246 -9.43 1 94.12 190 TRP B N 1
ATOM 3181 C CA . TRP B 1 190 ? 8.211 -7.117 -10.188 1 94.12 190 TRP B CA 1
ATOM 3182 C C . TRP B 1 190 ? 7.672 -6.398 -11.422 1 94.12 190 TRP B C 1
ATOM 3184 O O . TRP B 1 190 ? 7.277 -5.234 -11.352 1 94.12 190 TRP B O 1
ATOM 3194 N N . ARG B 1 191 ? 7.672 -7.074 -12.5 1 90.88 191 ARG B N 1
ATOM 3195 C CA . ARG B 1 191 ? 7.07 -6.531 -13.719 1 90.88 191 ARG B CA 1
ATOM 3196 C C . ARG B 1 191 ? 6.355 -7.621 -14.508 1 90.88 191 ARG B C 1
ATOM 3198 O O . ARG B 1 191 ? 6.875 -8.734 -14.648 1 90.88 191 ARG B O 1
ATOM 3205 N N . ALA B 1 192 ? 5.184 -7.309 -14.859 1 85.12 192 ALA B N 1
ATOM 3206 C CA . ALA B 1 192 ? 4.473 -8.188 -15.781 1 85.12 192 ALA B CA 1
ATOM 3207 C C . ALA B 1 192 ? 4.727 -7.785 -17.234 1 85.12 192 ALA B C 1
ATOM 3209 O O . ALA B 1 192 ? 4.871 -6.602 -17.531 1 85.12 192 ALA B O 1
ATOM 3210 N N . ASP B 1 193 ? 5 -8.781 -18.016 1 71.38 193 ASP B N 1
ATOM 3211 C CA . ASP B 1 193 ? 5.133 -8.47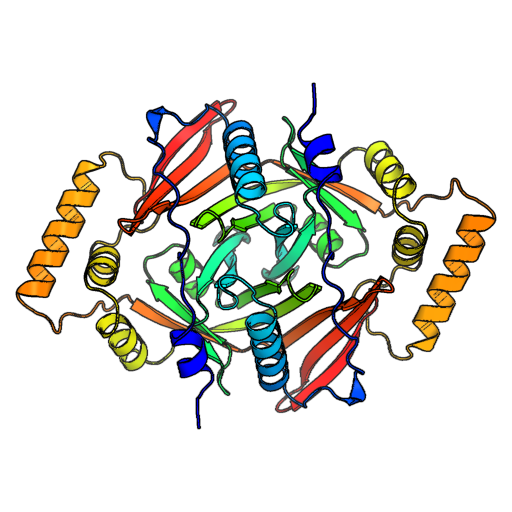7 -19.438 1 71.38 193 ASP B CA 1
ATOM 3212 C C . ASP B 1 193 ? 3.945 -9.016 -20.234 1 71.38 193 ASP B C 1
ATOM 3214 O O . ASP B 1 193 ? 2.986 -9.531 -19.656 1 71.38 193 ASP B O 1
ATOM 3218 N N . SER B 1 194 ? 4.043 -8.641 -21.516 1 61.31 194 SER B N 1
ATOM 3219 C CA . SER B 1 194 ? 2.92 -8.945 -22.406 1 61.31 194 SER B CA 1
ATOM 3220 C C . SER B 1 194 ? 2.676 -10.453 -22.484 1 61.31 194 SER B C 1
ATOM 3222 O O . SER B 1 194 ? 1.571 -10.891 -22.812 1 61.31 194 SER B O 1
ATOM 3224 N N . ALA B 1 195 ? 3.666 -11.148 -22.188 1 60.59 195 ALA B N 1
ATOM 3225 C CA . ALA B 1 195 ? 3.506 -12.594 -22.203 1 60.59 195 ALA B CA 1
ATOM 3226 C C . ALA B 1 195 ? 3.195 -13.141 -20.812 1 60.59 195 ALA B C 1
ATOM 3228 O O . ALA B 1 195 ? 3.193 -14.352 -20.594 1 60.59 195 ALA B O 1
ATOM 3229 N N . ARG B 1 196 ? 2.955 -12.25 -20.047 1 59.94 196 ARG B N 1
ATOM 3230 C CA . ARG B 1 196 ? 2.578 -12.516 -18.656 1 59.94 196 ARG B CA 1
ATOM 3231 C C . ARG B 1 196 ? 3.676 -13.289 -17.938 1 59.94 196 ARG B C 1
ATOM 3233 O O . ARG B 1 196 ? 3.391 -14.203 -17.156 1 59.94 196 ARG B O 1
ATOM 3240 N N . ARG B 1 197 ? 4.773 -13.016 -18.578 1 65.38 197 ARG B N 1
ATOM 3241 C CA . ARG B 1 197 ? 5.91 -13.508 -17.812 1 65.38 197 ARG B CA 1
ATOM 3242 C C . ARG B 1 197 ? 6.23 -12.57 -16.656 1 65.38 197 ARG B C 1
ATOM 3244 O O . ARG B 1 197 ? 6.242 -11.352 -16.812 1 65.38 197 ARG B O 1
ATOM 3251 N N . PHE B 1 198 ? 6.012 -12.969 -15.461 1 70.81 198 PHE B N 1
ATOM 3252 C CA . PHE B 1 198 ? 6.273 -12.219 -14.242 1 70.81 198 PHE B CA 1
ATOM 3253 C C . PHE B 1 198 ? 7.742 -12.305 -13.852 1 70.81 198 PHE B C 1
ATOM 3255 O O . PHE B 1 198 ? 8.188 -13.328 -13.32 1 70.81 198 PHE B O 1
ATOM 3262 N N . ALA B 1 199 ? 8.406 -11.227 -14.266 1 82.25 199 ALA B N 1
ATOM 3263 C CA . ALA B 1 199 ? 9.805 -11.141 -13.844 1 82.25 199 ALA B CA 1
ATOM 3264 C C . ALA B 1 199 ? 9.922 -10.531 -12.453 1 82.25 199 ALA B C 1
ATOM 3266 O O . ALA B 1 199 ? 9.328 -9.484 -12.172 1 82.25 199 ALA B O 1
ATOM 3267 N N . ARG B 1 200 ? 10.555 -11.273 -11.625 1 92.44 200 ARG B N 1
ATOM 3268 C CA . ARG B 1 200 ? 10.82 -10.812 -10.266 1 92.44 200 ARG B CA 1
ATOM 3269 C C . ARG B 1 200 ? 12.312 -10.859 -9.953 1 92.44 200 ARG B C 1
ATOM 3271 O O . ARG B 1 200 ? 12.945 -11.906 -10.062 1 92.44 200 ARG B O 1
ATOM 3278 N N . GLN B 1 201 ? 12.797 -9.703 -9.641 1 93.69 201 GLN B N 1
ATOM 3279 C CA . GLN B 1 201 ? 14.188 -9.578 -9.219 1 93.69 201 GLN B CA 1
ATOM 3280 C C . GLN B 1 201 ? 14.297 -8.984 -7.82 1 93.69 201 GLN B C 1
ATOM 3282 O O . GLN B 1 201 ? 13.57 -8.047 -7.48 1 93.69 201 GLN B O 1
ATOM 3287 N N . ALA B 1 202 ? 15.211 -9.555 -7.086 1 96.56 202 ALA B N 1
ATOM 3288 C CA . ALA B 1 202 ? 15.414 -9.062 -5.727 1 96.56 202 ALA B CA 1
ATOM 3289 C C . ALA B 1 202 ? 16.859 -8.594 -5.527 1 96.56 202 ALA B C 1
ATOM 3291 O O . ALA B 1 202 ? 17.781 -9.125 -6.148 1 96.56 202 ALA B O 1
ATOM 3292 N N . TYR B 1 203 ? 17.016 -7.531 -4.82 1 96.81 203 TYR B N 1
ATOM 3293 C CA . TYR B 1 203 ? 18.266 -7.109 -4.207 1 96.81 203 TYR B CA 1
ATOM 3294 C C . TYR B 1 203 ? 18.281 -7.402 -2.713 1 96.81 203 TYR B C 1
ATOM 3296 O O . TYR B 1 203 ? 17.344 -7.023 -1.996 1 96.81 203 TYR B O 1
ATOM 3304 N N . ARG B 1 204 ? 19.234 -8.109 -2.264 1 96.62 204 ARG B N 1
ATOM 3305 C CA . ARG B 1 204 ? 19.422 -8.359 -0.839 1 96.62 204 ARG B CA 1
ATOM 3306 C C . ARG B 1 204 ? 20.766 -7.832 -0.357 1 96.62 204 ARG B C 1
ATOM 3308 O O . ARG B 1 204 ? 21.797 -8.062 -0.993 1 96.62 204 ARG B O 1
ATOM 3315 N N . ARG B 1 205 ? 20.641 -7.105 0.691 1 94.25 205 ARG B N 1
ATOM 3316 C CA . ARG B 1 205 ? 21.859 -6.527 1.236 1 94.25 205 ARG B CA 1
ATOM 3317 C C . ARG B 1 205 ? 22.766 -7.609 1.822 1 94.25 205 ARG B C 1
ATOM 3319 O O . ARG B 1 205 ? 22.312 -8.445 2.611 1 94.25 205 ARG B O 1
ATOM 3326 N N . ALA B 1 206 ? 23.906 -7.719 1.317 1 91.12 206 ALA B N 1
ATOM 3327 C CA . ALA B 1 206 ? 24.969 -8.57 1.829 1 91.12 206 ALA B CA 1
ATOM 3328 C C . ALA B 1 206 ? 26.188 -7.746 2.24 1 91.12 206 ALA B C 1
ATOM 3330 O O . ALA B 1 206 ? 27.062 -7.461 1.418 1 91.12 206 ALA B O 1
ATOM 3331 N N . ASP B 1 207 ? 26.219 -7.379 3.516 1 86.06 207 ASP B N 1
ATOM 3332 C CA . ASP B 1 207 ? 27.25 -6.473 4.023 1 86.06 207 ASP B CA 1
ATOM 3333 C C . ASP B 1 207 ? 27.188 -5.117 3.318 1 86.06 207 ASP B C 1
ATOM 3335 O O . ASP B 1 207 ? 26.188 -4.395 3.441 1 86.06 207 ASP B O 1
ATOM 3339 N N . GLN B 1 208 ? 28.25 -4.844 2.604 1 85.5 208 GLN B N 1
ATOM 3340 C CA . GLN B 1 208 ? 28.281 -3.525 1.979 1 85.5 208 GLN B CA 1
ATOM 3341 C C . GLN B 1 208 ? 27.891 -3.602 0.507 1 85.5 208 GLN B C 1
ATOM 3343 O O . GLN B 1 208 ? 28 -2.611 -0.22 1 85.5 208 GLN B O 1
ATOM 3348 N N . ARG B 1 209 ? 27.422 -4.77 0.171 1 90.75 209 ARG B N 1
ATOM 3349 C CA . ARG B 1 209 ? 27.062 -4.941 -1.232 1 90.75 209 ARG B CA 1
ATOM 3350 C C . ARG B 1 209 ? 25.656 -5.516 -1.367 1 90.75 209 ARG B C 1
ATOM 3352 O O . ARG B 1 209 ? 25 -5.84 -0.366 1 90.75 209 ARG B O 1
ATOM 3359 N N . TRP B 1 210 ? 25.141 -5.43 -2.617 1 95.19 210 TRP B N 1
ATOM 3360 C CA . TRP B 1 210 ? 23.844 -6.016 -2.939 1 95.19 210 TRP B CA 1
ATOM 3361 C C . TRP B 1 210 ? 24.016 -7.309 -3.734 1 95.19 210 TRP B C 1
ATOM 3363 O O . TRP B 1 210 ? 24.859 -7.387 -4.633 1 95.19 210 TRP B O 1
ATOM 3373 N N . GLU B 1 211 ? 23.328 -8.297 -3.326 1 94.75 211 GLU B N 1
ATOM 3374 C CA . GLU B 1 211 ? 23.203 -9.508 -4.125 1 94.75 211 GLU B CA 1
ATOM 3375 C C . GLU B 1 211 ? 21.875 -9.531 -4.879 1 94.75 211 GLU B C 1
ATOM 3377 O O . GLU B 1 211 ? 20.812 -9.273 -4.297 1 94.75 211 GLU B O 1
ATOM 3382 N N . ARG B 1 212 ? 22.031 -9.82 -6.133 1 94.19 212 ARG B N 1
ATOM 3383 C CA . ARG B 1 212 ? 20.828 -9.867 -6.961 1 94.19 212 ARG B CA 1
ATOM 3384 C C . ARG B 1 212 ? 20.438 -11.305 -7.273 1 94.19 212 ARG B C 1
ATOM 3386 O O . ARG B 1 212 ? 21.297 -12.148 -7.543 1 94.19 212 ARG B O 1
ATOM 3393 N N . CYS B 1 213 ? 19.156 -11.539 -7.305 1 92.5 213 CYS B N 1
ATOM 3394 C CA . CYS B 1 213 ? 18.688 -12.844 -7.734 1 92.5 213 CYS B CA 1
ATOM 3395 C C . CYS B 1 213 ? 17.266 -12.758 -8.297 1 92.5 213 CYS B C 1
ATOM 3397 O O . CYS B 1 213 ? 16.531 -11.82 -7.98 1 92.5 213 CYS B O 1
ATOM 3399 N N . ALA B 1 214 ? 16.969 -13.688 -9.125 1 93 214 ALA B N 1
ATOM 3400 C CA . ALA B 1 214 ? 15.594 -13.844 -9.609 1 93 214 ALA B CA 1
ATOM 3401 C C . ALA B 1 214 ? 14.742 -14.633 -8.625 1 93 214 ALA B C 1
ATOM 3403 O O . ALA B 1 214 ? 15.266 -15.453 -7.863 1 93 214 ALA B O 1
ATOM 3404 N N . LEU B 1 215 ? 13.477 -14.336 -8.641 1 94.69 215 LEU B N 1
ATOM 3405 C CA . LEU B 1 215 ? 12.555 -15.047 -7.758 1 94.69 215 LEU B CA 1
ATOM 3406 C C . LEU B 1 215 ? 11.492 -15.797 -8.562 1 94.69 215 LEU B C 1
ATOM 3408 O O . LEU B 1 215 ? 11.094 -15.344 -9.641 1 94.69 215 LEU B O 1
ATOM 3412 N N . TRP B 1 216 ? 11.07 -16.922 -8.016 1 93.62 216 TRP B N 1
ATOM 3413 C CA . TRP B 1 216 ? 9.906 -17.609 -8.562 1 93.62 216 TRP B CA 1
ATOM 3414 C C . TRP B 1 216 ? 8.648 -16.75 -8.438 1 93.62 216 TRP B C 1
ATOM 3416 O O . TRP B 1 216 ? 8.43 -16.109 -7.414 1 93.62 216 TRP B O 1
ATOM 3426 N N . PRO B 1 217 ? 7.855 -16.812 -9.5 1 89.88 217 PRO B N 1
ATOM 3427 C CA . PRO B 1 217 ? 6.625 -16.016 -9.438 1 89.88 217 PRO B CA 1
ATOM 3428 C C . PRO B 1 217 ? 5.57 -16.625 -8.523 1 89.88 217 PRO B C 1
ATOM 3430 O O . PRO B 1 217 ? 5.602 -17.828 -8.258 1 89.88 217 PRO B O 1
#

Solvent-accessible surface area (backbone atoms only — not comparable to full-atom values): 22564 Å² total; per-residue (Å²): 130,89,44,61,35,56,54,45,68,69,53,64,74,69,79,30,62,26,82,82,73,64,74,87,70,53,61,78,42,67,66,60,44,46,52,53,50,52,51,51,32,52,74,57,61,39,76,46,76,51,49,28,37,44,24,31,32,41,94,88,64,40,27,39,58,44,77,45,56,50,53,35,64,56,96,71,26,46,26,33,72,45,36,54,76,25,65,70,28,42,23,37,71,74,43,43,34,30,15,40,36,38,75,40,55,56,40,17,32,35,40,34,36,30,30,45,42,45,77,48,63,64,68,58,12,37,53,54,51,63,70,44,57,66,67,59,43,12,42,59,68,55,40,62,37,70,34,82,40,91,49,72,64,55,53,55,52,41,35,51,53,33,44,53,49,38,70,76,36,76,80,64,67,55,91,47,40,33,30,33,26,38,39,56,46,35,36,38,42,36,35,38,25,80,79,63,48,55,49,34,40,33,37,34,57,52,87,95,43,59,44,75,46,36,31,32,86,129,88,44,61,36,57,55,46,68,69,53,67,73,70,80,30,61,27,82,82,76,63,74,88,73,54,62,80,42,68,67,60,42,47,52,54,50,51,51,51,32,53,74,58,62,37,76,44,76,52,49,27,37,43,25,31,33,39,93,87,64,40,28,39,57,44,79,46,56,50,53,36,66,56,98,70,26,45,26,33,69,45,36,53,77,26,65,67,28,44,22,36,72,75,41,43,35,29,16,41,37,38,75,39,56,56,41,17,32,36,39,34,36,30,29,44,44,45,76,48,64,64,69,58,11,36,53,52,50,64,69,44,57,65,69,60,44,12,40,60,68,55,38,62,38,69,34,84,39,90,47,72,66,55,53,54,52,40,35,50,52,35,44,51,50,38,69,76,34,76,81,63,68,56,91,48,40,34,30,33,25,37,39,56,46,35,35,38,41,37,34,38,25,79,80,64,49,58,49,32,40,32,36,34,59,53,87,94,41,58,44,75,47,38,30,32,85

Nearest PDB structures (foldseek):
  1dnl-assembly1_A  TM=9.344E-01  e=7.810E-22  Escherichia coli K-12
  1jnw-assembly1_A-2  TM=9.282E-01  e=1.933E-21  Escherichia coli
  6ylz-assembly1_AAA-2  TM=9.383E-01  e=5.735E-21  Escherichia coli K-12
  8qyt-assembly1_A-2  TM=9.139E-01  e=1.115E-20  Homo sapiens
  3hy8-assembly1_A-2  TM=8.433E-01  e=5.696E-20  Homo sapiens

Radius of gyration: 21.79 Å; Cα contacts (8 Å, |Δi|>4): 921; chains: 2; bounding box: 56×71×42 Å

InterPro domains:
  IPR000659 Pyridoxamine 5'-phosphate oxidase [PIRSF000190] (18-217)
  IPR000659 Pyridoxamine 5'-phosphate oxidase [PTHR10851] (17-214)
  IPR011576 Pyridoxamine 5'-phosphate oxidase, N-terminal [PF01243] (38-151)
  IPR012349 FMN-binding split barrel [G3DSA:2.30.110.10] (6-217)
  IPR019576 Pyridoxine 5'-phosphate oxidase, dimerisation, C-terminal [PF10590] (177-217)

Foldseek 3Di:
DCDVVNVVVPDDALPAFADDDDPVPADFDVLVNVVVVLVVLVVLPFDLQQKKKKWFAAPVGHIDIDIFGFDDQDPLATKTKDFCQARVNVRCVVPQKIKIWGARSSHQKIKIFIAGKDWDDQVVQLVVLLPDDLLVNLQVVLGCHPPDDPDPVVVVVSSVVSSVVCVVPVSDGDSRMTMMHGDGQKMKMWGQHPVRPTWIKMWGDDDPGTDIDTDDD/DCDVVNVVVPDDALPAFADDDDPVPADFDVLVNVVVVLVVLVVLPFDLQQKKKKWFAAPVGHIDIDIFGFDDQDPLATKTKDFCQARVNVRCVVPQKIKIWGARSSHQKIKIFIAGKDWDDQVVQLVVLLPDDLLVNLQVVLGCPPPDDPDPVVVVVSSVVSSVVCVVPVSDGDSRMTMMHGDGQKMKMWGQHPVRPIWIKMWGDDDPGTDIDTDDD

pLDDT: mean 91.76, std 9.62, range [47.94, 98.94]

Sequence (434 aa):
MDTIATRLKALKTLAHAAPHVPAEDWPDTPQAQFERWLDEAVAAGAVEPQVMTLSTVRPDGRPDARSVVLLNVDARGWHFAASTRSPKGRQIENRPFAALTFYWPAIASQVRLSGPVERLPAAEGRADFAGRPERSRASILAGRQSERLDDPADLTRAIDAQLARLAADPALVSDDWHLYTLAPDEAEFWRADSARRFARQAYRRADQRWERCALWPMDTIATRLKALKTLAHAAPHVPAEDWPDTPQAQFERWLDEAVAAGAVEPQVMTLSTVRPDGRPDARSVVLLNVDARGWHFAASTRSPKGRQIENRPFAALTFYWPAIASQVRLSGPVERLPAAEGRADFAGRPERSRASILAGRQSERLDDPADLTRAIDAQLARLAADPALVSDDWHLYTLAPDEAEFWRADSARRFARQAYRRADQRWERCALWP